Protein 1X1N (pdb70)

Secondary structure (DSSP, 8-state):
---TTSPPPTTGGG-PPP--GGG--EEEEE--GGGS--TTSS--SSHHHHHHHHHHHHHT--EEE----SPBP-SSS-TT-TTSBS-SSS--GGGS-HHHHHHHTSS-GGGSPP----SB--TTTHHHHHHHHHHHHHHHHHH--SHHHHHHHHHHH-HHHHHHHHHHHHHHHHHHHH--SSGGGS-HHHHTT-HHHHHHHHHHSHHHHHHHHHHHHHHHHHHHHHHHHHHHTT-EEEEEEESS--SSSHHHHT-GGGB-B-TTS-BSEEEEB--SSSSS--B----B-B-HHHHHHTTSHHHHHHHHHHHHH-SEEEEETGGGGTEEEEEETT-SSSSS-EEEE---HHHHHHHHHHH---EEEE---SS--HHHHHHHHHTT--EEEEGGGSSSS-TT-TTSGGG--SSEEEES--TTSPPHHHHHHTS-HHHHHHHHHHTTS--GGGHHHHHHHHHHTSS-SEEEEEHHHHTT--GGG-S--TT-SSS-S-B---TT--GGG-HHHHHHHHHHHHHTT--

InterPro domains:
  IPR003385 Glycoside hydrolase, family 77 [PF02446] (84-551)
  IPR003385 Glycoside hydrolase, family 77 [PTHR32438] (37-576)
  IPR003385 Glycoside hydrolase, family 77 [TIGR00217] (74-566)
  IPR017853 Glycoside hydrolase superfamily [SSF51445] (57-575)

Foldseek 3Di:
DDDPPDDDDPCVVVPDDDDDPVLAFFEEAEDAQQQAWDFQQGGALPPSLLLVLVLCLLLVGAEYEHEAQAAADPPDLLQPPSAQHQELQFGHLLRQDLVVLCVVVLDPPVLQDGGDDTFWRDSVCNCVRCVVSLLSSLVSLCPDDDDSVVLLVCQCPPPLNVVRLQLQLLLVLQCVVQVDPALLPGDVCSLVVPVVVSVVSCVVSVSSSSSSSSSRSSVLVSLVVSQVSSVVSNHFYEYEGEPFHALRHSLCSVPVLQFCADPSSHAQWAFFDADPVPPNFGGGPGTTHTPLVVCVVVLNVSVLSSVVSVVSRGQAYEYPPLLVQAKGWIGGNPDPTRHPTDIDGHNAPSNVVSNCVRPNDHQYAYADDDDHDPSSVVRCVVSLHAYEAACLQQQPDDPCRCNQLVNDAARYEYEVHHLQDWAQAQSLVPPDPVSVVRLCVSLVNDDPVCRLVSSQLSQLQGSHSYYYYYVCSLVVHHRLQRADHVVDSDPHNIGHDGNPDGSVPSSVSSVSSSVSNVVRSND

Structure (mmCIF, N/CA/C/O backbone):
data_1X1N
#
_entry.id   1X1N
#
_cell.length_a   69.869
_cell.length_b   120.535
_cell.length_c   174.382
_cell.angle_alpha   90.00
_cell.angle_beta   90.00
_cell.angle_gamma   90.00
#
_symmetry.space_group_name_H-M   'C 2 2 21'
#
loop_
_entity.id
_entity.type
_entity.pdbx_description
1 polymer 4-alpha-glucanotransferase
2 non-polymer 'CALCIUM ION'
3 non-polymer GLYCEROL
4 water water
#
loop_
_atom_site.group_PDB
_atom_site.id
_atom_site.type_symbol
_atom_site.label_atom_id
_atom_site.label_alt_id
_atom_site.label_comp_id
_atom_site.label_asym_id
_atom_site.label_entity_id
_atom_site.label_seq_id
_atom_site.pdbx_PDB_ins_code
_atom_site.Cartn_x
_atom_site.Cartn_y
_atom_site.Cartn_z
_atom_site.occupancy
_atom_site.B_iso_or_equiv
_atom_site.auth_seq_id
_atom_site.auth_comp_id
_atom_site.auth_asym_id
_atom_site.auth_atom_id
_atom_site.pdbx_PDB_model_num
ATOM 1 N N . VAL A 1 2 ? 19.762 4.657 47.298 1.00 37.86 2 VAL A N 1
ATOM 2 C CA . VAL A 1 2 ? 20.603 5.208 48.412 1.00 37.47 2 VAL A CA 1
ATOM 3 C C . VAL A 1 2 ? 21.110 4.088 49.344 1.00 36.57 2 VAL A C 1
ATOM 4 O O . VAL A 1 2 ? 20.494 3.014 49.416 1.00 36.79 2 VAL A O 1
ATOM 8 N N . PRO A 1 3 ? 22.243 4.319 50.048 1.00 35.52 3 PRO A N 1
ATOM 9 C CA . PRO A 1 3 ? 22.775 3.310 50.971 1.00 34.40 3 PRO A CA 1
ATOM 10 C C . PRO A 1 3 ? 21.816 3.015 52.129 1.00 33.34 3 PRO A C 1
ATOM 11 O O . PRO A 1 3 ? 20.782 3.678 52.259 1.00 33.43 3 PRO A O 1
ATOM 15 N N . ALA A 1 4 ? 22.154 2.026 52.953 1.00 32.11 4 ALA A N 1
ATOM 16 C CA . ALA A 1 4 ? 21.322 1.649 54.095 1.00 30.61 4 ALA A CA 1
ATOM 17 C C . ALA A 1 4 ? 21.277 2.780 55.134 1.00 29.56 4 ALA A C 1
ATOM 18 O O . ALA A 1 4 ? 22.231 3.556 55.260 1.00 28.49 4 ALA A O 1
ATOM 20 N N . VAL A 1 5 ? 20.159 2.871 55.851 1.00 28.70 5 VAL A N 1
ATOM 21 C CA . VAL A 1 5 ? 19.974 3.917 56.871 1.00 28.34 5 VAL A CA 1
ATOM 22 C C . VAL A 1 5 ? 21.144 3.921 57.854 1.00 28.38 5 VAL A C 1
ATOM 23 O O . VAL A 1 5 ? 21.504 2.875 58.412 1.00 28.23 5 VAL A O 1
ATOM 27 N N . GLY A 1 6 ? 21.745 5.099 58.032 1.00 28.54 6 GLY A N 1
ATOM 28 C CA . GLY A 1 6 ? 22.821 5.287 58.991 1.00 29.24 6 GLY A CA 1
ATOM 29 C C . GLY A 1 6 ? 24.203 5.236 58.372 1.00 29.73 6 GLY A C 1
ATOM 30 O O . GLY A 1 6 ? 25.185 5.634 59.004 1.00 29.32 6 GLY A O 1
ATOM 31 N N . GLU A 1 7 ? 24.271 4.750 57.131 1.00 30.31 7 GLU A N 1
ATOM 32 C CA . GLU A 1 7 ? 25.532 4.638 56.403 1.00 31.24 7 GLU A CA 1
ATOM 33 C C . GLU A 1 7 ? 25.913 5.918 55.666 1.00 31.83 7 GLU A C 1
ATOM 34 O O . GLU A 1 7 ? 25.095 6.833 55.498 1.00 30.88 7 GLU A O 1
ATOM 40 N N . ASP A 1 8 ? 27.169 5.972 55.229 1.00 32.46 8 ASP A N 1
ATOM 41 C CA . ASP A 1 8 ? 27.682 7.116 54.493 1.00 33.59 8 ASP A CA 1
ATOM 42 C C . ASP A 1 8 ? 27.029 7.259 53.124 1.00 34.26 8 ASP A C 1
ATOM 43 O O . ASP A 1 8 ? 26.873 6.274 52.385 1.00 34.25 8 ASP A O 1
ATOM 48 N N . PHE A 1 9 ? 26.635 8.490 52.813 1.00 34.67 9 PHE A N 1
ATOM 49 C CA . PHE A 1 9 ? 26.324 8.901 51.450 1.00 35.78 9 PHE A CA 1
ATOM 50 C C . PHE A 1 9 ? 27.659 9.170 50.737 1.00 36.70 9 PHE A C 1
ATOM 51 O O . PHE A 1 9 ? 28.691 9.320 51.400 1.00 36.85 9 PHE A O 1
ATOM 59 N N . PRO A 1 10 ? 27.653 9.221 49.389 1.00 37.63 10 PRO A N 1
ATOM 60 C CA . PRO A 1 10 ? 28.854 9.671 48.691 1.00 38.22 10 PRO A CA 1
ATOM 61 C C . PRO A 1 10 ? 29.291 11.068 49.126 1.00 39.06 10 PRO A C 1
ATOM 62 O O . PRO A 1 10 ? 28.480 11.861 49.623 1.00 39.10 10 PRO A O 1
ATOM 66 N N . ILE A 1 11 ? 30.575 11.352 48.933 1.00 39.56 11 ILE A N 1
ATOM 67 C CA . ILE A 1 11 ? 31.186 12.628 49.302 1.00 40.35 11 ILE A CA 1
ATOM 68 C C . ILE A 1 11 ? 30.504 13.824 48.623 1.00 40.51 11 ILE A C 1
ATOM 69 O O . ILE A 1 11 ? 30.503 14.938 49.161 1.00 40.50 11 ILE A O 1
ATOM 74 N N . ASP A 1 12 ? 29.919 13.576 47.450 1.00 40.60 12 ASP A N 1
ATOM 75 C CA . ASP A 1 12 ? 29.339 14.627 46.613 1.00 40.71 12 ASP A CA 1
ATOM 76 C C . ASP A 1 12 ? 27.833 14.836 46.842 1.00 40.20 12 ASP A C 1
ATOM 77 O O . ASP A 1 12 ? 27.157 15.459 46.020 1.00 39.93 12 ASP A O 1
ATOM 82 N N . TYR A 1 13 ? 27.330 14.322 47.966 1.00 39.48 13 TYR A N 1
ATOM 83 C CA . TYR A 1 13 ? 25.902 14.358 48.304 1.00 38.88 13 TYR A CA 1
ATOM 84 C C . TYR A 1 13 ? 25.244 15.730 48.134 1.00 39.06 13 TYR A C 1
ATOM 85 O O . TYR A 1 13 ? 24.171 15.827 47.545 1.00 39.31 13 TYR A O 1
ATOM 94 N N . ALA A 1 14 ? 25.897 16.780 48.628 1.00 39.77 14 ALA A N 1
ATOM 95 C CA . ALA A 1 14 ? 25.338 18.139 48.611 1.00 40.64 14 ALA A CA 1
ATOM 96 C C . ALA A 1 14 ? 25.161 18.745 47.205 1.00 41.33 14 ALA A C 1
ATOM 97 O O . ALA A 1 14 ? 24.557 19.814 47.062 1.00 41.14 14 ALA A O 1
ATOM 99 N N . ASP A 1 15 ? 25.685 18.059 46.185 1.00 42.35 15 ASP A N 1
ATOM 100 C CA . ASP A 1 15 ? 25.557 18.495 44.787 1.00 43.20 15 ASP A CA 1
ATOM 101 C C . ASP A 1 15 ? 24.269 17.987 44.137 1.00 43.60 15 ASP A C 1
ATOM 102 O O . ASP A 1 15 ? 23.884 18.440 43.055 1.00 43.75 15 ASP A O 1
ATOM 107 N N . TRP A 1 16 ? 23.608 17.049 44.807 1.00 44.11 16 TRP A N 1
ATOM 108 C CA . TRP A 1 16 ? 22.374 16.436 44.325 1.00 44.45 16 TRP A CA 1
ATOM 109 C C . TRP A 1 16 ? 21.183 17.384 44.566 1.00 44.86 16 TRP A C 1
ATOM 110 O O . TRP A 1 16 ? 20.290 17.101 45.366 1.00 44.31 16 TRP A O 1
ATOM 121 N N . LEU A 1 17 ? 21.188 18.510 43.854 1.00 45.30 17 LEU A N 1
ATOM 122 C CA . LEU A 1 17 ? 20.220 19.592 44.062 1.00 46.09 17 LEU A CA 1
ATOM 123 C C . LEU A 1 17 ? 18.856 19.292 43.428 1.00 46.59 17 LEU A C 1
ATOM 124 O O . LEU A 1 17 ? 18.773 18.487 42.498 1.00 46.50 17 LEU A O 1
ATOM 129 N N . PRO A 1 18 ? 17.781 19.936 43.934 1.00 47.17 18 PRO A N 1
ATOM 130 C CA . PRO A 1 18 ? 16.426 19.590 43.493 1.00 47.81 18 PRO A CA 1
ATOM 131 C C . PRO A 1 18 ? 16.221 19.802 41.993 1.00 48.36 18 PRO A C 1
ATOM 132 O O . PRO A 1 18 ? 16.673 20.806 41.434 1.00 48.44 18 PRO A O 1
ATOM 136 N N . LYS A 1 19 ? 15.548 18.845 41.362 1.00 49.16 19 LYS A N 1
ATOM 137 C CA . LYS A 1 19 ? 15.359 18.842 39.916 1.00 49.85 19 LYS A CA 1
ATOM 138 C C . LYS A 1 19 ? 14.190 19.721 39.485 1.00 50.04 19 LYS A C 1
ATOM 139 O O . LYS A 1 19 ? 13.137 19.734 40.130 1.00 50.34 19 LYS A O 1
ATOM 145 N N . ARG A 1 20 ? 14.394 20.456 38.394 1.00 50.04 20 ARG A N 1
ATOM 146 C CA . ARG A 1 20 ? 13.337 21.247 37.767 1.00 50.17 20 ARG A CA 1
ATOM 147 C C . ARG A 1 20 ? 12.876 20.538 36.496 1.00 49.51 20 ARG A C 1
ATOM 148 O O . ARG A 1 20 ? 13.628 20.450 35.521 1.00 49.46 20 ARG A O 1
ATOM 156 N N . ASP A 1 21 ? 11.652 20.013 36.521 1.00 48.88 21 ASP A N 1
ATOM 157 C CA . ASP A 1 21 ? 11.076 19.318 35.370 1.00 48.22 21 ASP A CA 1
ATOM 158 C C . ASP A 1 21 ? 10.736 20.335 34.273 1.00 47.47 21 ASP A C 1
ATOM 159 O O . ASP A 1 21 ? 9.988 21.284 34.524 1.00 47.44 21 ASP A O 1
ATOM 164 N N . PRO A 1 22 ? 11.308 20.153 33.061 1.00 46.69 22 PRO A N 1
ATOM 165 C CA . PRO A 1 22 ? 11.065 21.033 31.909 1.00 45.74 22 PRO A CA 1
ATOM 166 C C . PRO A 1 22 ? 9.585 21.230 31.562 1.00 44.68 22 PRO A C 1
ATOM 167 O O . PRO A 1 22 ? 9.217 22.280 31.024 1.00 44.68 22 PRO A O 1
ATOM 171 N N . ASN A 1 23 ? 8.754 20.236 31.872 1.00 43.35 23 ASN A N 1
ATOM 172 C CA . ASN A 1 23 ? 7.305 20.333 31.671 1.00 41.91 23 ASN A CA 1
ATOM 173 C C . ASN A 1 23 ? 6.654 21.380 32.578 1.00 40.24 23 ASN A C 1
ATOM 174 O O . ASN A 1 23 ? 5.536 21.829 32.316 1.00 40.11 23 ASN A O 1
ATOM 179 N N . ASP A 1 24 ? 7.350 21.745 33.652 1.00 37.95 24 ASP A N 1
ATOM 180 C CA . ASP A 1 24 ? 6.845 22.718 34.616 1.00 35.75 24 ASP A CA 1
ATOM 181 C C . ASP A 1 24 ? 7.277 24.156 34.317 1.00 33.51 24 ASP A C 1
ATOM 182 O O . ASP A 1 24 ? 6.938 25.057 35.082 1.00 33.15 24 ASP A O 1
ATOM 187 N N . ARG A 1 25 ? 8.032 24.363 33.232 1.00 30.52 25 ARG A N 1
ATOM 188 C CA . ARG A 1 25 ? 8.545 25.695 32.876 1.00 28.18 25 ARG A CA 1
ATOM 189 C C . ARG A 1 25 ? 7.405 26.704 32.798 1.00 25.10 25 ARG A C 1
ATOM 190 O O . ARG A 1 25 ? 6.359 26.417 32.211 1.00 23.73 25 ARG A O 1
ATOM 198 N N . ARG A 1 26 ? 7.605 27.868 33.414 1.00 21.71 26 ARG A N 1
ATOM 199 C CA . ARG A 1 26 ? 6.624 28.945 33.351 1.00 19.26 26 ARG A CA 1
ATOM 200 C C . ARG A 1 26 ? 6.722 29.664 32.012 1.00 18.26 26 ARG A C 1
ATOM 201 O O . ARG A 1 26 ? 7.803 30.098 31.604 1.00 17.43 26 ARG A O 1
ATOM 209 N N . ARG A 1 27 ? 5.586 29.795 31.338 1.00 17.08 27 ARG A N 1
ATOM 210 C CA . ARG A 1 27 ? 5.564 30.370 30.003 1.00 16.78 27 ARG A CA 1
ATOM 211 C C . ARG A 1 27 ? 4.453 31.390 29.884 1.00 16.18 27 ARG A C 1
ATOM 212 O O . ARG A 1 27 ? 3.465 31.351 30.641 1.00 15.67 27 ARG A O 1
ATOM 220 N N . ALA A 1 28 ? 4.608 32.301 28.921 1.00 15.56 28 ALA A N 1
ATOM 221 C CA . ALA A 1 28 ? 3.523 33.198 28.559 1.00 15.47 28 ALA A CA 1
ATOM 222 C C . ALA A 1 28 ? 3.240 33.123 27.059 1.00 15.23 28 ALA A C 1
ATOM 223 O O . ALA A 1 28 ? 4.138 32.849 26.249 1.00 15.16 28 ALA A O 1
ATOM 225 N N . GLY A 1 29 ? 1.987 33.376 26.711 1.00 15.20 29 GLY A N 1
ATOM 226 C CA . GLY A 1 29 ? 1.563 33.318 25.320 1.00 14.51 29 GLY A CA 1
ATOM 227 C C . GLY A 1 29 ? 0.529 34.371 24.979 1.00 14.39 29 GLY A C 1
ATOM 228 O O . GLY A 1 29 ? -0.050 35.014 25.865 1.00 13.70 29 GLY A O 1
ATOM 229 N N . ILE A 1 30 ? 0.294 34.515 23.675 1.00 13.47 30 ILE A N 1
ATOM 230 C CA . ILE A 1 30 ? -0.701 35.437 23.154 1.00 13.76 30 ILE A CA 1
ATOM 231 C C . ILE A 1 30 ? -1.765 34.651 22.404 1.00 13.24 30 ILE A C 1
ATOM 232 O O . ILE A 1 30 ? -1.440 33.744 21.641 1.00 13.48 30 ILE A O 1
ATOM 237 N N . LEU A 1 31 ? -3.030 34.988 22.645 1.00 13.16 31 LEU A N 1
ATOM 238 C CA . LEU A 1 31 ? -4.137 34.431 21.874 1.00 13.55 31 LEU A CA 1
ATOM 239 C C . LEU A 1 31 ? -4.393 35.334 20.674 1.00 12.97 31 LEU A C 1
ATOM 240 O O . LEU A 1 31 ? -4.697 36.514 20.830 1.00 13.19 31 LEU A O 1
ATOM 245 N N . LEU A 1 32 ? -4.239 34.774 19.479 1.00 12.17 32 LEU A N 1
ATOM 246 C CA . LEU A 1 32 ? -4.465 35.528 18.237 1.00 12.66 32 LEU A CA 1
ATOM 247 C C . LEU A 1 32 ? -4.776 34.520 17.133 1.00 12.25 32 LEU A C 1
ATOM 248 O O . LEU A 1 32 ? -3.904 33.758 16.716 1.00 12.39 32 LEU A O 1
ATOM 253 N N . HIS A 1 33 ? -6.022 34.506 16.675 1.00 12.47 33 HIS A N 1
ATOM 254 C CA . HIS A 1 33 ? -6.377 33.620 15.575 1.00 12.69 33 HIS A CA 1
ATOM 255 C C . HIS A 1 33 ? -5.800 34.195 14.265 1.00 12.87 33 HIS A C 1
ATOM 256 O O . HIS A 1 33 ? -5.790 35.410 14.081 1.00 13.35 33 HIS A O 1
ATOM 263 N N . PRO A 1 34 ? -5.252 33.337 13.386 1.00 13.10 34 PRO A N 1
ATOM 264 C CA . PRO A 1 34 ? -4.611 33.894 12.177 1.00 13.23 34 PRO A CA 1
ATOM 265 C C . PRO A 1 34 ? -5.509 34.727 11.263 1.00 12.94 34 PRO A C 1
ATOM 266 O O . PRO A 1 34 ? -4.999 35.568 10.546 1.00 13.09 34 PRO A O 1
ATOM 270 N N . THR A 1 35 ? -6.819 34.496 11.280 1.00 13.11 35 THR A N 1
ATOM 271 C CA . THR A 1 35 ? -7.740 35.346 10.500 1.00 13.47 35 THR A CA 1
ATOM 272 C C . THR A 1 35 ? -7.621 36.833 10.896 1.00 13.74 35 THR A C 1
ATOM 273 O O . THR A 1 35 ? -7.945 37.738 10.101 1.00 14.08 35 THR A O 1
ATOM 277 N N . SER A 1 36 ? -7.181 37.068 12.136 1.00 13.40 36 SER A N 1
ATOM 278 C CA . SER A 1 36 ? -7.050 38.416 12.707 1.00 13.82 36 SER A CA 1
ATOM 279 C C . SER A 1 36 ? -5.782 39.157 12.248 1.00 13.97 36 SER A C 1
ATOM 280 O O . SER A 1 36 ? -5.638 40.360 12.503 1.00 14.68 36 SER A O 1
ATOM 283 N N . PHE A 1 37 ? -4.858 38.464 11.580 1.00 14.09 37 PHE A N 1
ATOM 284 C CA . PHE A 1 37 ? -3.652 39.128 11.091 1.00 14.82 37 PHE A CA 1
ATOM 285 C C . PHE A 1 37 ? -4.098 40.195 10.093 1.00 15.62 37 PHE A C 1
ATOM 286 O O . PHE A 1 37 ? -5.070 39.992 9.357 1.00 16.15 37 PHE A O 1
ATOM 294 N N . PRO A 1 38 ? -3.358 41.309 10.033 1.00 16.81 38 PRO A N 1
ATOM 295 C CA . PRO A 1 38 ? -3.670 42.356 9.058 1.00 17.17 38 PRO A CA 1
ATOM 296 C C . PRO A 1 38 ? -3.223 41.930 7.659 1.00 17.66 38 PRO A C 1
ATOM 297 O O . PRO A 1 38 ? -2.602 40.877 7.498 1.00 17.73 38 PRO A O 1
ATOM 301 N N . GLY A 1 39 ? -3.529 42.752 6.657 1.00 18.39 39 GLY A N 1
ATOM 302 C CA . GLY A 1 39 ? -3.114 42.468 5.292 1.00 18.71 39 GLY A CA 1
ATOM 303 C C . GLY A 1 39 ? -4.193 42.834 4.289 1.00 19.14 39 GLY A C 1
ATOM 304 O O . GLY A 1 39 ? -5.323 43.126 4.667 1.00 19.22 39 GLY A O 1
ATOM 305 N N . PRO A 1 40 ? -3.842 42.806 2.997 1.00 19.90 40 PRO A N 1
ATOM 306 C CA . PRO A 1 40 ? -4.702 43.363 1.952 1.00 20.26 40 PRO A CA 1
ATOM 307 C C . PRO A 1 40 ? -5.778 42.451 1.350 1.00 20.10 40 PRO A C 1
ATOM 308 O O . PRO A 1 40 ? -6.525 42.903 0.457 1.00 20.66 40 PRO A O 1
ATOM 312 N N . TYR A 1 41 ? -5.906 41.213 1.838 1.00 19.44 41 TYR A N 1
ATOM 313 C CA . TYR A 1 41 ? -6.779 40.235 1.159 1.00 19.75 41 TYR A CA 1
ATOM 314 C C . TYR A 1 41 ? -8.000 39.770 1.933 1.00 19.10 41 TYR A C 1
ATOM 315 O O . TYR A 1 41 ? -8.497 38.671 1.697 1.00 19.88 41 TYR A O 1
ATOM 324 N N . GLY A 1 42 ? -8.483 40.617 2.838 1.00 17.83 42 GLY A N 1
ATOM 325 C CA . GLY A 1 42 ? -9.809 40.455 3.419 1.00 16.98 42 GLY A CA 1
ATOM 326 C C . GLY A 1 42 ? -9.854 39.550 4.629 1.00 16.15 42 GLY A C 1
ATOM 327 O O . GLY A 1 42 ? -10.871 39.473 5.330 1.00 16.66 42 GLY A O 1
ATOM 328 N 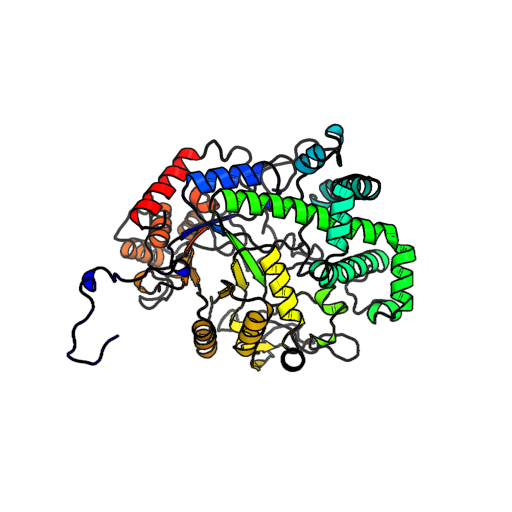N . ILE A 1 43 ? -8.741 38.864 4.872 1.00 16.06 43 ILE A N 1
ATOM 329 C CA . ILE A 1 43 ? -8.624 37.902 5.970 1.00 14.80 43 ILE A CA 1
ATOM 330 C C . ILE A 1 43 ? -7.130 37.658 6.216 1.00 14.97 43 ILE A C 1
ATOM 331 O O . ILE A 1 43 ? -6.319 37.730 5.286 1.00 14.94 43 ILE A O 1
ATOM 336 N N . GLY A 1 44 ? -6.778 37.416 7.479 1.00 14.30 44 GLY A N 1
ATOM 337 C CA . GLY A 1 44 ? -5.415 37.052 7.855 1.00 13.78 44 GLY A CA 1
ATOM 338 C C . GLY A 1 44 ? -5.081 35.686 7.275 1.00 13.64 44 GLY A C 1
ATOM 339 O O . GLY A 1 44 ? -5.974 34.882 6.990 1.00 13.42 44 GLY A O 1
ATOM 340 N N . ASP A 1 45 ? -3.795 35.438 7.068 1.00 13.14 45 ASP A N 1
ATOM 341 C CA . ASP A 1 45 ? -3.363 34.196 6.416 1.00 13.06 45 ASP A CA 1
ATOM 342 C C . ASP A 1 45 ? -2.016 33.715 6.955 1.00 12.85 45 ASP A C 1
ATOM 343 O O . ASP A 1 45 ? -1.412 34.372 7.822 1.00 13.43 45 ASP A O 1
ATOM 348 N N . LEU A 1 46 ? -1.553 32.577 6.442 1.00 12.05 46 LEU A N 1
ATOM 349 C CA . LEU A 1 46 ? -0.337 31.945 6.948 1.00 13.05 46 LEU A CA 1
ATOM 350 C C . LEU A 1 46 ? 0.910 32.466 6.211 1.00 13.59 46 LEU A C 1
ATOM 351 O O . LEU A 1 46 ? 1.903 31.744 6.036 1.00 14.88 46 LEU A O 1
ATOM 356 N N . GLY A 1 47 ? 0.855 33.729 5.797 1.00 14.08 47 GLY A N 1
ATOM 357 C CA . GLY A 1 47 ? 1.905 34.295 4.940 1.00 14.17 47 GLY A CA 1
ATOM 358 C C . GLY A 1 47 ? 2.810 35.249 5.687 1.00 13.94 47 GLY A C 1
ATOM 359 O O . GLY A 1 47 ? 3.098 35.032 6.872 1.00 13.85 47 GLY A O 1
ATOM 360 N N . PRO A 1 48 ? 3.290 36.304 4.996 1.00 14.24 48 PRO A N 1
ATOM 361 C CA . PRO A 1 48 ? 4.249 37.225 5.630 1.00 13.97 48 PRO A CA 1
ATOM 362 C C . PRO A 1 48 ? 3.878 37.713 7.036 1.00 13.65 48 PRO A C 1
ATOM 363 O O . PRO A 1 48 ? 4.776 37.813 7.863 1.00 13.37 48 PRO A O 1
ATOM 367 N N . GLN A 1 49 ? 2.599 37.988 7.310 1.00 13.81 49 GLN A N 1
ATOM 368 C CA . GLN A 1 49 ? 2.197 38.488 8.639 1.00 14.41 49 GLN A CA 1
ATOM 369 C C . GLN A 1 49 ? 2.375 37.453 9.752 1.00 14.06 49 GLN A C 1
ATOM 370 O O . GLN A 1 49 ? 2.640 37.822 10.912 1.00 13.46 49 GLN A O 1
ATOM 376 N N . ALA A 1 50 ? 2.234 36.168 9.409 1.00 14.10 50 ALA A N 1
ATOM 377 C CA . ALA A 1 50 ? 2.428 35.099 10.405 1.00 14.44 50 ALA A CA 1
ATOM 378 C C . ALA A 1 50 ? 3.859 35.138 10.938 1.00 14.77 50 ALA A C 1
ATOM 379 O O . ALA A 1 50 ? 4.096 35.012 12.133 1.00 14.65 50 ALA A O 1
ATOM 381 N N . PHE A 1 51 ? 4.808 35.347 10.037 1.00 14.54 51 PHE A N 1
ATOM 382 C CA . PHE A 1 51 ? 6.217 35.441 10.418 1.00 14.83 51 PHE A CA 1
ATOM 383 C C . PHE A 1 51 ? 6.536 36.733 11.154 1.00 15.00 51 PHE A C 1
ATOM 384 O O . PHE A 1 51 ? 7.285 36.706 12.134 1.00 15.56 51 PHE A O 1
ATOM 392 N N . LYS A 1 52 ? 5.944 37.846 10.721 1.00 15.00 52 LYS A N 1
ATOM 393 C CA . LYS A 1 52 ? 6.112 39.108 11.456 1.00 15.20 52 LYS A CA 1
ATOM 394 C C . LYS A 1 52 ? 5.549 38.999 12.879 1.00 15.58 52 LYS A C 1
ATOM 395 O O . LYS A 1 52 ? 6.158 39.489 13.836 1.00 15.29 52 LYS A O 1
ATOM 401 N N . PHE A 1 53 ? 4.392 38.356 13.009 1.00 14.69 53 PHE A N 1
ATOM 402 C CA . PHE A 1 53 ? 3.799 38.107 14.332 1.00 15.08 53 PHE A CA 1
ATOM 403 C C . PHE A 1 53 ? 4.724 37.299 15.239 1.00 15.08 53 PHE A C 1
ATOM 404 O O . PHE A 1 53 ? 4.942 37.666 16.416 1.00 14.87 53 PHE A O 1
ATOM 412 N N . LEU A 1 54 ? 5.272 36.209 14.702 1.00 14.54 54 LEU A N 1
ATOM 413 C CA . LEU A 1 54 ? 6.173 35.338 15.475 1.00 14.86 54 LEU A CA 1
ATOM 414 C C . LEU A 1 54 ? 7.456 36.062 15.883 1.00 14.34 54 LEU A C 1
ATOM 415 O O . LEU A 1 54 ? 7.945 35.873 16.998 1.00 14.60 54 LEU A O 1
ATOM 420 N N . ASP A 1 55 ? 7.971 36.936 15.011 1.00 14.57 55 ASP A N 1
ATOM 421 C CA . ASP A 1 55 ? 9.100 37.797 15.383 1.00 15.41 55 ASP A CA 1
ATOM 422 C C . ASP A 1 55 ? 8.728 38.713 16.560 1.00 15.84 55 ASP A C 1
ATOM 423 O O . ASP A 1 55 ? 9.517 38.892 17.494 1.00 16.71 55 ASP A O 1
ATOM 428 N N . TRP A 1 56 ? 7.531 39.294 16.511 1.00 15.76 56 TRP A N 1
ATOM 429 C CA . TRP A 1 56 ? 7.081 40.166 17.594 1.00 16.34 56 TRP A CA 1
ATOM 430 C C . TRP A 1 56 ? 6.909 39.376 18.907 1.00 16.41 56 TRP A C 1
ATOM 431 O O . TRP A 1 56 ? 7.289 39.851 19.979 1.00 16.00 56 TRP A O 1
ATOM 442 N N . LEU A 1 57 ? 6.335 38.177 18.814 1.00 16.14 57 LEU A N 1
ATOM 443 C CA . LEU A 1 57 ? 6.183 37.309 19.996 1.00 17.48 57 LEU A CA 1
ATOM 444 C C . LEU A 1 57 ? 7.536 36.999 20.629 1.00 17.46 57 LEU A C 1
ATOM 445 O O . LEU A 1 57 ? 7.690 37.042 21.851 1.00 17.61 57 LEU A O 1
ATOM 450 N N . HIS A 1 58 ? 8.518 36.693 19.785 1.00 17.93 58 HIS A N 1
ATOM 451 C CA . HIS A 1 58 ? 9.868 36.395 20.245 1.00 18.95 58 HIS A CA 1
ATOM 452 C C . HIS A 1 58 ? 10.487 37.625 20.930 1.00 19.31 58 HIS A C 1
ATOM 453 O O . HIS A 1 58 ? 11.103 37.516 22.005 1.00 19.36 58 HIS A O 1
ATOM 460 N N . LEU A 1 59 ? 10.300 38.791 20.312 1.00 18.72 59 LEU A N 1
ATOM 461 C CA . LEU A 1 59 ? 10.734 40.072 20.880 1.00 19.00 59 LEU A CA 1
ATOM 462 C C . LEU A 1 59 ? 10.092 40.356 22.243 1.00 18.97 59 LEU A C 1
ATOM 463 O O . LEU A 1 59 ? 10.751 40.889 23.144 1.00 18.84 59 LEU A O 1
ATOM 468 N N . ALA A 1 60 ? 8.819 39.976 22.385 1.00 18.48 60 ALA A N 1
ATOM 469 C CA . ALA A 1 60 ? 8.071 40.126 23.630 1.00 18.45 60 ALA A CA 1
ATOM 470 C C . ALA A 1 60 ? 8.428 39.085 24.698 1.00 18.43 60 ALA A C 1
ATOM 471 O O . ALA A 1 60 ? 8.012 39.213 25.851 1.00 19.19 60 ALA A O 1
ATOM 473 N N . GLY A 1 61 ? 9.177 38.054 24.319 1.00 17.75 61 GLY A N 1
ATOM 474 C CA . GLY A 1 61 ? 9.588 37.019 25.260 1.00 17.37 61 GLY A CA 1
ATOM 475 C C . GLY A 1 61 ? 8.564 35.917 25.462 1.00 17.37 61 GLY A C 1
ATOM 476 O O . GLY A 1 61 ? 8.750 35.052 26.321 1.00 17.55 61 GLY A O 1
ATOM 477 N N . CYS A 1 62 ? 7.496 35.933 24.657 1.00 16.73 62 CYS A N 1
ATOM 478 C CA . CYS A 1 62 ? 6.461 34.899 24.738 1.00 17.26 62 CYS A CA 1
ATOM 479 C C . CYS A 1 62 ? 6.943 33.603 24.113 1.00 16.65 62 CYS A C 1
ATOM 480 O O . CYS A 1 62 ? 7.642 33.628 23.098 1.00 17.39 62 CYS A O 1
ATOM 483 N N . SER A 1 63 ? 6.587 32.471 24.720 1.00 16.77 63 SER A N 1
ATOM 484 C CA . SER A 1 63 ? 6.986 31.159 24.215 1.00 15.85 63 SER A CA 1
ATOM 485 C C . SER A 1 63 ? 5.788 30.298 23.787 1.00 15.59 63 SER A C 1
ATOM 486 O O . SER A 1 63 ? 5.940 29.104 23.530 1.00 15.34 63 SER A O 1
ATOM 489 N N . LEU A 1 64 ? 4.613 30.916 23.689 1.00 14.98 64 LEU A N 1
ATOM 490 C CA . LEU A 1 64 ? 3.413 30.214 23.256 1.00 15.51 64 LEU A CA 1
ATOM 491 C C . LEU A 1 64 ? 2.531 31.126 22.402 1.00 14.57 64 LEU A C 1
ATOM 492 O O . LEU A 1 64 ? 2.460 32.338 22.626 1.00 14.45 64 LEU A O 1
ATOM 497 N N . TRP A 1 65 ? 1.890 30.521 21.415 1.00 13.80 65 TRP A N 1
ATOM 498 C CA . TRP A 1 65 ? 0.886 31.183 20.599 1.00 14.15 65 TRP A CA 1
ATOM 499 C C . TRP A 1 65 ? -0.357 30.313 20.622 1.00 14.03 65 TRP A C 1
ATOM 500 O O . TRP A 1 65 ? -0.285 29.124 20.271 1.00 14.63 65 TRP A O 1
ATOM 511 N N . GLN A 1 66 ? -1.489 30.883 21.037 1.00 14.01 66 GLN A N 1
ATOM 512 C CA . GLN A 1 66 ? -2.736 30.123 21.015 1.00 14.91 66 GLN A CA 1
ATOM 513 C C . GLN A 1 66 ? -3.641 30.546 19.855 1.00 13.74 66 GLN A C 1
ATOM 514 O O . GLN A 1 66 ? -3.841 31.731 19.622 1.00 14.21 66 GLN A O 1
ATOM 520 N N . VAL A 1 67 ? -4.155 29.564 19.133 1.00 13.24 67 VAL A N 1
ATOM 521 C CA . VAL A 1 67 ? -5.104 29.807 18.054 1.00 13.00 67 VAL A CA 1
ATOM 522 C C . VAL A 1 67 ? -6.431 29.107 18.391 1.00 12.58 67 VAL A C 1
ATOM 523 O O . VAL A 1 67 ? -6.481 28.267 19.305 1.00 12.45 67 VAL A O 1
ATOM 527 N N . LEU A 1 68 ? -7.492 29.457 17.660 1.00 12.13 68 LEU A N 1
ATOM 528 C CA . LEU A 1 68 ? -8.761 28.756 17.751 1.00 11.92 68 LEU A CA 1
ATOM 529 C C . LEU A 1 68 ? -8.639 27.551 16.789 1.00 11.77 68 LEU A C 1
ATOM 530 O O . LEU A 1 68 ? -7.626 27.423 16.082 1.00 11.41 68 LEU A O 1
ATOM 535 N N . PRO A 1 69 ? -9.653 26.664 16.737 1.00 12.40 69 PRO A N 1
ATOM 536 C CA . PRO A 1 69 ? -9.546 25.555 15.774 1.00 12.21 69 PRO A CA 1
ATOM 537 C C . PRO A 1 69 ? -9.274 26.058 14.350 1.00 12.75 69 PRO A C 1
ATOM 538 O O . PRO A 1 69 ? -9.813 27.099 13.938 1.00 12.76 69 PRO A O 1
ATOM 542 N N . LEU A 1 70 ? -8.443 25.323 13.611 1.00 12.23 70 LEU A N 1
ATOM 543 C CA . LEU A 1 70 ? -8.043 25.741 12.259 1.00 12.94 70 LEU A CA 1
ATOM 544 C C . LEU A 1 70 ? -8.907 25.143 11.135 1.00 13.23 70 LEU A C 1
ATOM 545 O O . LEU A 1 70 ? -8.593 25.299 9.959 1.00 13.13 70 LEU A O 1
ATOM 550 N N . VAL A 1 71 ? -9.992 24.471 11.516 1.00 13.57 71 VAL A N 1
ATOM 551 C CA . VAL A 1 71 ? -10.854 23.745 10.578 1.00 14.42 71 VAL A CA 1
ATOM 552 C C . VAL A 1 71 ? -11.642 24.693 9.673 1.00 15.29 71 VAL A C 1
ATOM 553 O O . VAL A 1 71 ? -11.808 25.865 9.999 1.00 15.54 71 VAL A O 1
ATOM 557 N N . PRO A 1 72 ? -12.151 24.181 8.541 1.00 16.88 72 PRO A N 1
ATOM 558 C CA . PRO A 1 72 ? -12.987 25.024 7.681 1.00 18.46 72 PRO A CA 1
ATOM 559 C C . PRO A 1 72 ? -14.292 25.322 8.426 1.00 20.60 72 PRO A C 1
ATOM 560 O O . PRO A 1 72 ? -14.966 24.382 8.868 1.00 20.85 72 PRO A O 1
ATOM 564 N N . PRO A 1 73 ? -14.615 26.610 8.637 1.00 22.31 73 PRO A N 1
ATOM 565 C CA . PRO A 1 73 ? -15.878 26.953 9.300 1.00 24.65 73 PRO A CA 1
ATOM 566 C C . PRO A 1 73 ? -17.082 26.616 8.432 1.00 26.44 73 PRO A C 1
ATOM 567 O O . PRO A 1 73 ? -17.029 26.772 7.220 1.00 27.28 73 PRO A O 1
ATOM 571 N N . GLY A 1 74 ? -18.160 26.167 9.052 1.00 29.68 74 GLY A N 1
ATOM 572 C CA . GLY A 1 74 ? -19.427 25.996 8.355 1.00 32.85 74 GLY A CA 1
ATOM 573 C C . GLY A 1 74 ? -19.889 27.341 7.835 1.00 35.21 74 GLY A C 1
ATOM 574 O O . GLY A 1 74 ? -19.695 28.376 8.493 1.00 35.05 74 GLY A O 1
ATOM 575 N N . LYS A 1 75 ? -20.439 27.331 6.624 1.00 37.36 75 LYS A N 1
ATOM 576 C CA . LYS A 1 75 ? -21.046 28.527 6.055 1.00 39.93 75 LYS A CA 1
ATOM 577 C C . LYS A 1 75 ? -22.563 28.375 5.885 1.00 41.11 75 LYS A C 1
ATOM 578 O O . LYS A 1 75 ? -23.219 29.242 5.298 1.00 41.10 75 LYS A O 1
ATOM 584 N N . ARG A 1 76 ? -23.112 27.294 6.445 1.00 42.74 76 ARG A N 1
ATOM 585 C CA . ARG A 1 76 ? -24.487 26.884 6.154 1.00 44.31 76 ARG A CA 1
ATOM 586 C C . ARG A 1 76 ? -25.528 27.230 7.218 1.00 44.79 76 ARG A C 1
ATOM 587 O O . ARG A 1 76 ? -26.304 26.376 7.673 1.00 45.49 76 ARG A O 1
ATOM 595 N N . GLY A 1 77 ? -25.551 28.507 7.574 1.00 45.18 77 GLY A N 1
ATOM 596 C CA . GLY A 1 77 ? -26.531 29.043 8.497 1.00 45.16 77 GLY A CA 1
ATOM 597 C C . GLY A 1 77 ? -26.128 30.454 8.845 1.00 45.16 77 GLY A C 1
ATOM 598 O O . GLY A 1 77 ? -25.802 31.259 7.964 1.00 45.43 77 GLY A O 1
ATOM 599 N N . ASN A 1 78 ? -26.160 30.739 10.142 1.00 44.86 78 ASN A N 1
ATOM 600 C CA . ASN A 1 78 ? -25.643 31.979 10.700 1.00 44.55 78 ASN A CA 1
ATOM 601 C C . ASN A 1 78 ? -24.491 31.701 11.661 1.00 43.87 78 ASN A C 1
ATOM 602 O O . ASN A 1 78 ? -24.293 32.424 12.642 1.00 43.99 78 ASN A O 1
ATOM 607 N N . GLU A 1 79 ? -23.734 30.643 11.374 1.00 42.67 79 GLU A N 1
ATOM 608 C CA . GLU A 1 79 ? -22.527 30.356 12.142 1.00 41.56 79 GLU A CA 1
ATOM 609 C C . GLU A 1 79 ? -21.326 31.018 11.482 1.00 39.70 79 GLU A C 1
ATOM 610 O O . GLU A 1 79 ? -20.199 30.622 11.732 1.00 39.92 79 GLU A O 1
ATOM 616 N N . ASP A 1 80 ? -21.594 32.038 10.664 1.00 37.60 80 ASP A N 1
ATOM 617 C CA . ASP A 1 80 ? -20.608 32.687 9.793 1.00 35.42 80 ASP A CA 1
ATOM 618 C C . ASP A 1 80 ? -19.211 32.757 10.372 1.00 33.14 80 ASP A C 1
ATOM 619 O O . ASP A 1 80 ? -18.956 33.491 11.330 1.00 32.50 80 ASP A O 1
ATOM 624 N N . GLY A 1 81 ? -18.322 31.963 9.785 1.00 30.65 81 GLY A N 1
ATOM 625 C CA . GLY A 1 81 ? -16.912 31.992 10.126 1.00 27.30 81 GLY A CA 1
ATOM 626 C C . GLY A 1 81 ? -16.516 31.333 11.428 1.00 25.33 81 GLY A C 1
ATOM 627 O O . GLY A 1 81 ? -15.350 31.398 11.799 1.00 24.15 81 GLY A O 1
ATOM 628 N N . SER A 1 82 ? -17.460 30.695 12.126 1.00 23.54 82 SER A N 1
ATOM 629 C CA . SER A 1 82 ? -17.130 30.092 13.417 1.00 22.24 82 SER A CA 1
ATOM 630 C C . SER A 1 82 ? -16.126 28.936 13.317 1.00 21.73 82 SER A C 1
ATOM 631 O O . SER A 1 82 ? -16.415 27.914 12.683 1.00 20.77 82 SER A O 1
ATOM 634 N N . PRO A 1 83 ? -14.952 29.080 13.965 1.00 21.13 83 PRO A N 1
ATOM 635 C CA . PRO A 1 83 ? -14.041 27.926 14.102 1.00 21.06 83 PRO A CA 1
ATOM 636 C C . PRO A 1 83 ? -14.633 26.745 14.874 1.00 21.59 83 PRO A C 1
ATOM 637 O O . PRO A 1 83 ? -14.088 25.637 14.819 1.00 21.25 83 PRO A O 1
ATOM 641 N N . TYR A 1 84 ? -15.722 26.977 15.608 1.00 21.76 84 TYR A N 1
ATOM 642 C CA . TYR A 1 84 ? -16.306 25.924 16.433 1.00 22.68 84 TYR A CA 1
ATOM 643 C C . TYR A 1 84 ? -17.496 25.215 15.775 1.00 23.61 84 TYR A C 1
ATOM 644 O O . TYR A 1 84 ? -18.034 24.284 16.340 1.00 24.95 84 TYR A O 1
ATOM 653 N N . SER A 1 85 ? -17.884 25.644 14.581 1.00 24.72 85 SER A N 1
ATOM 654 C CA . SER A 1 85 ? -18.903 24.919 13.813 1.00 25.62 85 SER A CA 1
ATOM 655 C C . SER A 1 85 ? -18.321 24.404 12.499 1.00 24.72 85 SER A C 1
ATOM 656 O O . SER A 1 85 ? -18.855 24.649 11.411 1.00 25.95 85 SER A O 1
ATOM 659 N N . GLY A 1 86 ? -17.215 23.677 12.610 1.00 23.21 86 GLY A N 1
ATOM 660 C CA . GLY A 1 86 ? -16.440 23.277 11.438 1.00 21.25 86 GLY A CA 1
ATOM 661 C C . GLY A 1 86 ? -17.131 22.279 10.524 1.00 20.95 86 GLY A C 1
ATOM 662 O O . GLY A 1 86 ? -18.018 21.529 10.960 1.00 19.96 86 GLY A O 1
ATOM 663 N N . GLN A 1 87 ? -16.716 22.279 9.263 1.00 19.53 87 GLN A N 1
ATOM 664 C CA . GLN A 1 87 ? -17.222 21.345 8.255 1.00 20.53 87 GLN A CA 1
ATOM 665 C C . GLN A 1 87 ? -16.532 19.970 8.326 1.00 18.49 87 GLN A C 1
ATOM 666 O O . GLN A 1 87 ? -16.996 19.014 7.716 1.00 17.65 87 GLN A O 1
ATOM 672 N N . ASP A 1 88 ? -15.412 19.895 9.042 1.00 16.97 88 ASP A N 1
ATOM 673 C CA . ASP A 1 88 ? -14.590 18.687 9.125 1.00 16.55 88 ASP A CA 1
ATOM 674 C C . ASP A 1 88 ? -13.716 18.881 10.343 1.00 16.25 88 ASP A C 1
ATOM 675 O O . ASP A 1 88 ? -13.383 20.016 10.643 1.00 16.31 88 ASP A O 1
ATOM 680 N N . ALA A 1 89 ? -13.349 17.798 11.035 1.00 14.51 89 ALA A N 1
ATOM 681 C CA . ALA A 1 89 ? -12.535 17.884 12.264 1.00 14.19 89 ALA A CA 1
ATOM 682 C C . ALA A 1 89 ? -11.040 17.983 11.962 1.00 13.87 89 ALA A C 1
ATOM 683 O O . ALA A 1 89 ? -10.256 18.450 12.800 1.00 13.53 89 ALA A O 1
ATOM 685 N N . ASN A 1 90 ? -10.653 17.532 10.763 1.00 13.30 90 ASN A N 1
ATOM 686 C CA . ASN A 1 90 ? -9.236 17.305 10.443 1.00 13.72 90 ASN A CA 1
ATOM 687 C C . ASN A 1 90 ? -8.650 18.266 9.406 1.00 13.65 90 ASN A C 1
ATOM 688 O O . ASN A 1 90 ? -7.463 18.616 9.487 1.00 14.09 90 ASN A O 1
ATOM 693 N N . CYS A 1 91 ? -9.469 18.687 8.442 1.00 13.85 91 CYS A N 1
ATOM 694 C CA . CYS A 1 91 ? -9.017 19.603 7.386 1.00 13.86 91 CYS A CA 1
ATOM 695 C C . CYS A 1 91 ? -8.618 20.970 7.939 1.00 13.81 91 CYS A C 1
ATOM 696 O O . CYS A 1 91 ? -9.056 21.362 9.030 1.00 13.99 91 CYS A O 1
ATOM 699 N N . GLY A 1 92 ? -7.802 21.685 7.165 1.00 13.46 92 GLY A N 1
ATOM 700 C CA . GLY A 1 92 ? -7.461 23.074 7.465 1.00 12.88 92 GLY A CA 1
ATOM 701 C C . GLY A 1 92 ? -8.348 24.016 6.670 1.00 12.10 92 GLY A C 1
ATOM 702 O O . GLY A 1 92 ? -8.791 23.689 5.558 1.00 11.88 92 GLY A O 1
ATOM 703 N N . ASN A 1 93 ? -8.631 25.177 7.253 1.00 11.62 93 ASN A N 1
ATOM 704 C CA . ASN A 1 93 ? -9.405 26.227 6.599 1.00 12.14 93 ASN A CA 1
ATOM 705 C C . ASN A 1 93 ? -8.590 26.794 5.426 1.00 11.85 93 ASN A C 1
ATOM 706 O O . 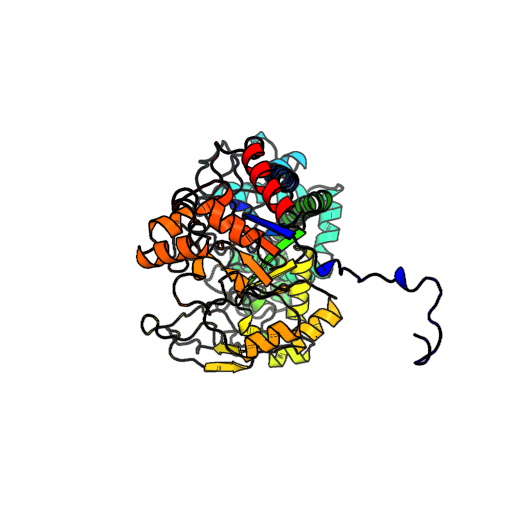ASN A 1 93 ? -7.577 27.461 5.638 1.00 12.29 93 ASN A O 1
ATOM 711 N N . THR A 1 94 ? -9.032 26.516 4.200 1.00 12.00 94 THR A N 1
ATOM 712 C CA . THR A 1 94 ? -8.310 27.000 3.009 1.00 12.57 94 THR A CA 1
ATOM 713 C C . THR A 1 94 ? -8.274 28.531 2.872 1.00 12.60 94 THR A C 1
ATOM 714 O O . THR A 1 94 ? -7.404 29.072 2.181 1.00 12.57 94 THR A O 1
ATOM 718 N N . LEU A 1 95 ? -9.197 29.228 3.540 1.00 12.98 95 LEU A N 1
ATOM 719 C CA . LEU A 1 95 ? -9.157 30.703 3.576 1.00 13.50 95 LEU A CA 1
ATOM 720 C C . LEU A 1 95 ? -7.915 31.253 4.292 1.00 13.36 95 LEU A C 1
ATOM 721 O O . LEU A 1 95 ? -7.548 32.416 4.097 1.00 14.87 95 LEU A O 1
ATOM 726 N N . LEU A 1 96 ? -7.261 30.416 5.097 1.00 12.87 96 LEU A N 1
ATOM 727 C CA . LEU A 1 96 ? -6.013 30.785 5.766 1.00 13.00 96 LEU A CA 1
ATOM 728 C C . LEU A 1 96 ? -4.788 30.686 4.856 1.00 12.96 96 LEU A C 1
ATOM 729 O O . LEU A 1 96 ? -3.697 31.110 5.235 1.00 12.76 96 LEU A O 1
ATOM 734 N N . ILE A 1 97 ? -4.968 30.118 3.667 1.00 12.81 97 ILE A N 1
ATOM 735 C CA . ILE A 1 97 ? -3.858 29.972 2.729 1.00 12.87 97 ILE A CA 1
ATOM 736 C C . ILE A 1 97 ? -3.443 31.337 2.179 1.00 12.99 97 ILE A C 1
ATOM 737 O O . ILE A 1 97 ? -4.283 32.101 1.709 1.00 13.11 97 ILE A O 1
ATOM 742 N N . SER A 1 98 ? -2.147 31.631 2.277 1.00 13.53 98 SER A N 1
ATOM 743 C CA . SER A 1 98 ? -1.581 32.904 1.830 1.00 13.60 98 SER A CA 1
ATOM 744 C C . SER A 1 98 ? -1.426 32.965 0.316 1.00 13.73 98 SER A C 1
ATOM 745 O O . SER A 1 98 ? -0.728 32.135 -0.274 1.00 13.59 98 SER A O 1
ATOM 748 N N . LEU A 1 99 ? -2.080 33.959 -0.289 1.00 13.38 99 LEU A N 1
ATOM 749 C CA . LEU A 1 99 ? -1.947 34.232 -1.721 1.00 14.10 99 LEU A CA 1
ATOM 750 C C . LEU A 1 99 ? -0.502 34.609 -2.075 1.00 13.86 99 LEU A C 1
ATOM 751 O O . LEU A 1 99 ? 0.026 34.154 -3.089 1.00 13.27 99 LEU A O 1
ATOM 756 N N . GLU A 1 100 ? 0.156 35.394 -1.224 1.00 14.06 100 GLU A N 1
ATOM 757 C CA . GLU A 1 100 ? 1.556 35.779 -1.500 1.00 14.33 100 GLU A CA 1
ATOM 758 C C . GLU A 1 100 ? 2.523 34.599 -1.505 1.00 14.43 100 GLU A C 1
ATOM 759 O O . GLU A 1 100 ? 3.404 34.505 -2.364 1.00 14.41 100 GLU A O 1
ATOM 765 N N . GLU A 1 101 ? 2.368 33.678 -0.554 1.00 14.23 101 GLU A N 1
ATOM 766 C CA . GLU A 1 101 ? 3.237 32.486 -0.528 1.00 15.01 101 GLU A CA 1
ATOM 767 C C . GLU A 1 101 ? 3.020 31.625 -1.782 1.00 14.57 101 GLU A C 1
ATOM 768 O O . GLU A 1 101 ? 3.961 31.021 -2.288 1.00 15.56 101 GLU A O 1
ATOM 774 N N . LEU A 1 102 ? 1.784 31.571 -2.271 1.00 14.75 102 LEU A N 1
ATOM 775 C CA . LEU A 1 102 ? 1.466 30.862 -3.528 1.00 14.55 102 LEU A CA 1
ATOM 776 C C . LEU A 1 102 ? 2.127 31.518 -4.740 1.00 15.64 102 LEU A C 1
ATOM 777 O O . LEU A 1 102 ? 2.559 30.828 -5.682 1.00 16.28 102 LEU A O 1
ATOM 782 N N . VAL A 1 103 ? 2.214 32.847 -4.721 1.00 15.78 103 VAL A N 1
ATOM 783 C CA . VAL A 1 103 ? 2.987 33.569 -5.765 1.00 16.30 103 VAL A CA 1
ATOM 784 C C . VAL A 1 103 ? 4.471 33.171 -5.690 1.00 17.17 103 VAL A C 1
ATOM 785 O O . VAL A 1 103 ? 5.076 32.844 -6.716 1.00 17.37 103 VAL A O 1
ATOM 789 N N . ASP A 1 104 ? 5.046 33.170 -4.487 1.00 17.13 104 ASP A N 1
ATOM 790 C CA . ASP A 1 104 ? 6.420 32.705 -4.281 1.00 18.31 104 ASP A CA 1
ATOM 791 C C . ASP A 1 104 ? 6.637 31.298 -4.849 1.00 19.09 104 ASP A C 1
ATOM 792 O O . ASP A 1 104 ? 7.706 30.998 -5.395 1.00 18.23 104 ASP A O 1
ATOM 797 N N . ASP A 1 105 ? 5.631 30.437 -4.697 1.00 19.73 105 ASP A N 1
ATOM 798 C CA . ASP A 1 105 ? 5.713 29.059 -5.209 1.00 21.07 105 ASP A CA 1
ATOM 799 C C . ASP A 1 105 ? 5.593 28.942 -6.720 1.00 21.51 105 ASP A C 1
ATOM 800 O O . ASP A 1 105 ? 5.877 27.880 -7.281 1.00 23.07 105 ASP A O 1
ATOM 805 N N . GLY A 1 106 ? 5.134 29.998 -7.374 1.00 21.41 106 GLY A N 1
ATOM 806 C CA . GLY A 1 106 ? 4.850 29.938 -8.805 1.00 21.66 106 GLY A CA 1
ATOM 807 C C . GLY A 1 106 ? 3.487 29.361 -9.145 1.00 21.90 106 GLY A C 1
ATOM 808 O O . GLY A 1 106 ? 3.204 29.086 -10.317 1.00 21.68 106 GLY A O 1
ATOM 809 N N . LEU A 1 107 ? 2.639 29.168 -8.131 1.00 20.89 107 LEU A N 1
ATOM 810 C CA . LEU A 1 107 ? 1.299 28.613 -8.352 1.00 20.58 107 LEU A CA 1
ATOM 811 C C . LEU A 1 107 ? 0.266 29.681 -8.652 1.00 20.85 107 LEU A C 1
ATOM 812 O O . LEU A 1 107 ? -0.797 29.385 -9.208 1.00 20.75 107 LEU A O 1
ATOM 817 N N . LEU A 1 108 ? 0.566 30.920 -8.257 1.00 21.15 108 LEU A N 1
ATOM 818 C CA . LEU A 1 108 ? -0.224 32.078 -8.658 1.00 21.68 108 LEU A CA 1
ATOM 819 C C . LEU A 1 108 ? 0.685 33.140 -9.271 1.00 22.94 108 LEU A C 1
ATOM 820 O O . LEU A 1 108 ? 1.853 33.260 -8.901 1.00 22.50 108 LEU A O 1
ATOM 825 N N . LYS A 1 109 ? 0.127 33.899 -10.204 1.00 24.38 109 LYS A N 1
ATOM 826 C CA . LYS A 1 109 ? 0.802 35.054 -10.787 1.00 26.11 109 LYS A CA 1
ATOM 827 C C . LYS A 1 109 ? 0.417 36.297 -9.991 1.00 26.54 109 LYS A C 1
ATOM 828 O O . LYS A 1 109 ? -0.726 36.434 -9.567 1.00 26.07 109 LYS A O 1
ATOM 834 N N . MET A 1 110 ? 1.363 37.212 -9.790 1.00 28.39 110 MET A N 1
ATOM 835 C CA . MET A 1 110 ? 1.053 38.444 -9.056 1.00 29.65 110 MET A CA 1
ATOM 836 C C . MET A 1 110 ? -0.171 39.180 -9.623 1.00 29.94 110 MET A C 1
ATOM 837 O O . MET A 1 110 ? -1.010 39.675 -8.864 1.00 29.37 110 MET A O 1
ATOM 842 N N . GLU A 1 111 ? -0.284 39.204 -10.955 1.00 30.67 111 GLU A N 1
ATOM 843 C CA . GLU A 1 111 ? -1.378 39.886 -11.661 1.00 31.58 111 GLU A CA 1
ATOM 844 C C . GLU A 1 111 ? -2.743 39.288 -11.351 1.00 31.34 111 GLU A C 1
ATOM 845 O O . GLU A 1 111 ? -3.781 39.931 -11.560 1.00 31.35 111 GLU A O 1
ATOM 851 N N . GLU A 1 112 ? -2.739 38.053 -10.854 1.00 30.97 112 GLU A N 1
ATOM 852 C CA . GLU A 1 112 ? -3.974 37.357 -10.523 1.00 30.97 112 GLU A CA 1
ATOM 853 C C . GLU A 1 112 ? -4.532 37.732 -9.151 1.00 31.20 112 GLU A C 1
ATOM 854 O O . GLU A 1 112 ? -5.722 37.556 -8.897 1.00 31.35 112 GLU A O 1
ATOM 860 N N . LEU A 1 113 ? -3.673 38.249 -8.281 1.00 31.58 113 LEU A N 1
ATOM 861 C CA . LEU A 1 113 ? -4.094 38.650 -6.935 1.00 32.11 113 LEU A CA 1
ATOM 862 C C . LEU A 1 113 ? -5.021 39.859 -6.987 1.00 32.59 113 LEU A C 1
ATOM 863 O O . LEU A 1 113 ? -4.859 40.718 -7.860 1.00 33.15 113 LEU A O 1
ATOM 868 N N . PRO A 1 114 ? -6.000 39.932 -6.066 1.00 32.61 114 PRO A N 1
ATOM 869 C CA . PRO A 1 114 ? -6.967 41.019 -6.185 1.00 32.74 114 PRO A CA 1
ATOM 870 C C . PRO A 1 114 ? -6.380 42.352 -5.741 1.00 32.99 114 PRO A C 1
ATOM 871 O O . PRO A 1 114 ? -5.353 42.388 -5.059 1.00 32.18 114 PRO A O 1
ATOM 875 N N . GLU A 1 115 ? -7.016 43.440 -6.160 1.00 33.82 115 GLU A N 1
ATOM 876 C CA . GLU A 1 115 ? -6.718 44.749 -5.595 1.00 34.81 115 GLU A CA 1
ATOM 877 C C . GLU A 1 115 ? -7.088 44.716 -4.099 1.00 34.85 115 GLU A C 1
ATOM 878 O O . GLU A 1 115 ? -8.026 44.015 -3.713 1.00 34.55 115 GLU A O 1
ATOM 884 N N . PRO A 1 116 ? -6.339 45.451 -3.254 1.00 35.33 116 PRO A N 1
ATOM 885 C CA . PRO A 1 116 ? -6.578 45.514 -1.807 1.00 35.63 116 PRO A CA 1
ATOM 886 C C . PRO A 1 116 ? -8.046 45.652 -1.402 1.00 35.53 116 PRO A C 1
ATOM 887 O O . PRO A 1 116 ? -8.780 46.486 -1.943 1.00 35.54 116 PRO A O 1
ATOM 891 N N . LEU A 1 117 ? -8.450 44.814 -0.453 1.00 35.25 117 LEU A N 1
ATOM 892 C CA . LEU A 1 117 ? -9.820 44.754 0.038 1.00 35.00 117 LEU A CA 1
ATOM 893 C C . LEU A 1 117 ? -9.919 45.513 1.358 1.00 34.58 117 LEU A C 1
ATOM 894 O O . LEU A 1 117 ? -8.902 45.650 2.045 1.00 34.36 117 LEU A O 1
ATOM 899 N N . PRO A 1 118 ? -11.137 46.008 1.715 1.00 34.43 118 PRO A N 1
ATOM 900 C CA . PRO A 1 118 ? -11.362 46.657 3.013 1.00 33.97 118 PRO A CA 1
ATOM 901 C C . PRO A 1 118 ? -10.746 45.841 4.154 1.00 33.68 118 PRO A C 1
ATOM 902 O O . PRO A 1 118 ? -10.938 44.623 4.212 1.00 33.22 118 PRO A O 1
ATOM 906 N N . THR A 1 119 ? -10.038 46.532 5.048 1.00 33.23 119 THR A N 1
ATOM 907 C CA . THR A 1 119 ? -9.096 45.913 5.988 1.00 32.83 119 THR A CA 1
ATOM 908 C C . THR A 1 119 ? -9.559 45.764 7.443 1.00 32.54 119 THR A C 1
ATOM 909 O O . THR A 1 119 ? -8.924 45.043 8.215 1.00 32.19 119 THR A O 1
ATOM 913 N N . ASP A 1 120 ? -10.643 46.439 7.819 1.00 31.91 120 ASP A N 1
ATOM 914 C CA . ASP A 1 120 ? -11.046 46.541 9.229 1.00 31.84 120 ASP A CA 1
ATOM 915 C C . ASP A 1 120 ? -11.502 45.219 9.840 1.00 30.56 120 ASP A C 1
ATOM 916 O O . ASP A 1 120 ? -11.216 44.927 11.003 1.00 31.00 120 ASP A O 1
ATOM 921 N N . ARG A 1 121 ? -12.223 44.433 9.050 1.00 28.70 121 ARG A N 1
ATOM 922 C CA . ARG A 1 121 ? -12.978 43.314 9.571 1.00 27.56 121 ARG A CA 1
ATOM 923 C C . ARG A 1 121 ? -13.105 42.226 8.508 1.00 25.74 121 ARG A C 1
ATOM 924 O O . ARG A 1 121 ? -13.198 42.524 7.315 1.00 24.84 121 ARG A O 1
ATOM 932 N N . VAL A 1 122 ? -13.097 40.969 8.929 1.00 23.88 122 VAL A N 1
ATOM 933 C CA . VAL A 1 122 ? -13.365 39.882 7.977 1.00 22.94 122 VAL A CA 1
ATOM 934 C C . VAL A 1 122 ? -14.847 39.934 7.594 1.00 22.73 122 VAL A C 1
ATOM 935 O O . VAL A 1 122 ? -15.716 39.966 8.467 1.00 23.06 122 VAL A O 1
ATOM 939 N N . ASN A 1 123 ? -15.121 39.982 6.290 1.00 22.07 123 ASN A N 1
ATOM 940 C CA . ASN A 1 123 ? -16.480 39.864 5.793 1.00 21.93 123 ASN A CA 1
ATOM 941 C C . ASN A 1 123 ? -16.676 38.444 5.308 1.00 21.49 123 ASN A C 1
ATOM 942 O O . ASN A 1 123 ? -16.251 38.095 4.204 1.00 21.04 123 ASN A O 1
ATOM 947 N N . TYR A 1 124 ? -17.288 37.617 6.145 1.00 21.53 124 TYR A N 1
ATOM 948 C CA . TYR A 1 124 ? -17.443 36.203 5.810 1.00 22.39 124 TYR A CA 1
ATOM 949 C C . TYR A 1 124 ? -18.439 35.968 4.669 1.00 23.22 124 TYR A C 1
ATOM 950 O O . TYR A 1 124 ? -18.423 34.916 4.035 1.00 22.92 124 TYR A O 1
ATOM 959 N N . SER A 1 125 ? -19.281 36.958 4.399 1.00 24.16 125 SER A N 1
ATOM 960 C CA . SER A 1 125 ? -20.245 36.842 3.299 1.00 25.30 125 SER A CA 1
ATOM 961 C C . SER A 1 125 ? -19.622 37.008 1.896 1.00 25.31 125 SER A C 1
ATOM 962 O O . SER A 1 125 ? -20.213 36.570 0.902 1.00 26.56 125 SER A O 1
ATOM 965 N N . THR A 1 126 ? -18.450 37.633 1.813 1.00 25.20 126 THR A N 1
ATOM 966 C CA . THR A 1 126 ? -17.780 37.905 0.524 1.00 25.20 126 THR A CA 1
ATOM 967 C C . THR A 1 126 ? -16.394 37.264 0.354 1.00 24.68 126 THR A C 1
ATOM 968 O O . THR A 1 126 ? -15.916 37.102 -0.777 1.00 25.04 126 THR A O 1
ATOM 972 N N . ILE A 1 127 ? -15.741 36.913 1.462 1.00 23.73 127 ILE A N 1
ATOM 973 C CA . ILE A 1 127 ? -14.344 36.447 1.406 1.00 22.65 127 ILE A CA 1
ATOM 974 C C . ILE A 1 127 ? -14.120 35.149 0.602 1.00 21.91 127 ILE A C 1
ATOM 975 O O . ILE A 1 127 ? -13.128 35.042 -0.120 1.00 21.07 127 ILE A O 1
ATOM 980 N N . SER A 1 128 ? -15.028 34.182 0.734 1.00 21.56 128 SER A N 1
ATOM 981 C CA . SER A 1 128 ? -14.915 32.905 0.001 1.00 22.00 128 SER A CA 1
ATOM 982 C C . SER A 1 128 ? -15.011 33.102 -1.509 1.00 21.91 128 SER A C 1
ATOM 983 O O . SER A 1 128 ? -14.256 32.502 -2.265 1.00 21.25 128 SER A O 1
ATOM 986 N N . GLU A 1 129 ? -15.909 33.988 -1.937 1.00 22.90 129 GLU A N 1
ATOM 987 C CA . GLU A 1 129 ? -16.100 34.287 -3.354 1.00 23.66 129 GLU A CA 1
ATOM 988 C C . GLU A 1 129 ? -14.855 34.881 -3.984 1.00 23.36 129 GLU A C 1
ATOM 989 O O . GLU A 1 129 ? -14.589 34.656 -5.159 1.00 23.54 129 GLU A O 1
ATOM 995 N N . ILE A 1 130 ? -14.081 35.621 -3.193 1.00 22.16 130 ILE A N 1
ATOM 996 C CA . ILE A 1 130 ? -12.859 36.237 -3.677 1.00 21.51 130 ILE A CA 1
ATOM 997 C C . ILE A 1 130 ? -11.671 35.273 -3.661 1.00 20.73 130 ILE A C 1
ATOM 998 O O . ILE A 1 130 ? -10.967 35.123 -4.668 1.00 21.05 130 ILE A O 1
ATOM 1003 N N . LYS A 1 131 ? -11.441 34.636 -2.511 1.00 19.47 131 LYS A N 1
ATOM 1004 C CA . LYS A 1 131 ? -10.285 33.756 -2.334 1.00 18.80 131 LYS A CA 1
ATOM 1005 C C . LYS A 1 131 ? -10.413 32.349 -2.905 1.00 18.47 131 LYS A C 1
ATOM 1006 O O . LYS A 1 131 ? -9.436 31.826 -3.425 1.00 17.73 131 LYS A O 1
ATOM 1012 N N . ASP A 1 132 ? -11.587 31.727 -2.789 1.00 19.12 132 ASP A N 1
ATOM 1013 C CA . ASP A 1 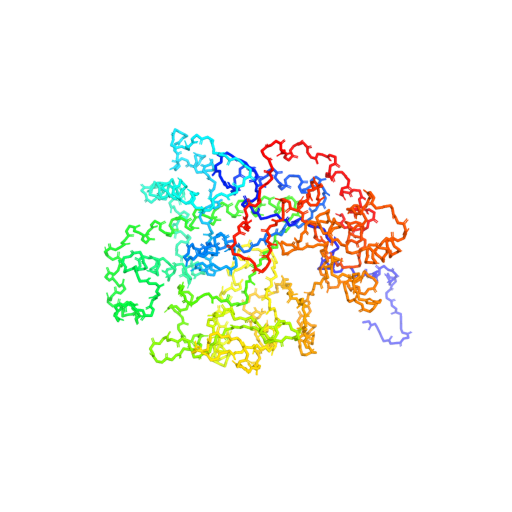132 ? -11.762 30.340 -3.274 1.00 19.84 132 ASP A CA 1
ATOM 1014 C C . ASP A 1 132 ? -11.265 30.105 -4.712 1.00 19.86 132 ASP A C 1
ATOM 1015 O O . ASP A 1 132 ? -10.545 29.135 -4.955 1.00 19.68 132 ASP A O 1
ATOM 1020 N N . PRO A 1 133 ? -11.664 30.969 -5.675 1.00 20.12 133 PRO A N 1
ATOM 1021 C CA . PRO A 1 133 ? -11.229 30.744 -7.056 1.00 19.81 133 PRO A CA 1
ATOM 1022 C C . PRO A 1 133 ? -9.717 30.794 -7.226 1.00 19.25 133 PRO A C 1
ATOM 1023 O O . PRO A 1 133 ? -9.176 30.063 -8.046 1.00 19.19 133 PRO A O 1
ATOM 1027 N N . LEU A 1 134 ? -9.051 31.652 -6.448 1.00 18.81 134 LEU A N 1
ATOM 1028 C CA . LEU A 1 134 ? -7.595 31.773 -6.487 1.00 19.08 134 LEU A CA 1
ATOM 1029 C C . LEU A 1 134 ? -6.893 30.544 -5.909 1.00 18.20 134 LEU A C 1
ATOM 1030 O O . LEU A 1 134 ? -5.904 30.079 -6.466 1.00 18.09 134 LEU A O 1
ATOM 1035 N N . ILE A 1 135 ? -7.406 30.036 -4.788 1.00 17.53 135 ILE A N 1
ATOM 1036 C CA . ILE A 1 135 ? -6.872 28.809 -4.168 1.00 17.65 135 ILE A CA 1
ATOM 1037 C C . ILE A 1 135 ? -7.070 27.631 -5.130 1.00 17.44 135 ILE A C 1
ATOM 1038 O O . ILE A 1 135 ? -6.172 26.813 -5.323 1.00 16.68 135 ILE A O 1
ATOM 1043 N N . THR A 1 136 ? -8.241 27.577 -5.759 1.00 18.17 136 THR A N 1
ATOM 1044 C CA . THR A 1 136 ? -8.514 26.543 -6.776 1.00 18.53 136 THR A CA 1
ATOM 1045 C C . THR A 1 136 ? -7.527 26.610 -7.951 1.00 18.87 136 THR A C 1
ATOM 1046 O O . THR A 1 136 ? -6.974 25.590 -8.380 1.00 18.15 136 THR A O 1
ATOM 1050 N N . LYS A 1 137 ? -7.277 27.823 -8.436 1.00 19.47 137 LYS A N 1
ATOM 1051 C CA . LYS A 1 137 ? -6.354 28.044 -9.553 1.00 20.22 137 LYS A CA 1
ATOM 1052 C C . LYS A 1 137 ? -4.970 27.508 -9.198 1.00 18.73 137 LYS A C 1
ATOM 1053 O O . LYS A 1 137 ? -4.348 26.777 -9.978 1.00 18.42 137 LYS A O 1
ATOM 1059 N N . ALA A 1 138 ? -4.506 27.855 -8.000 1.00 18.17 138 ALA A N 1
ATOM 1060 C CA . ALA A 1 138 ? -3.218 27.388 -7.495 1.00 17.29 138 ALA A CA 1
ATOM 1061 C C . ALA A 1 138 ? -3.146 25.868 -7.354 1.00 17.09 138 ALA A C 1
ATOM 1062 O O . ALA A 1 138 ? -2.136 25.249 -7.703 1.00 16.12 138 ALA A O 1
ATOM 1064 N N . ALA A 1 139 ? -4.204 25.278 -6.799 1.00 16.92 139 ALA A N 1
ATOM 1065 C CA . ALA A 1 139 ? -4.284 23.824 -6.671 1.00 17.51 139 ALA A CA 1
ATOM 1066 C C . ALA A 1 139 ? -4.181 23.136 -8.037 1.00 17.32 139 ALA A C 1
ATOM 1067 O O . ALA A 1 139 ? -3.487 22.127 -8.179 1.00 17.54 139 ALA A O 1
ATOM 1069 N N . LYS A 1 140 ? -4.896 23.671 -9.024 1.00 18.25 140 LYS A N 1
ATOM 1070 C CA . LYS A 1 140 ? -4.857 23.132 -10.400 1.00 19.23 140 LYS A CA 1
ATOM 1071 C C . LYS A 1 140 ? -3.471 23.236 -11.006 1.00 19.48 140 LYS A C 1
ATOM 1072 O O . LYS A 1 140 ? -3.004 22.301 -11.650 1.00 19.68 140 LYS A O 1
ATOM 1078 N N . ARG A 1 141 ? -2.813 24.379 -10.807 1.00 19.95 141 ARG A N 1
ATOM 1079 C CA . ARG A 1 141 ? -1.431 24.539 -11.255 1.00 19.96 141 ARG A CA 1
ATOM 1080 C C . ARG A 1 141 ? -0.511 23.514 -10.607 1.00 19.86 141 ARG A C 1
ATOM 1081 O O . ARG A 1 141 ? 0.352 22.946 -11.274 1.00 19.82 141 ARG A O 1
ATOM 1089 N N . LEU A 1 142 ? -0.686 23.269 -9.304 1.00 19.05 142 LEU A N 1
ATOM 1090 C CA . LEU A 1 142 ? 0.125 22.272 -8.617 1.00 18.91 142 LEU A CA 1
ATOM 1091 C C . LEU A 1 142 ? -0.097 20.877 -9.208 1.00 19.31 142 LEU A C 1
ATOM 1092 O O . LEU A 1 142 ? 0.856 20.122 -9.413 1.00 19.18 142 LEU A O 1
ATOM 1097 N N . LEU A 1 143 ? -1.360 20.538 -9.447 1.00 19.57 143 LEU A N 1
ATOM 1098 C CA . LEU A 1 143 ? -1.710 19.221 -9.981 1.00 20.75 143 LEU A CA 1
ATOM 1099 C C . LEU A 1 143 ? -1.076 18.963 -11.351 1.00 22.47 143 LEU A C 1
ATOM 1100 O O . LEU A 1 143 ? -0.651 17.841 -11.634 1.00 22.72 143 LEU A O 1
ATOM 1105 N N . SER A 1 144 ? -0.998 20.003 -12.177 1.00 24.04 144 SER A N 1
ATOM 1106 C CA . SER A 1 144 ? -0.403 19.881 -13.516 1.00 25.90 144 SER A CA 1
ATOM 1107 C C . SER A 1 144 ? 1.120 20.045 -13.539 1.00 26.76 144 SER A C 1
ATOM 1108 O O . SER A 1 144 ? 1.745 19.905 -14.603 1.00 26.94 144 SER A O 1
ATOM 1111 N N . SER A 1 145 ? 1.719 20.341 -12.386 1.00 27.17 145 SER A N 1
ATOM 1112 C CA . SER A 1 145 ? 3.167 20.564 -12.308 1.00 28.21 145 SER A CA 1
ATOM 1113 C C . SER A 1 145 ? 3.918 19.244 -12.129 1.00 29.06 145 SER A C 1
ATOM 1114 O O . SER A 1 145 ? 3.310 18.219 -11.825 1.00 28.78 145 SER A O 1
ATOM 1117 N N . GLU A 1 146 ? 5.237 19.265 -12.323 1.00 30.44 146 GLU A N 1
ATOM 1118 C CA . GLU A 1 146 ? 6.014 18.024 -12.323 1.00 31.70 146 GLU A CA 1
ATOM 1119 C C . GLU A 1 146 ? 7.305 18.070 -11.506 1.00 31.71 146 GLU A C 1
ATOM 1120 O O . GLU A 1 146 ? 8.204 17.243 -11.711 1.00 32.43 146 GLU A O 1
ATOM 1126 N N . GLY A 1 147 ? 7.393 19.008 -10.568 1.00 31.24 147 GLY A N 1
ATOM 1127 C CA . GLY A 1 147 ? 8.608 19.170 -9.768 1.00 30.47 147 GLY A CA 1
ATOM 1128 C C . GLY A 1 147 ? 8.574 18.693 -8.327 1.00 29.89 147 GLY A C 1
ATOM 1129 O O . GLY A 1 147 ? 7.893 17.719 -7.978 1.00 29.69 147 GLY A O 1
ATOM 1130 N N . GLU A 1 148 ? 9.335 19.392 -7.491 1.00 29.05 148 GLU A N 1
ATOM 1131 C CA . GLU A 1 148 ? 9.467 19.070 -6.081 1.00 28.59 148 GLU A CA 1
ATOM 1132 C C . GLU A 1 148 ? 8.113 19.119 -5.365 1.00 27.10 148 GLU A C 1
ATOM 1133 O O . GLU A 1 148 ? 7.815 18.241 -4.558 1.00 26.17 148 GLU A O 1
ATOM 1139 N N . LEU A 1 149 ? 7.294 20.127 -5.675 1.00 26.20 149 LEU A N 1
ATOM 1140 C CA . LEU A 1 149 ? 6.001 20.285 -4.984 1.00 25.63 149 LEU A CA 1
ATOM 1141 C C . LEU A 1 149 ? 5.025 19.178 -5.345 1.00 24.98 149 LEU A C 1
ATOM 1142 O O . LEU A 1 149 ? 4.295 18.691 -4.481 1.00 24.66 149 LEU A O 1
ATOM 1147 N N . LYS A 1 150 ? 5.029 18.767 -6.615 1.00 24.50 150 LYS A N 1
ATOM 1148 C CA . LYS A 1 150 ? 4.240 17.614 -7.039 1.00 24.53 150 LYS A CA 1
ATOM 1149 C C . LYS A 1 150 ? 4.610 16.378 -6.228 1.00 24.17 150 LYS A C 1
ATOM 1150 O O . LYS A 1 150 ? 3.731 15.657 -5.744 1.00 23.94 150 LYS A O 1
ATOM 1156 N N . ASP A 1 151 ? 5.912 16.143 -6.074 1.00 24.16 151 ASP A N 1
ATOM 1157 C CA . ASP A 1 151 ? 6.403 14.990 -5.323 1.00 24.30 151 ASP A CA 1
ATOM 1158 C C . ASP A 1 151 ? 5.933 15.050 -3.881 1.00 23.74 151 ASP A C 1
ATOM 1159 O O . ASP A 1 151 ? 5.497 14.042 -3.319 1.00 23.69 151 ASP A O 1
ATOM 1164 N N . GLN A 1 152 ? 6.028 16.240 -3.294 1.00 22.47 152 GLN A N 1
ATOM 1165 C CA . GLN A 1 152 ? 5.560 16.460 -1.936 1.00 22.24 152 GLN A CA 1
ATOM 1166 C C . GLN A 1 152 ? 4.050 16.238 -1.803 1.00 21.24 152 GLN A C 1
ATOM 1167 O O . GLN A 1 152 ? 3.609 15.645 -0.820 1.00 20.96 152 GLN A O 1
ATOM 1173 N N . LEU A 1 153 ? 3.273 16.712 -2.783 1.00 20.36 153 LEU A N 1
ATOM 1174 C CA . LEU A 1 153 ? 1.819 16.463 -2.808 1.00 19.93 153 LEU A CA 1
ATOM 1175 C C . LEU A 1 153 ? 1.541 14.956 -2.805 1.00 20.71 153 LEU A C 1
ATOM 1176 O O . LEU A 1 153 ? 0.710 14.456 -2.036 1.00 19.31 153 LEU A O 1
ATOM 1181 N N . GLU A 1 154 ? 2.257 14.225 -3.656 1.00 21.43 154 GLU A N 1
ATOM 1182 C CA . GLU A 1 154 ? 2.096 12.771 -3.692 1.00 23.18 154 GLU A CA 1
ATOM 1183 C C . GLU A 1 154 ? 2.432 12.079 -2.363 1.00 22.99 154 GLU A C 1
ATOM 1184 O O . GLU A 1 154 ? 1.680 11.213 -1.909 1.00 23.65 154 GLU A O 1
ATOM 1190 N N . ASN A 1 155 ? 3.529 12.472 -1.721 1.00 23.13 155 ASN A N 1
ATOM 1191 C CA . ASN A 1 155 ? 3.893 11.882 -0.429 1.00 22.92 155 ASN A CA 1
ATOM 1192 C C . ASN A 1 155 ? 2.847 12.172 0.646 1.00 22.18 155 ASN A C 1
ATOM 1193 O O . ASN A 1 155 ? 2.575 11.329 1.512 1.00 22.17 155 ASN A O 1
ATOM 1198 N N . PHE A 1 156 ? 2.289 13.378 0.586 1.00 21.27 156 PHE A N 1
ATOM 1199 C CA . PHE A 1 156 ? 1.246 13.831 1.516 1.00 20.60 156 PHE A CA 1
ATOM 1200 C C . PHE A 1 156 ? -0.026 12.988 1.372 1.00 21.47 156 PHE A C 1
ATOM 1201 O O . PHE A 1 156 ? -0.533 12.435 2.356 1.00 21.80 156 PHE A O 1
ATOM 1209 N N . ARG A 1 157 ? -0.508 12.873 0.137 1.00 21.90 157 ARG A N 1
ATOM 1210 C CA . ARG A 1 157 ? -1.753 12.176 -0.184 1.00 24.05 157 ARG A CA 1
ATOM 1211 C C . ARG A 1 157 ? -1.657 10.701 0.219 1.00 23.78 157 ARG A C 1
ATOM 1212 O O . ARG A 1 157 ? -2.633 10.100 0.677 1.00 23.83 157 ARG A O 1
ATOM 1220 N N . ARG A 1 158 ? -0.462 10.146 0.068 1.00 23.71 158 ARG A N 1
ATOM 1221 C CA . ARG A 1 158 ? -0.207 8.736 0.334 1.00 24.31 158 ARG A CA 1
ATOM 1222 C C . ARG A 1 158 ? 0.174 8.418 1.773 1.00 23.55 158 ARG A C 1
ATOM 1223 O O . ARG A 1 158 ? 0.289 7.236 2.135 1.00 23.47 158 ARG A O 1
ATOM 1231 N N . ASP A 1 159 ? 0.363 9.453 2.596 1.00 22.15 159 ASP A N 1
ATOM 1232 C CA . ASP A 1 159 ? 0.745 9.261 3.994 1.00 22.17 159 ASP A CA 1
ATOM 1233 C C . ASP A 1 159 ? -0.434 8.604 4.715 1.00 21.66 159 ASP A C 1
ATOM 1234 O O . ASP A 1 159 ? -1.565 9.104 4.615 1.00 21.56 159 ASP A O 1
ATOM 1239 N N . PRO A 1 160 ? -0.184 7.482 5.426 1.00 21.17 160 PRO A N 1
ATOM 1240 C CA . PRO A 1 160 ? -1.285 6.700 6.012 1.00 20.85 160 PRO A CA 1
ATOM 1241 C C . PRO A 1 160 ? -2.060 7.467 7.078 1.00 20.32 160 PRO A C 1
ATOM 1242 O O . PRO A 1 160 ? -3.251 7.239 7.237 1.00 20.88 160 PRO A O 1
ATOM 1246 N N . ASN A 1 161 ? -1.394 8.361 7.802 1.00 19.73 161 ASN A N 1
ATOM 1247 C CA . ASN A 1 161 ? -2.101 9.199 8.776 1.00 19.65 161 ASN A CA 1
ATOM 1248 C C . ASN A 1 161 ? -2.985 10.226 8.072 1.00 18.93 161 ASN A C 1
ATOM 1249 O O . ASN A 1 161 ? -4.175 10.377 8.401 1.00 18.92 161 ASN A O 1
ATOM 1254 N N . ILE A 1 162 ? -2.404 10.914 7.091 1.00 18.09 162 ILE A N 1
ATOM 1255 C CA . ILE A 1 162 ? -3.155 11.880 6.289 1.00 17.12 162 ILE A CA 1
ATOM 1256 C C . ILE A 1 162 ? -4.349 11.234 5.593 1.00 16.91 162 ILE A C 1
ATOM 1257 O O . ILE A 1 162 ? -5.485 11.694 5.749 1.00 15.83 162 ILE A O 1
ATOM 1262 N N . SER A 1 163 ? -4.095 10.156 4.847 1.00 16.43 163 SER A N 1
ATOM 1263 C CA . SER A 1 163 ? -5.139 9.513 4.059 1.00 17.09 163 SER A CA 1
ATOM 1264 C C . SER A 1 163 ? -6.297 8.966 4.905 1.00 16.63 163 SER A C 1
ATOM 1265 O O . SER A 1 163 ? -7.415 8.844 4.398 1.00 17.19 163 SER A O 1
ATOM 1268 N N . SER A 1 164 ? -6.016 8.645 6.174 1.00 16.23 164 SER A N 1
ATOM 1269 C CA . SER A 1 164 ? -7.025 8.112 7.122 1.00 16.17 164 SER A CA 1
ATOM 1270 C C . SER A 1 164 ? -8.220 9.048 7.313 1.00 15.66 164 SER A C 1
ATOM 1271 O O . SER A 1 164 ? -9.335 8.590 7.597 1.00 15.80 164 SER A O 1
ATOM 1274 N N . TRP A 1 165 ? -7.997 10.352 7.139 1.00 14.50 165 TRP A N 1
ATOM 1275 C CA . TRP A 1 165 ? -9.103 11.327 7.164 1.00 13.75 165 TRP A CA 1
ATOM 1276 C C . TRP A 1 165 ? -9.333 12.054 5.840 1.00 13.94 165 TRP A C 1
ATOM 1277 O O . TRP A 1 165 ? -10.467 12.427 5.512 1.00 13.11 165 TRP A O 1
ATOM 1288 N N . LEU A 1 166 ? -8.269 12.240 5.072 1.00 13.80 166 LEU A N 1
ATOM 1289 C CA . LEU A 1 166 ? -8.353 13.105 3.901 1.00 14.09 166 LEU A CA 1
ATOM 1290 C C . LEU A 1 166 ? -9.178 12.517 2.770 1.00 14.12 166 LEU A C 1
ATOM 1291 O O . LEU A 1 166 ? -9.943 13.226 2.117 1.00 13.64 166 LEU A O 1
ATOM 1296 N N . GLU A 1 167 ? -9.026 11.221 2.534 1.00 14.63 167 GLU A N 1
ATOM 1297 C CA . GLU A 1 167 ? -9.774 10.588 1.458 1.00 15.49 167 GLU A CA 1
ATOM 1298 C C . GLU A 1 167 ? -11.271 10.723 1.715 1.00 14.73 167 GLU A C 1
ATOM 1299 O O . GLU A 1 167 ? -12.012 11.139 0.833 1.00 14.81 167 GLU A O 1
ATOM 1305 N N . ASP A 1 168 ? -11.699 10.391 2.936 1.00 14.09 168 ASP A N 1
ATOM 1306 C CA . ASP A 1 168 ? -13.111 10.508 3.315 1.00 14.12 168 ASP A CA 1
ATOM 1307 C C . ASP A 1 168 ? -13.586 11.959 3.205 1.00 13.58 168 ASP A C 1
ATOM 1308 O O . ASP A 1 168 ? -14.666 12.223 2.688 1.00 12.73 168 ASP A O 1
ATOM 1313 N N . ALA A 1 169 ? -12.762 12.895 3.675 1.00 13.49 169 ALA A N 1
ATOM 1314 C CA . ALA A 1 169 ? -13.119 14.323 3.636 1.00 12.97 169 ALA A CA 1
ATOM 1315 C C . ALA A 1 169 ? -13.333 14.806 2.198 1.00 12.76 169 ALA A C 1
ATOM 1316 O O . ALA A 1 169 ? -14.315 15.513 1.917 1.00 12.91 169 ALA A O 1
ATOM 1318 N N . ALA A 1 170 ? -12.448 14.389 1.294 1.00 12.40 170 ALA A N 1
ATOM 1319 C CA . ALA A 1 170 ? -12.532 14.795 -0.121 1.00 12.53 170 ALA A CA 1
ATOM 1320 C C . ALA A 1 170 ? -13.757 14.203 -0.818 1.00 12.20 170 ALA A C 1
ATOM 1321 O O . ALA A 1 170 ? -14.463 14.914 -1.525 1.00 11.99 170 ALA A O 1
ATOM 1323 N N . TYR A 1 171 ? -14.013 12.907 -0.621 1.00 12.78 171 TYR A N 1
ATOM 1324 C CA . TYR A 1 171 ? -15.191 12.271 -1.218 1.00 13.32 171 TYR A CA 1
ATOM 1325 C C . TYR A 1 171 ? -16.467 12.863 -0.646 1.00 12.57 171 TYR A C 1
ATOM 1326 O O . TYR A 1 171 ? -17.411 13.121 -1.383 1.00 11.96 171 TYR A O 1
ATOM 1335 N N . PHE A 1 172 ? -16.492 13.064 0.666 1.00 12.36 172 PHE A N 1
ATOM 1336 C CA . PHE A 1 172 ? -17.641 13.732 1.286 1.00 12.01 172 PHE A CA 1
ATOM 1337 C C . PHE A 1 172 ? -17.914 15.083 0.623 1.00 12.13 172 PHE A C 1
ATOM 1338 O O . PHE A 1 172 ? -19.060 15.388 0.274 1.00 10.80 172 PHE A O 1
ATOM 1346 N N . ALA A 1 173 ? -16.876 15.910 0.484 1.00 11.90 173 ALA A N 1
ATOM 1347 C CA . ALA A 1 173 ? -17.085 17.236 -0.107 1.00 12.99 173 ALA A CA 1
ATOM 1348 C C . ALA A 1 173 ? -17.554 17.168 -1.564 1.00 12.87 173 ALA A C 1
ATOM 1349 O O . ALA A 1 173 ? -18.374 17.980 -1.995 1.00 13.57 173 ALA A O 1
ATOM 1351 N N . ALA A 1 174 ? -17.035 16.198 -2.315 1.00 13.63 174 ALA A N 1
ATOM 1352 C CA . ALA A 1 174 ? -17.411 16.021 -3.718 1.00 13.67 174 ALA A CA 1
ATOM 1353 C C . ALA A 1 174 ? -18.869 15.634 -3.841 1.00 13.78 174 ALA A C 1
ATOM 1354 O O . ALA A 1 174 ? -19.593 16.155 -4.702 1.00 13.91 174 ALA A O 1
ATOM 1356 N N . ILE A 1 175 ? -19.302 14.715 -2.980 1.00 13.31 175 ILE A N 1
ATOM 1357 C CA . ILE A 1 175 ? -20.686 14.258 -2.990 1.00 13.19 175 ILE A CA 1
ATOM 1358 C C . ILE A 1 175 ? -21.609 15.391 -2.540 1.00 13.09 175 ILE A C 1
ATOM 1359 O O . ILE A 1 175 ? -22.654 15.639 -3.142 1.00 13.17 175 ILE A O 1
ATOM 1364 N N . ASP A 1 176 ? -21.199 16.087 -1.486 1.00 13.18 176 ASP A N 1
ATOM 1365 C CA . ASP A 1 176 ? -21.961 17.236 -0.990 1.00 14.03 176 ASP A CA 1
ATOM 1366 C C . ASP A 1 176 ? -22.168 18.275 -2.096 1.00 14.42 176 ASP A C 1
ATOM 1367 O O . ASP A 1 176 ? -23.259 18.824 -2.241 1.00 14.42 176 ASP A O 1
ATOM 1372 N N . ASN A 1 177 ? -21.107 18.536 -2.849 1.00 15.33 177 ASN A N 1
ATOM 1373 C CA . ASN A 1 177 ? -21.135 19.498 -3.939 1.00 16.76 177 ASN A CA 1
ATOM 1374 C C . ASN A 1 177 ? -22.121 19.077 -5.034 1.00 17.21 177 ASN A C 1
ATOM 1375 O O . ASN A 1 177 ? -22.894 19.894 -5.530 1.00 17.86 177 ASN A O 1
ATOM 1380 N N . SER A 1 178 ? -22.093 17.797 -5.387 1.00 16.94 178 SER A N 1
ATOM 1381 C CA . SER A 1 178 ? -22.917 17.246 -6.459 1.00 17.22 178 SER A CA 1
ATOM 1382 C C . SER A 1 178 ? -24.392 17.068 -6.057 1.00 16.71 178 SER A C 1
ATOM 1383 O O . SER A 1 178 ? -25.312 17.460 -6.793 1.00 16.60 178 SER A O 1
ATOM 1386 N N . VAL A 1 179 ? -24.613 16.473 -4.889 1.00 14.19 179 VAL A N 1
ATOM 1387 C CA . VAL A 1 179 ? -25.954 16.163 -4.429 1.00 14.46 179 VAL A CA 1
ATOM 1388 C C . VAL A 1 179 ? -26.642 17.405 -3.864 1.00 13.90 179 VAL A C 1
ATOM 1389 O O . VAL A 1 179 ? -27.792 17.669 -4.190 1.00 14.30 179 VAL A O 1
ATOM 1393 N N . ASN A 1 180 ? -25.936 18.147 -3.014 1.00 13.95 180 ASN A N 1
ATOM 1394 C CA . ASN A 1 180 ? -26.423 19.433 -2.480 1.00 14.24 180 ASN A CA 1
ATOM 1395 C C . ASN A 1 180 ? -27.772 19.349 -1.760 1.00 14.15 180 ASN A C 1
ATOM 1396 O O . ASN A 1 180 ? -28.704 20.123 -2.033 1.00 14.61 180 ASN A O 1
ATOM 1401 N N . THR A 1 181 ? -27.882 18.399 -0.839 1.00 14.25 181 THR A N 1
ATOM 1402 C CA . THR A 1 181 ? -28.964 18.421 0.137 1.00 14.25 181 THR A CA 1
ATOM 1403 C C . THR A 1 181 ? -28.400 19.071 1.397 1.00 14.52 181 THR A C 1
ATOM 1404 O O . THR A 1 181 ? -27.177 19.190 1.544 1.00 15.83 181 THR A O 1
ATOM 1408 N N . ILE A 1 182 ? -29.284 19.421 2.333 1.00 14.40 182 ILE A N 1
ATOM 1409 C CA . ILE A 1 182 ? -28.869 20.014 3.591 1.00 15.07 182 ILE A CA 1
ATOM 1410 C C . ILE A 1 182 ? -27.982 19.043 4.365 1.00 15.00 182 ILE A C 1
ATOM 1411 O O . ILE A 1 182 ? -26.979 19.457 4.944 1.00 14.58 182 ILE A O 1
ATOM 1416 N N . SER A 1 183 ? -28.347 17.763 4.363 1.00 14.78 183 SER A N 1
ATOM 1417 C CA . SER A 1 183 ? -27.484 16.764 5.037 1.00 15.39 183 SER A CA 1
ATOM 1418 C C . SER A 1 183 ? -27.378 15.446 4.284 1.00 14.53 183 SER A C 1
ATOM 1419 O O . SER A 1 183 ? -28.232 15.122 3.442 1.00 14.92 183 SER A O 1
ATOM 1422 N N . TRP A 1 184 ? -26.321 14.692 4.597 1.00 14.30 184 TRP A N 1
ATOM 1423 C CA . TRP A 1 184 ? -26.094 13.396 3.976 1.00 14.05 184 TRP A CA 1
ATOM 1424 C C . TRP A 1 184 ? -27.200 12.397 4.309 1.00 14.79 184 TRP A C 1
ATOM 1425 O O . TRP A 1 184 ? -27.338 11.371 3.630 1.00 14.58 184 TRP A O 1
ATOM 1436 N N . TYR A 1 185 ? -27.993 12.693 5.344 1.00 14.69 185 TYR A N 1
ATOM 1437 C CA . TYR A 1 185 ? -29.123 11.806 5.689 1.00 15.97 185 TYR A CA 1
ATOM 1438 C C . TYR A 1 185 ? -30.039 11.609 4.471 1.00 16.39 185 TYR A C 1
ATOM 1439 O O . TYR A 1 185 ? -30.652 10.543 4.297 1.00 15.78 185 TYR A O 1
ATOM 1448 N N . ASP A 1 186 ? -30.104 12.631 3.617 1.00 16.22 186 ASP A N 1
ATOM 1449 C CA . ASP A 1 186 ? -30.967 12.589 2.435 1.00 17.03 186 ASP A CA 1
ATOM 1450 C C . ASP A 1 186 ? -30.255 12.278 1.126 1.00 16.66 186 ASP A C 1
ATOM 1451 O O . ASP A 1 186 ? -30.821 12.473 0.045 1.00 16.45 186 ASP A O 1
ATOM 1456 N N . TRP A 1 187 ? -29.017 11.800 1.212 1.00 15.82 187 TRP A N 1
ATOM 1457 C CA . TRP A 1 187 ? -28.290 11.413 -0.001 1.00 15.24 187 TRP A CA 1
ATOM 1458 C C . TRP A 1 187 ? -28.898 10.151 -0.606 1.00 15.55 187 TRP A C 1
ATOM 1459 O O . TRP A 1 187 ? -29.487 9.355 0.128 1.00 15.54 187 TRP A O 1
ATOM 1470 N N . PRO A 1 188 ? -28.734 9.962 -1.930 1.00 16.10 188 PRO A N 1
ATOM 1471 C CA . PRO A 1 188 ? -29.112 8.710 -2.578 1.00 16.25 188 PRO A CA 1
ATOM 1472 C C . PRO A 1 188 ? -28.470 7.556 -1.812 1.00 16.00 188 PRO A C 1
ATOM 1473 O O . PRO A 1 188 ? -27.311 7.654 -1.401 1.00 14.52 188 PRO A O 1
ATOM 1477 N N . GLU A 1 189 ? -29.238 6.494 -1.587 1.00 16.23 189 GLU A N 1
ATOM 1478 C CA . GLU A 1 189 ? -28.772 5.370 -0.761 1.00 17.12 189 GLU A CA 1
ATOM 1479 C C . GLU A 1 189 ? -27.352 4.837 -1.080 1.00 16.03 189 GLU A C 1
ATOM 1480 O O . GLU A 1 189 ? -26.597 4.563 -0.152 1.00 16.19 189 GLU A O 1
ATOM 1486 N N . PRO A 1 190 ? -26.979 4.678 -2.368 1.00 15.96 190 PRO A N 1
ATOM 1487 C CA . PRO A 1 190 ? -25.606 4.201 -2.647 1.00 15.67 190 PRO A CA 1
ATOM 1488 C C . PRO A 1 190 ? -24.487 5.116 -2.142 1.00 15.43 190 PRO A C 1
ATOM 1489 O O . PRO A 1 190 ? -23.390 4.640 -1.840 1.00 14.59 190 PRO A O 1
ATOM 1493 N N . LEU A 1 191 ? -24.779 6.409 -2.036 1.00 14.33 191 LEU A N 1
ATOM 1494 C CA . LEU A 1 191 ? -23.794 7.375 -1.521 1.00 14.00 191 LEU A CA 1
ATOM 1495 C C . LEU A 1 191 ? -23.914 7.537 -0.005 1.00 13.39 191 LEU A C 1
ATOM 1496 O O . LEU A 1 191 ? -22.904 7.594 0.716 1.00 13.15 191 LEU A O 1
ATOM 1501 N N . LYS A 1 192 ? -25.151 7.614 0.483 1.00 13.36 192 LYS A N 1
ATOM 1502 C CA . LYS A 1 192 ? -25.410 7.645 1.924 1.00 13.22 192 LYS A CA 1
ATOM 1503 C C . LYS A 1 192 ? -24.720 6.470 2.617 1.00 14.03 192 LYS A C 1
ATOM 1504 O O . LYS A 1 192 ? -24.056 6.652 3.652 1.00 13.56 192 LYS A O 1
ATOM 1510 N N . ASN A 1 193 ? -24.874 5.276 2.035 1.00 13.87 193 ASN A N 1
ATOM 1511 C CA . ASN A 1 193 ? -24.367 4.045 2.674 1.00 15.07 193 ASN A CA 1
ATOM 1512 C C . ASN A 1 193 ? -23.064 3.498 2.103 1.00 14.41 193 ASN A C 1
ATOM 1513 O O . ASN A 1 193 ? -22.681 2.354 2.384 1.00 14.38 193 ASN A O 1
ATOM 1518 N N . ARG A 1 194 ? -22.378 4.339 1.334 1.00 13.97 194 ARG A N 1
ATOM 1519 C CA . ARG A 1 194 ? -21.008 4.096 0.913 1.00 15.05 194 ARG A CA 1
ATOM 1520 C C . ARG A 1 194 ? -20.853 2.731 0.237 1.00 15.56 194 ARG A C 1
ATOM 1521 O O . ARG A 1 194 ? -19.969 1.945 0.605 1.00 15.18 194 ARG A O 1
ATOM 1534 N N . HIS A 1 195 ? -21.734 2.451 -0.725 1.00 15.13 195 HIS A N 1
ATOM 1535 C CA . HIS A 1 195 ? -21.562 1.285 -1.600 1.00 16.82 195 HIS A CA 1
ATOM 1536 C C . HIS A 1 195 ? -20.217 1.431 -2.297 1.00 18.24 195 HIS A C 1
ATOM 1537 O O . HIS A 1 195 ? -19.940 2.482 -2.894 1.00 18.53 195 HIS A O 1
ATOM 1544 N N . LEU A 1 196 ? -19.394 0.385 -2.237 1.00 19.12 196 LEU A N 1
ATOM 1545 C CA . LEU A 1 196 ? -18.068 0.395 -2.848 1.00 20.90 196 LEU A CA 1
ATOM 1546 C C . LEU A 1 196 ? -18.113 0.863 -4.312 1.00 20.48 196 LEU A C 1
ATOM 1547 O O . LEU A 1 196 ? -17.312 1.710 -4.703 1.00 19.86 196 LEU A O 1
ATOM 1552 N N . ALA A 1 197 ? -19.057 0.342 -5.104 1.00 20.42 197 ALA A N 1
ATOM 1553 C CA . ALA A 1 197 ? -19.139 0.708 -6.530 1.00 20.69 197 ALA A CA 1
ATOM 1554 C C . ALA A 1 197 ? -19.528 2.172 -6.741 1.00 20.86 197 ALA A C 1
ATOM 1555 O O . ALA A 1 197 ? -19.030 2.832 -7.664 1.00 20.41 197 ALA A O 1
ATOM 1557 N N . ALA A 1 198 ? -20.440 2.660 -5.901 1.00 20.68 198 ALA A N 1
ATOM 1558 C CA . ALA A 1 198 ? -20.882 4.042 -5.957 1.00 20.89 198 ALA A CA 1
ATOM 1559 C C . ALA A 1 198 ? -19.719 4.990 -5.666 1.00 20.57 198 ALA A C 1
ATOM 1560 O O . ALA A 1 198 ? -19.597 6.020 -6.320 1.00 21.53 198 ALA A O 1
ATOM 1562 N N . LEU A 1 199 ? -18.872 4.642 -4.701 1.00 20.79 199 LEU A N 1
ATOM 1563 C CA . LEU A 1 199 ? -17.709 5.486 -4.380 1.00 21.08 199 LEU A CA 1
ATOM 1564 C C . LEU A 1 199 ? -16.698 5.489 -5.521 1.00 21.45 199 LEU A C 1
ATOM 1565 O O . LEU A 1 199 ? -16.137 6.533 -5.871 1.00 20.78 199 LEU A O 1
ATOM 1570 N N . GLU A 1 200 ? -16.477 4.317 -6.112 1.00 21.79 200 GLU A N 1
ATOM 1571 C CA . GLU A 1 200 ? -15.615 4.222 -7.290 1.00 23.13 200 GLU A CA 1
ATOM 1572 C C . GLU A 1 200 ? -16.112 5.151 -8.404 1.00 22.86 200 GLU A C 1
ATOM 1573 O O . GLU A 1 200 ? -15.321 5.891 -9.006 1.00 23.05 200 GLU A O 1
ATOM 1579 N N . GLU A 1 201 ? -17.422 5.133 -8.646 1.00 22.81 201 GLU A N 1
ATOM 1580 C CA . GLU A 1 201 ? -18.077 5.993 -9.626 1.00 23.72 201 GLU A CA 1
ATOM 1581 C C . GLU A 1 201 ? -17.912 7.487 -9.309 1.00 22.46 201 GLU A C 1
ATOM 1582 O O . GLU A 1 201 ? -17.731 8.305 -10.223 1.00 20.98 201 GLU A O 1
ATOM 1588 N N . VAL A 1 202 ? -17.997 7.834 -8.023 1.00 21.42 202 VAL A N 1
ATOM 1589 C CA . VAL A 1 202 ? -17.774 9.228 -7.582 1.00 21.31 202 VAL A CA 1
ATOM 1590 C C . VAL A 1 202 ? -16.394 9.726 -8.005 1.00 21.88 202 VAL A C 1
ATOM 1591 O O . VAL A 1 202 ? -16.278 10.828 -8.555 1.00 21.97 202 VAL A O 1
ATOM 1595 N N . TYR A 1 203 ? -15.356 8.926 -7.759 1.00 22.26 203 TYR A N 1
ATOM 1596 C CA . TYR A 1 203 ? -14.016 9.367 -8.126 1.00 23.77 203 TYR A CA 1
ATOM 1597 C C . TYR A 1 203 ? -13.862 9.516 -9.638 1.00 24.36 203 TYR A C 1
ATOM 1598 O O . TYR A 1 203 ? -13.160 10.405 -10.107 1.00 24.46 203 TYR A O 1
ATOM 1607 N N . GLN A 1 204 ? -14.551 8.678 -10.405 1.00 24.83 204 GLN A N 1
ATOM 1608 C CA . GLN A 1 204 ? -14.528 8.838 -11.861 1.00 25.32 204 GLN A CA 1
ATOM 1609 C C . GLN A 1 204 ? -15.244 10.110 -12.330 1.00 24.87 204 GLN A C 1
ATOM 1610 O O . GLN A 1 204 ? -14.728 10.827 -13.195 1.00 24.92 204 GLN A O 1
ATOM 1616 N N . SER A 1 205 ? -16.399 10.422 -11.753 1.00 23.62 205 SER A N 1
ATOM 1617 C CA . SER A 1 205 ? -17.146 11.583 -12.225 1.00 23.55 205 SER A CA 1
ATOM 1618 C C . SER A 1 205 ? -16.720 12.886 -11.544 1.00 22.67 205 SER A C 1
ATOM 1619 O O . SER A 1 205 ? -16.937 13.968 -12.095 1.00 22.42 205 SER A O 1
ATOM 1622 N N . GLU A 1 206 ? -16.124 12.780 -10.360 1.00 21.15 206 GLU A N 1
ATOM 1623 C CA . GLU A 1 206 ? -15.753 13.978 -9.579 1.00 20.63 206 GLU A CA 1
ATOM 1624 C C . GLU A 1 206 ? -14.242 14.019 -9.327 1.00 20.25 206 GLU A C 1
ATOM 1625 O O . GLU A 1 206 ? -13.767 14.632 -8.356 1.00 18.99 206 GLU A O 1
ATOM 1631 N N . LYS A 1 207 ? -13.490 13.371 -10.220 1.00 19.83 207 LYS A N 1
ATOM 1632 C CA . LYS A 1 207 ? -12.030 13.288 -10.131 1.00 20.94 207 LYS A CA 1
ATOM 1633 C C . LYS A 1 207 ? -11.368 14.645 -9.876 1.00 19.70 207 LYS A C 1
ATOM 1634 O O . LYS A 1 207 ? -10.552 14.779 -8.959 1.00 19.14 207 LYS A O 1
ATOM 1640 N N . ASP A 1 208 ? -11.712 15.636 -10.695 1.00 19.67 208 ASP A N 1
ATOM 1641 C CA . ASP A 1 208 ? -11.067 16.956 -10.591 1.00 19.69 208 ASP A CA 1
ATOM 1642 C C . ASP A 1 208 ? -11.370 17.593 -9.237 1.00 18.59 208 ASP A C 1
ATOM 1643 O O . ASP A 1 208 ? -10.466 18.109 -8.578 1.00 18.26 208 ASP A O 1
ATOM 1648 N N . PHE A 1 209 ? -12.632 17.521 -8.812 1.00 17.79 209 PHE A N 1
ATOM 1649 C CA . PHE A 1 209 ? -13.023 18.097 -7.530 1.00 16.83 209 PHE A CA 1
ATOM 1650 C C . PHE A 1 209 ? -12.202 17.470 -6.407 1.00 16.49 209 PHE A C 1
ATOM 1651 O O . PHE A 1 209 ? -11.651 18.185 -5.569 1.00 15.73 209 PHE A O 1
ATOM 1659 N N . ILE A 1 210 ? -12.127 16.133 -6.404 1.00 15.28 210 ILE A N 1
ATOM 1660 C CA . ILE A 1 210 ? -11.424 15.404 -5.352 1.00 15.27 210 ILE A CA 1
ATOM 1661 C C . ILE A 1 210 ? -9.916 15.690 -5.368 1.00 14.94 210 ILE A C 1
ATOM 1662 O O . ILE A 1 210 ? -9.301 15.932 -4.308 1.00 14.11 210 ILE A O 1
ATOM 1667 N N . ASP A 1 211 ? -9.317 15.653 -6.558 1.00 14.67 211 ASP A N 1
ATOM 1668 C CA . ASP A 1 211 ? -7.886 15.970 -6.683 1.00 15.77 211 ASP A CA 1
ATOM 1669 C C . ASP A 1 211 ? -7.586 17.386 -6.175 1.00 15.05 211 ASP A C 1
ATOM 1670 O O . ASP A 1 211 ? -6.590 17.595 -5.466 1.00 14.90 211 ASP A O 1
ATOM 1675 N N . ILE A 1 212 ? -8.433 18.348 -6.547 1.00 14.88 212 ILE A N 1
ATOM 1676 C CA . ILE A 1 212 ? -8.251 19.753 -6.133 1.00 14.50 212 ILE A CA 1
ATOM 1677 C C . ILE A 1 212 ? -8.434 19.906 -4.618 1.00 14.28 212 ILE A C 1
ATOM 1678 O O . ILE A 1 212 ? -7.648 20.591 -3.962 1.00 13.77 212 ILE A O 1
ATOM 1683 N N . PHE A 1 213 ? -9.459 19.259 -4.067 1.00 13.77 213 PHE A N 1
ATOM 1684 C CA . PHE A 1 213 ? -9.658 19.269 -2.605 1.00 13.62 213 PHE A CA 1
ATOM 1685 C C . PHE A 1 213 ? -8.408 18.792 -1.844 1.00 13.40 213 PHE A C 1
ATOM 1686 O O . PHE A 1 213 ? -7.997 19.401 -0.858 1.00 13.15 213 PHE A O 1
ATOM 1694 N N . ILE A 1 214 ? -7.802 17.701 -2.318 1.00 13.10 214 ILE A N 1
ATOM 1695 C CA . ILE A 1 214 ? -6.618 17.118 -1.691 1.00 13.25 214 ILE A CA 1
ATOM 1696 C C . ILE A 1 214 ? -5.413 18.065 -1.848 1.00 13.21 214 ILE A C 1
ATOM 1697 O O . ILE A 1 214 ? -4.680 18.321 -0.883 1.00 12.92 214 ILE A O 1
ATOM 1702 N N . ALA A 1 215 ? -5.243 18.599 -3.058 1.00 13.21 215 ALA A N 1
ATOM 1703 C CA . ALA A 1 215 ? -4.191 19.582 -3.316 1.00 13.10 215 ALA A CA 1
ATOM 1704 C C . ALA A 1 215 ? -4.310 20.818 -2.418 1.00 13.08 215 ALA A C 1
ATOM 1705 O O . ALA A 1 215 ? -3.298 21.333 -1.946 1.00 12.99 215 ALA A O 1
ATOM 1707 N N . GLN A 1 216 ? -5.537 21.292 -2.199 1.00 13.12 216 GLN A N 1
ATOM 1708 C CA . GLN A 1 216 ? -5.782 22.439 -1.322 1.00 13.70 216 GLN A CA 1
ATOM 1709 C C . GLN A 1 216 ? -5.373 22.116 0.108 1.00 13.28 216 GLN A C 1
ATOM 1710 O O . GLN A 1 216 ? -4.790 22.961 0.813 1.00 13.27 216 GLN A O 1
ATOM 1716 N N . GLN A 1 217 ? -5.685 20.897 0.557 1.00 13.10 217 GLN A N 1
ATOM 1717 C CA . GLN A 1 217 ? -5.278 20.489 1.897 1.00 13.16 217 GLN A CA 1
ATOM 1718 C C . GLN A 1 217 ? -3.771 20.343 2.027 1.00 13.12 217 GLN A C 1
ATOM 1719 O O . GLN A 1 217 ? -3.203 20.633 3.090 1.00 13.50 217 GLN A O 1
ATOM 1725 N N . PHE A 1 218 ? -3.113 19.899 0.950 1.00 13.44 218 PHE A N 1
ATOM 1726 C CA . PHE A 1 218 ? -1.650 19.902 0.928 1.00 13.54 218 PHE A CA 1
ATOM 1727 C C . PHE A 1 218 ? -1.095 21.323 1.045 1.00 13.11 218 PHE A C 1
ATOM 1728 O O . PHE A 1 218 ? -0.105 21.551 1.757 1.00 13.07 218 PHE A O 1
ATOM 1736 N N . LEU A 1 219 ? -1.711 22.269 0.334 1.00 13.56 219 LEU A N 1
ATOM 1737 C CA . LEU A 1 219 ? -1.218 23.662 0.348 1.00 13.00 219 LEU A CA 1
ATOM 1738 C C . LEU A 1 219 ? -1.352 24.241 1.749 1.00 13.06 219 LEU A C 1
ATOM 1739 O O . LEU A 1 219 ? -0.440 24.926 2.222 1.00 13.06 219 LEU A O 1
ATOM 1744 N N . PHE A 1 220 ? -2.472 23.944 2.415 1.00 12.76 220 PHE A N 1
ATOM 1745 C CA . PHE A 1 220 ? -2.652 24.327 3.814 1.00 12.75 220 PHE A CA 1
ATOM 1746 C C . PHE A 1 220 ? -1.572 23.699 4.699 1.00 12.82 220 PHE A C 1
ATOM 1747 O O . PHE A 1 220 ? -0.935 24.390 5.493 1.00 12.62 220 PHE A O 1
ATOM 1755 N N . GLN A 1 221 ? -1.393 22.382 4.573 1.00 12.96 221 GLN A N 1
ATOM 1756 C CA . GLN A 1 221 ? -0.432 21.635 5.383 1.00 13.78 221 GLN A CA 1
ATOM 1757 C C . GLN A 1 221 ? 0.960 22.247 5.258 1.00 13.64 221 GLN A C 1
ATOM 1758 O O . GLN A 1 221 ? 1.645 22.482 6.246 1.00 13.68 221 GLN A O 1
ATOM 1764 N N . ARG A 1 222 ? 1.375 22.492 4.026 1.00 13.69 222 ARG A N 1
ATOM 1765 C CA . ARG A 1 222 ? 2.705 23.035 3.776 1.00 14.55 222 ARG A CA 1
ATOM 1766 C C . ARG A 1 222 ? 2.896 24.432 4.375 1.00 13.56 222 ARG A C 1
ATOM 1767 O O . ARG A 1 222 ? 3.928 24.710 4.999 1.00 14.21 222 ARG A O 1
ATOM 1775 N N . GLN A 1 223 ? 1.897 25.300 4.215 1.00 13.79 223 GLN A N 1
ATOM 1776 C CA . GLN A 1 223 ? 1.991 26.636 4.796 1.00 13.34 223 GLN A CA 1
ATOM 1777 C C . GLN A 1 223 ? 1.978 26.607 6.320 1.00 13.68 223 GLN A C 1
ATOM 1778 O O . GLN A 1 223 ? 2.768 27.321 6.976 1.00 13.10 223 GLN A O 1
ATOM 1784 N N . TRP A 1 224 ? 1.104 25.768 6.886 1.00 13.07 224 TRP A N 1
ATOM 1785 C CA . TRP A 1 224 ? 1.047 25.637 8.342 1.00 13.22 224 TRP A CA 1
ATOM 1786 C C . TRP A 1 224 ? 2.361 25.088 8.916 1.00 13.75 224 TRP A C 1
ATOM 1787 O O . TRP A 1 224 ? 2.848 25.585 9.939 1.00 13.11 224 TRP A O 1
ATOM 1798 N N . LYS A 1 225 ? 2.927 24.074 8.254 1.00 14.55 225 LYS A N 1
ATOM 1799 C CA . LYS A 1 225 ? 4.215 23.501 8.668 1.00 15.71 225 LYS A CA 1
ATOM 1800 C C . LYS A 1 225 ? 5.335 24.541 8.691 1.00 15.59 225 LYS A C 1
ATOM 1801 O O . LYS A 1 225 ? 6.122 24.589 9.650 1.00 15.76 225 LYS A O 1
ATOM 1812 N N . LYS A 1 226 ? 5.388 25.378 7.654 1.00 15.51 226 LYS A N 1
ATOM 1813 C CA . LYS A 1 226 ? 6.350 26.480 7.578 1.00 16.07 226 LYS A CA 1
ATOM 1814 C C . LYS A 1 226 ? 6.204 27.431 8.766 1.00 15.28 226 LYS A C 1
ATOM 1815 O O . LYS A 1 226 ? 7.208 27.840 9.374 1.00 14.13 226 LYS A O 1
ATOM 1821 N N . VAL A 1 227 ? 4.956 27.770 9.094 1.00 14.78 227 VAL A N 1
ATOM 1822 C CA . VAL A 1 227 ? 4.669 28.641 10.245 1.00 14.59 227 VAL A CA 1
ATOM 1823 C C . VAL A 1 227 ? 5.114 27.958 11.549 1.00 15.03 227 VAL A C 1
ATOM 1824 O O . VAL A 1 227 ? 5.808 28.563 12.387 1.00 14.00 227 VAL A O 1
ATOM 1828 N N . ARG A 1 228 ? 4.724 26.698 11.719 1.00 14.82 228 ARG A N 1
ATOM 1829 C CA . ARG A 1 228 ? 5.072 25.969 12.925 1.00 16.02 228 ARG A CA 1
ATOM 1830 C C . ARG A 1 228 ? 6.589 25.795 13.095 1.00 16.05 228 ARG A C 1
ATOM 1831 O O . ARG A 1 228 ? 7.119 25.987 14.197 1.00 15.39 228 ARG A O 1
ATOM 1839 N N . ASP A 1 229 ? 7.276 25.449 12.002 1.00 16.06 229 ASP A N 1
ATOM 1840 C CA . ASP A 1 229 ? 8.746 25.355 11.999 1.00 17.05 229 ASP A CA 1
ATOM 1841 C C . ASP A 1 229 ? 9.398 26.679 12.392 1.00 16.57 229 ASP A C 1
ATOM 1842 O O . ASP A 1 229 ? 10.354 26.694 13.184 1.00 16.50 229 ASP A O 1
ATOM 1847 N N . TYR A 1 230 ? 8.882 27.784 11.846 1.00 16.54 230 TYR A N 1
ATOM 1848 C CA . TYR A 1 230 ? 9.394 29.126 12.184 1.00 16.47 230 TYR A CA 1
ATOM 1849 C C . TYR A 1 230 ? 9.171 29.442 13.670 1.00 16.81 230 TYR A C 1
ATOM 1850 O O . TYR A 1 230 ? 10.097 29.912 14.366 1.00 15.92 230 TYR A O 1
ATOM 1859 N N . ALA A 1 231 ? 7.960 29.149 14.159 1.00 15.90 231 ALA A N 1
ATOM 1860 C CA . ALA A 1 231 ? 7.638 29.300 15.581 1.00 16.29 231 ALA A CA 1
ATOM 1861 C C . ALA A 1 231 ? 8.640 28.539 16.445 1.00 16.43 231 ALA A C 1
ATOM 1862 O O . ALA A 1 231 ? 9.220 29.102 17.370 1.00 16.63 231 ALA A O 1
ATOM 1864 N N . ARG A 1 232 ? 8.868 27.270 16.122 1.00 17.64 232 ARG A N 1
ATOM 1865 C CA . ARG A 1 232 ? 9.801 26.429 16.889 1.00 18.91 232 ARG A CA 1
ATOM 1866 C C . ARG A 1 232 ? 11.208 27.030 16.888 1.00 18.42 232 ARG A C 1
ATOM 1867 O O . ARG A 1 232 ? 11.880 27.028 17.927 1.00 17.90 232 ARG A O 1
ATOM 1875 N N . SER A 1 233 ? 11.625 27.573 15.739 1.00 18.47 233 SER A N 1
ATOM 1876 C CA . SER A 1 233 ? 12.930 28.231 15.601 1.00 19.09 233 SER A CA 1
ATOM 1877 C C . SER A 1 233 ? 13.069 29.416 16.561 1.00 19.69 233 SER A C 1
ATOM 1878 O O . SER A 1 233 ? 14.189 29.772 16.942 1.00 20.21 233 SER A O 1
ATOM 1881 N N . LYS A 1 234 ? 11.937 30.009 16.947 1.00 19.13 234 LYS A N 1
ATOM 1882 C CA . LYS A 1 234 ? 11.909 31.159 17.849 1.00 19.31 234 LYS A CA 1
ATOM 1883 C C . LYS A 1 234 ? 11.576 30.762 19.298 1.00 18.74 234 LYS A C 1
ATOM 1884 O O . LYS A 1 234 ? 11.330 31.631 20.136 1.00 18.96 234 LYS A O 1
ATOM 1890 N N . GLY A 1 235 ? 11.573 29.463 19.579 1.00 18.67 235 GLY A N 1
ATOM 1891 C CA . GLY A 1 235 ? 11.237 28.955 20.915 1.00 17.70 235 GLY A CA 1
ATOM 1892 C C . GLY A 1 235 ? 9.761 29.108 21.265 1.00 17.43 235 GLY A C 1
ATOM 1893 O O . GLY A 1 235 ? 9.412 29.192 22.445 1.00 16.38 235 GLY A O 1
ATOM 1894 N N . ILE A 1 236 ? 8.896 29.126 20.244 1.00 16.05 236 ILE A N 1
ATOM 1895 C CA . ILE A 1 236 ? 7.450 29.321 20.448 1.00 15.92 236 ILE A CA 1
ATOM 1896 C C . ILE A 1 236 ? 6.690 28.029 20.136 1.00 15.44 236 ILE A C 1
ATOM 1897 O O . ILE A 1 236 ? 6.822 27.486 19.035 1.00 16.07 236 ILE A O 1
ATOM 1902 N N . SER A 1 237 ? 5.925 27.537 21.108 1.00 15.40 237 SER A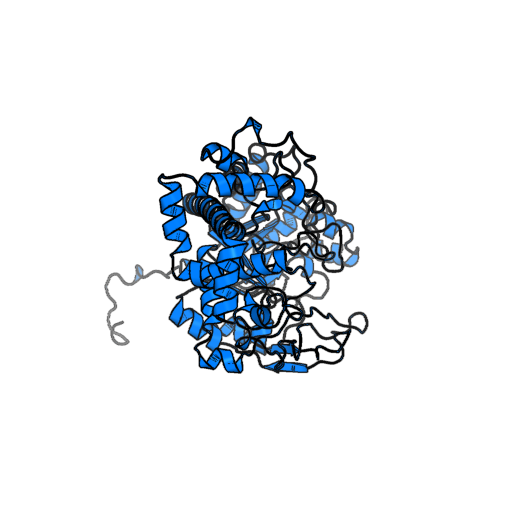 N 1
ATOM 1903 C CA . SER A 1 237 ? 4.993 26.427 20.884 1.00 14.85 237 SER A CA 1
ATOM 1904 C C . SER A 1 237 ? 3.655 26.981 20.430 1.00 14.92 237 SER A C 1
ATOM 1905 O O . SER A 1 237 ? 3.304 28.130 20.747 1.00 15.04 237 SER A O 1
ATOM 1910 N N . ILE A 1 238 ? 2.890 26.163 19.716 1.00 14.09 238 ILE A N 1
ATOM 1911 C CA . ILE A 1 238 ? 1.565 26.582 19.283 1.00 13.57 238 ILE A CA 1
ATOM 1912 C C . ILE A 1 238 ? 0.530 25.714 19.978 1.00 14.40 238 ILE A C 1
ATOM 1913 O O . ILE A 1 238 ? 0.603 24.478 19.936 1.00 14.90 238 ILE A O 1
ATOM 1918 N N . MET A 1 239 ? -0.407 26.387 20.625 1.00 14.77 239 MET A N 1
ATOM 1919 C CA . MET A 1 239 ? -1.487 25.744 21.337 1.00 16.58 239 MET A CA 1
ATOM 1920 C C . MET A 1 239 ? -2.757 25.854 20.506 1.00 15.83 239 MET A C 1
ATOM 1921 O O . MET A 1 239 ? -3.212 26.959 20.175 1.00 14.44 239 MET A O 1
ATOM 1926 N N . GLY A 1 240 ? -3.313 24.703 20.158 1.00 15.70 240 GLY A N 1
ATOM 1927 C CA . GLY A 1 240 ? -4.557 24.667 19.405 1.00 16.00 240 GLY A CA 1
ATOM 1928 C C . GLY A 1 240 ? -5.766 24.417 20.288 1.00 16.36 240 GLY A C 1
ATOM 1929 O O . GLY A 1 240 ? -5.699 24.496 21.519 1.00 15.29 240 GLY A O 1
ATOM 1930 N N . ASP A 1 241 ? -6.877 24.068 19.647 1.00 16.60 241 ASP A N 1
ATOM 1931 C CA . ASP A 1 241 ? -8.152 23.976 20.331 1.00 18.05 241 ASP A CA 1
ATOM 1932 C C . ASP A 1 241 ? -9.018 23.000 19.536 1.00 17.84 241 ASP A C 1
ATOM 1933 O O . ASP A 1 241 ? -9.038 23.038 18.305 1.00 17.07 241 ASP A O 1
ATOM 1938 N N . MET A 1 242 ? -9.736 22.129 20.230 1.00 18.42 242 MET A N 1
ATOM 1939 C CA . MET A 1 242 ? -10.701 21.273 19.537 1.00 20.32 242 MET A CA 1
ATOM 1940 C C . MET A 1 242 ? -12.001 21.155 20.333 1.00 20.13 242 MET A C 1
ATOM 1941 O O . MET A 1 242 ? -11.961 20.918 21.542 1.00 21.30 242 MET A O 1
ATOM 1946 N N . PRO A 1 243 ? -13.151 21.327 19.661 1.00 20.03 243 PRO A N 1
ATOM 1947 C CA . PRO A 1 243 ? -14.404 21.001 20.343 1.00 18.95 243 PRO A CA 1
ATOM 1948 C C . PRO A 1 243 ? -14.456 19.506 20.634 1.00 18.12 243 PRO A C 1
ATOM 1949 O O . PRO A 1 243 ? -13.915 18.708 19.866 1.00 17.87 243 PRO A O 1
ATOM 1953 N N . ILE A 1 244 ? -15.096 19.112 21.728 1.00 17.37 244 ILE A N 1
ATOM 1954 C CA . ILE A 1 244 ? -15.168 17.681 22.036 1.00 16.45 244 ILE A CA 1
ATOM 1955 C C . ILE A 1 244 ? -15.985 16.961 20.943 1.00 16.01 244 ILE A C 1
ATOM 1956 O O . ILE A 1 244 ? -15.638 15.855 20.536 1.00 16.02 244 ILE A O 1
ATOM 1961 N N . TYR A 1 245 ? -17.035 17.615 20.447 1.00 16.09 245 TYR A N 1
ATOM 1962 C CA . TYR A 1 245 ? -17.936 17.006 19.464 1.00 16.92 245 TYR A CA 1
ATOM 1963 C C . TYR A 1 245 ? -17.676 17.469 18.040 1.00 17.51 245 TYR A C 1
ATOM 1964 O O . TYR A 1 245 ? -17.058 18.511 17.820 1.00 18.07 245 TYR A O 1
ATOM 1973 N N . VAL A 1 246 ? -18.158 16.685 17.082 1.00 17.10 246 VAL A N 1
ATOM 1974 C CA . VAL A 1 246 ? -18.054 17.025 15.672 1.00 17.77 246 VAL A CA 1
ATOM 1975 C C . VAL A 1 246 ? -19.457 17.201 15.093 1.00 17.95 246 VAL A C 1
ATOM 1976 O O . VAL A 1 246 ? -20.429 16.726 15.682 1.00 18.43 246 VAL A O 1
ATOM 1980 N N . GLY A 1 247 ? -19.571 17.862 13.941 1.00 16.84 247 GLY A N 1
ATOM 1981 C CA . GLY A 1 247 ? -20.887 18.101 13.344 1.00 16.06 247 GLY A CA 1
ATOM 1982 C C . GLY A 1 247 ? -21.434 16.891 12.594 1.00 15.28 247 GLY A C 1
ATOM 1983 O O . GLY A 1 247 ? -20.667 16.096 12.050 1.00 15.14 247 GLY A O 1
ATOM 1984 N N . TYR A 1 248 ? -22.755 16.754 12.569 1.00 15.23 248 TYR A N 1
ATOM 1985 C CA . TYR A 1 248 ? -23.408 15.631 11.870 1.00 15.02 248 TYR A CA 1
ATOM 1986 C C . TYR A 1 248 ? -23.053 15.574 10.386 1.00 14.71 248 TYR A C 1
ATOM 1987 O O . TYR A 1 248 ? -22.673 14.520 9.863 1.00 14.05 248 TYR A O 1
ATOM 1996 N N . HIS A 1 249 ? -23.235 16.702 9.697 1.00 14.90 249 HIS A N 1
ATOM 1997 C CA . HIS A 1 249 ? -22.973 16.754 8.254 1.00 14.16 249 HIS A CA 1
ATOM 1998 C C . HIS A 1 249 ? -21.474 16.950 8.028 1.00 14.49 249 HIS A C 1
ATOM 1999 O O . HIS A 1 249 ? -20.982 18.067 7.768 1.00 14.44 249 HIS A O 1
ATOM 2006 N N . SER A 1 250 ? -20.744 15.842 8.123 1.00 13.17 250 SER A N 1
ATOM 2007 C CA . SER A 1 250 ? -19.290 15.839 7.953 1.00 13.18 250 SER A CA 1
ATOM 2008 C C . SER A 1 250 ? -18.840 14.434 7.563 1.00 12.84 250 SER A C 1
ATOM 2009 O O . SER A 1 250 ? -19.560 13.445 7.804 1.00 13.27 250 SER A O 1
ATOM 2012 N N . ALA A 1 251 ? -17.647 14.352 6.987 1.00 12.85 251 ALA A N 1
ATOM 2013 C CA . ALA A 1 251 ? -17.011 13.076 6.711 1.00 13.17 251 ALA A CA 1
ATOM 2014 C C . ALA A 1 251 ? -16.762 12.335 8.019 1.00 13.08 251 ALA A C 1
ATOM 2015 O O . ALA A 1 251 ? -16.802 11.116 8.046 1.00 13.29 251 ALA A O 1
ATOM 2017 N N . ASP A 1 252 ? -16.544 13.079 9.108 1.00 13.15 252 ASP A N 1
ATOM 2018 C CA . ASP A 1 252 ? -16.256 12.464 10.406 1.00 13.63 252 ASP A CA 1
ATOM 2019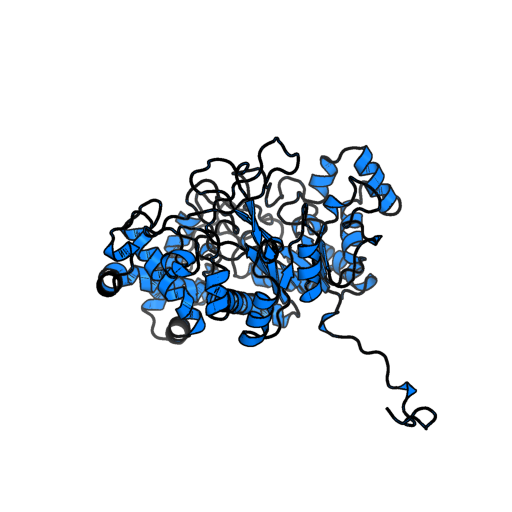 C C . ASP A 1 252 ? -17.356 11.494 10.815 1.00 13.81 252 ASP A C 1
ATOM 2020 O O . ASP A 1 252 ? -17.068 10.392 11.313 1.00 14.72 252 ASP A O 1
ATOM 2025 N N . VAL A 1 253 ? -18.604 11.894 10.596 1.00 13.23 253 VAL A N 1
ATOM 2026 C CA . VAL A 1 253 ? -19.746 11.037 10.907 1.00 13.15 253 VAL A CA 1
ATOM 2027 C C . VAL A 1 253 ? -20.092 10.069 9.756 1.00 12.68 253 VAL A C 1
ATOM 2028 O O . VAL A 1 253 ? -20.219 8.849 9.971 1.00 13.02 253 VAL A O 1
ATOM 2032 N N . TRP A 1 254 ? -20.245 10.610 8.550 1.00 12.29 254 TRP A N 1
ATOM 2033 C CA . TRP A 1 254 ? -20.690 9.830 7.385 1.00 12.66 254 TRP A CA 1
ATOM 2034 C C . TRP A 1 254 ? -19.772 8.641 7.093 1.00 13.06 254 TRP A C 1
ATOM 2035 O O . TRP A 1 254 ? -20.251 7.551 6.740 1.00 13.26 254 TRP A O 1
ATOM 2046 N N . ALA A 1 255 ? -18.465 8.841 7.257 1.00 12.97 255 ALA A N 1
ATOM 2047 C CA . ALA A 1 255 ? -17.503 7.776 6.996 1.00 13.08 255 ALA A CA 1
ATOM 2048 C C . ALA A 1 255 ? -17.169 6.915 8.218 1.00 13.52 255 ALA A C 1
ATOM 2049 O O . ALA A 1 255 ? -16.366 5.982 8.104 1.00 13.25 255 ALA A O 1
ATOM 2051 N N . ASN A 1 256 ? -17.768 7.224 9.372 1.00 12.98 256 ASN A N 1
ATOM 2052 C CA . ASN A 1 256 ? -17.472 6.498 10.614 1.00 13.77 256 ASN A CA 1
ATOM 2053 C C . ASN A 1 256 ? -18.743 6.338 11.451 1.00 13.75 256 ASN A C 1
ATOM 2054 O O . ASN A 1 256 ? -18.738 6.614 12.647 1.00 13.80 256 ASN A O 1
ATOM 2059 N N . LYS A 1 257 ? -19.834 5.912 10.810 1.00 14.06 257 LYS A N 1
ATOM 2060 C CA . LYS A 1 257 ? -21.170 5.954 11.421 1.00 15.54 257 LYS A CA 1
ATOM 2061 C C . LYS A 1 257 ? -21.255 5.204 12.750 1.00 16.63 257 LYS A C 1
ATOM 2062 O O . LYS A 1 257 ? -21.920 5.652 13.687 1.00 16.86 257 LYS A O 1
ATOM 2068 N N . LYS A 1 258 ? -20.574 4.065 12.818 1.00 17.83 258 LYS A N 1
ATOM 2069 C CA . LYS A 1 258 ? -20.625 3.219 14.014 1.00 18.82 258 LYS A CA 1
ATOM 2070 C C . LYS A 1 258 ? -19.891 3.816 15.229 1.00 18.36 258 LYS A C 1
ATOM 2071 O O . LYS A 1 258 ? -20.001 3.291 16.345 1.00 18.42 258 LYS A O 1
ATOM 2077 N N . GLN A 1 259 ? -19.165 4.918 15.024 1.00 16.64 259 GLN A N 1
ATOM 2078 C CA . GLN A 1 259 ? -18.558 5.657 16.141 1.00 16.48 259 GLN A CA 1
ATOM 2079 C C . GLN A 1 259 ? -19.558 6.541 16.886 1.00 16.07 259 GLN A C 1
ATOM 2080 O O . GLN A 1 259 ? -19.250 7.055 17.970 1.00 15.70 259 GLN A O 1
ATOM 2086 N N . PHE A 1 260 ? -20.747 6.701 16.301 1.00 16.03 260 PHE A N 1
ATOM 2087 C CA . PHE A 1 260 ? -21.776 7.609 16.790 1.00 15.99 260 PHE A CA 1
ATOM 2088 C C . PHE A 1 260 ? -23.069 6.865 17.105 1.00 16.75 260 PHE A C 1
ATOM 2089 O O . PHE A 1 260 ? -23.315 5.782 16.571 1.00 17.31 260 PHE A O 1
ATOM 2097 N N . LEU A 1 261 ? -23.885 7.463 17.964 1.00 16.78 261 LEU A N 1
ATOM 2098 C CA . LEU A 1 261 ? -25.166 6.876 18.333 1.00 17.47 261 LEU A CA 1
ATOM 2099 C C . LEU A 1 261 ? -26.245 7.300 17.340 1.00 17.18 261 LEU A C 1
ATOM 2100 O O . LEU A 1 261 ? -26.941 8.290 17.544 1.00 17.44 261 LEU A O 1
ATOM 2105 N N . LEU A 1 262 ? -26.344 6.538 16.254 1.00 17.97 262 LEU A N 1
ATOM 2106 C CA . LEU A 1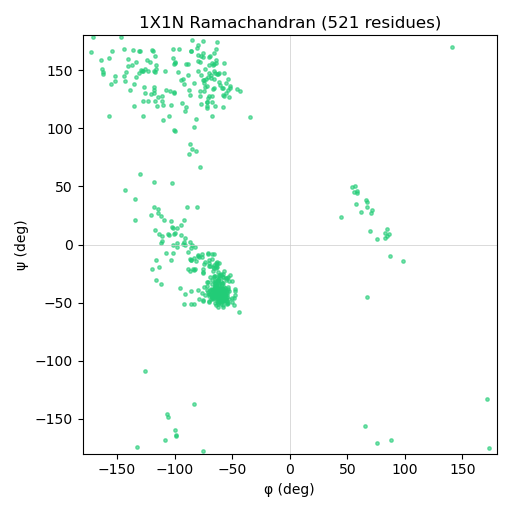 262 ? -27.295 6.792 15.188 1.00 19.05 262 LEU A CA 1
ATOM 2107 C C . LEU A 1 262 ? -28.278 5.634 15.114 1.00 19.98 262 LEU A C 1
ATOM 2108 O O . LEU A 1 262 ? -27.945 4.506 15.505 1.00 20.16 262 LEU A O 1
ATOM 2113 N N . ASN A 1 263 ? -29.472 5.904 14.598 1.00 21.04 263 ASN A N 1
ATOM 2114 C CA . ASN A 1 263 ? -30.413 4.826 14.273 1.00 22.35 263 ASN A CA 1
ATOM 2115 C C . ASN A 1 263 ? -30.003 4.078 12.994 1.00 23.07 263 ASN A C 1
ATOM 2116 O O . ASN A 1 263 ? -28.948 4.372 12.406 1.00 22.47 263 ASN A O 1
ATOM 2121 N N . ARG A 1 264 ? -30.810 3.101 12.570 1.00 23.96 264 ARG A N 1
ATOM 2122 C CA . ARG A 1 264 ? -30.460 2.296 11.397 1.00 25.03 264 ARG A CA 1
ATOM 2123 C C . ARG A 1 264 ? -30.472 3.100 10.099 1.00 24.42 264 ARG A C 1
ATOM 2124 O O . ARG A 1 264 ? -29.838 2.708 9.129 1.00 25.21 264 ARG A O 1
ATOM 2132 N N . LYS A 1 265 ? -31.205 4.211 10.075 1.00 23.42 265 LYS A N 1
ATOM 2133 C CA . LYS A 1 265 ? -31.192 5.087 8.908 1.00 23.29 265 LYS A CA 1
ATOM 2134 C C . LYS A 1 265 ? -30.130 6.185 8.997 1.00 22.53 265 LYS A C 1
ATOM 2135 O O . LYS A 1 265 ? -30.088 7.068 8.143 1.00 21.89 265 LYS A O 1
ATOM 2141 N N . GLY A 1 266 ? -29.300 6.145 10.037 1.00 21.63 266 GLY A N 1
ATOM 2142 C CA . GLY A 1 266 ? -28.201 7.109 10.197 1.00 21.39 266 GLY A CA 1
ATOM 2143 C C . GLY A 1 266 ? -28.577 8.430 10.853 1.00 21.66 266 GLY A C 1
ATOM 2144 O O . GLY A 1 266 ? -27.798 9.384 10.818 1.00 21.41 266 GLY A O 1
ATOM 2145 N N . PHE A 1 267 ? -29.758 8.489 11.467 1.00 21.40 267 PHE A N 1
ATOM 2146 C CA . PHE A 1 267 ? -30.182 9.703 12.167 1.00 21.99 267 PHE A CA 1
ATOM 2147 C C . PHE A 1 267 ? -29.762 9.633 13.636 1.00 21.74 267 PHE A C 1
ATOM 2148 O O . PHE A 1 267 ? -29.865 8.568 14.249 1.00 21.79 267 PHE A O 1
ATOM 2156 N N . PRO A 1 268 ? -29.260 10.748 14.208 1.00 21.84 268 PRO A N 1
ATOM 2157 C CA . PRO A 1 268 ? -28.862 10.683 15.623 1.00 21.82 268 PRO A CA 1
ATOM 2158 C C . PRO A 1 268 ? -30.019 10.290 16.544 1.00 22.19 268 PRO A C 1
ATOM 2159 O O . PRO A 1 268 ? -31.127 10.807 16.404 1.00 21.52 268 PRO A O 1
ATOM 2163 N N . LEU A 1 269 ? -29.748 9.378 17.471 1.00 22.44 269 LEU A N 1
ATOM 2164 C CA . LEU A 1 269 ? -30.735 8.986 18.486 1.00 23.23 269 LEU A CA 1
ATOM 2165 C C . LEU A 1 269 ? -30.858 10.062 19.575 1.00 23.00 269 LEU A C 1
ATOM 2166 O O . LEU A 1 269 ? -31.963 10.412 20.021 1.00 23.17 269 LEU A O 1
ATOM 2171 N N . ILE A 1 270 ? -29.714 10.594 19.980 1.00 22.32 270 ILE A N 1
ATOM 2172 C CA . ILE A 1 270 ? -29.633 11.621 21.008 1.00 22.09 270 ILE A CA 1
ATOM 2173 C C . ILE A 1 270 ? -28.567 12.609 20.562 1.00 21.68 270 ILE A C 1
ATOM 2174 O O . ILE A 1 270 ? -27.666 12.251 19.788 1.00 21.39 270 ILE A O 1
ATOM 2179 N N . VAL A 1 271 ? -28.683 13.851 21.016 1.00 20.96 271 VAL A N 1
ATOM 2180 C CA . VAL A 1 271 ? -27.747 14.903 20.594 1.00 20.87 271 VAL A CA 1
ATOM 2181 C C . VAL A 1 271 ? -27.204 15.660 21.798 1.00 21.18 271 VAL A C 1
ATOM 2182 O O . VAL A 1 271 ? -27.750 15.556 22.903 1.00 21.34 271 VAL A O 1
ATOM 2186 N N . SER A 1 272 ? -26.155 16.445 21.566 1.00 21.17 272 SER A N 1
ATOM 2187 C CA . SER A 1 272 ? -25.466 17.165 22.627 1.00 22.10 272 SER A CA 1
ATOM 2188 C C . SER A 1 272 ? -26.185 18.443 23.058 1.00 22.71 272 SER A C 1
ATOM 2189 O O . SER A 1 272 ? -26.974 19.027 22.311 1.00 22.11 272 SER A O 1
ATOM 2192 N N . GLY A 1 273 ? -25.874 18.866 24.276 1.00 24.32 273 GLY A N 1
ATOM 2193 C CA . GLY A 1 273 ? -26.382 20.105 24.847 1.00 26.24 273 GLY A CA 1
ATOM 2194 C C . GLY A 1 273 ? -25.956 20.173 26.297 1.00 27.70 273 GLY A C 1
ATOM 2195 O O . GLY A 1 273 ? -25.182 19.338 26.769 1.00 27.32 273 GLY A O 1
ATOM 2196 N N . VAL A 1 274 ? -26.431 21.196 26.996 1.00 29.94 274 VAL A N 1
ATOM 2197 C CA . VAL A 1 274 ? -26.285 21.260 28.448 1.00 32.00 274 VAL A CA 1
ATOM 2198 C C . VAL A 1 274 ? -27.645 21.586 29.057 1.00 33.76 274 VAL A C 1
ATOM 2199 O O . VAL A 1 274 ? -28.443 22.294 28.436 1.00 33.43 274 VAL A O 1
ATOM 2203 N N . PRO A 1 275 ? -27.915 21.057 30.262 1.00 36.06 275 PRO A N 1
ATOM 2204 C CA . PRO A 1 275 ? -29.200 21.272 30.912 1.00 38.28 275 PRO A CA 1
ATOM 2205 C C . PRO A 1 275 ? -29.307 22.678 31.493 1.00 40.84 275 PRO A C 1
ATOM 2206 O O . PRO A 1 275 ? -28.284 23.360 31.633 1.00 41.07 275 PRO A O 1
ATOM 2210 N N . PRO A 1 276 ? -30.536 23.110 31.845 1.00 43.19 276 PRO A N 1
ATOM 2211 C CA . PRO A 1 276 ? -30.705 24.346 32.610 1.00 45.06 276 PRO A CA 1
ATOM 2212 C C . PRO A 1 276 ? -29.896 24.295 33.906 1.00 46.94 276 PRO A C 1
ATOM 2213 O O . PRO A 1 276 ? -29.824 23.244 34.552 1.00 47.05 276 PRO A O 1
ATOM 2217 N N . ASP A 1 277 ? -29.266 25.411 34.259 1.00 49.23 277 ASP A N 1
ATOM 2218 C CA . ASP A 1 277 ? -28.654 25.558 35.583 1.00 51.41 277 ASP A CA 1
ATOM 2219 C C . ASP A 1 277 ? -29.105 26.873 36.217 1.00 52.74 277 ASP A C 1
ATOM 2220 O O . ASP A 1 277 ? -28.289 27.748 36.520 1.00 53.10 277 ASP A O 1
ATOM 2225 N N . ALA A 1 278 ? -30.423 26.985 36.402 1.00 54.47 278 ALA A N 1
ATOM 2226 C CA . ALA A 1 278 ? -31.102 28.209 36.867 1.00 56.00 278 ALA A CA 1
ATOM 2227 C C . ALA A 1 278 ? -30.945 29.413 35.918 1.00 57.03 278 ALA A C 1
ATOM 2228 O O . ALA A 1 278 ? -31.001 30.572 36.353 1.00 57.19 278 ALA A O 1
ATOM 2230 N N . PHE A 1 279 ? -30.768 29.132 34.624 1.00 58.20 279 PHE A N 1
ATOM 2231 C CA . PHE A 1 279 ? -30.652 30.185 33.606 1.00 59.21 279 PHE A CA 1
ATOM 2232 C C . PHE A 1 279 ? -31.812 30.172 32.604 1.00 59.60 279 PHE A C 1
ATOM 2233 O O . PHE A 1 279 ? -32.031 29.174 31.902 1.00 59.81 279 PHE A O 1
ATOM 2241 N N . SER A 1 280 ? -32.550 31.288 32.565 1.00 59.91 280 SER A N 1
ATOM 2242 C CA . SER A 1 280 ? -33.701 31.503 31.661 1.00 60.05 280 SER A CA 1
ATOM 2243 C C . SER A 1 280 ? -34.690 30.326 31.537 1.00 59.97 280 SER A C 1
ATOM 2244 O O . SER A 1 280 ? -35.416 30.224 30.539 1.00 60.21 280 SER A O 1
ATOM 2247 N N . GLU A 1 281 ? -34.719 29.464 32.558 1.00 59.60 281 GLU A N 1
ATOM 2248 C CA . GLU A 1 281 ? -35.494 28.208 32.557 1.00 59.15 281 GLU A CA 1
ATOM 2249 C C . GLU A 1 281 ? -34.992 27.158 31.555 1.00 58.43 281 GLU A C 1
ATOM 2250 O O . GLU A 1 281 ? -34.873 25.985 31.905 1.00 58.46 281 GLU A O 1
ATOM 2256 N N . THR A 1 282 ? -34.703 27.581 30.324 1.00 57.36 282 THR A N 1
ATOM 2257 C CA . THR A 1 282 ? -34.209 26.674 29.279 1.00 56.23 282 THR A CA 1
ATOM 2258 C C . THR A 1 282 ? -32.682 26.651 29.185 1.00 55.06 282 THR A C 1
ATOM 2259 O O . THR A 1 282 ? -32.023 27.692 29.319 1.00 55.17 282 THR A O 1
ATOM 2263 N N . GLY A 1 283 ? -32.136 25.457 28.943 1.00 53.33 283 GLY A N 1
ATOM 2264 C CA . GLY A 1 283 ? -30.694 25.258 28.795 1.00 51.24 283 GLY A CA 1
ATOM 2265 C C . GLY A 1 283 ? -30.187 25.562 27.394 1.00 49.65 283 GLY A C 1
ATOM 2266 O O . GLY A 1 283 ? -30.592 26.552 26.777 1.00 49.77 283 GLY A O 1
ATOM 2267 N N . GLN A 1 284 ? -29.308 24.699 26.886 1.00 47.78 284 GLN A N 1
ATOM 2268 C CA . GLN A 1 284 ? -28.640 24.932 25.609 1.00 45.76 284 GLN A CA 1
ATOM 2269 C C . GLN A 1 284 ? -28.635 23.666 24.747 1.00 43.62 284 GLN A C 1
ATOM 2270 O O . GLN A 1 284 ? -28.084 22.638 25.145 1.00 42.98 284 GLN A O 1
ATOM 2276 N N . LEU A 1 285 ? -29.260 23.748 23.575 1.00 40.88 285 LEU A N 1
ATOM 2277 C CA . LEU A 1 285 ? -29.303 22.624 22.643 1.00 38.44 285 LEU A CA 1
ATOM 2278 C C . LEU A 1 285 ? -28.257 22.787 21.544 1.00 36.84 285 LEU A C 1
ATOM 2279 O O . LEU A 1 285 ? -28.488 23.478 20.548 1.00 36.89 285 LEU A O 1
ATOM 2284 N N . TRP A 1 286 ? -27.111 22.137 21.726 1.00 34.50 286 TRP A N 1
ATOM 2285 C CA . TRP A 1 286 ? -26.024 22.204 20.755 1.00 32.20 286 TRP A CA 1
ATOM 2286 C C . TRP A 1 286 ? -26.328 21.391 19.508 1.00 30.41 286 TRP A C 1
ATOM 2287 O O . TRP A 1 286 ? -26.072 21.845 18.401 1.00 30.25 286 TRP A O 1
ATOM 2298 N N . GLY A 1 287 ? -26.865 20.188 19.695 1.00 28.40 287 GLY A N 1
ATOM 2299 C CA . GLY A 1 287 ? -27.374 19.389 18.589 1.00 26.35 287 GLY A CA 1
ATOM 2300 C C . GLY A 1 287 ? -26.395 18.500 17.829 1.00 24.73 287 GLY A C 1
ATOM 2301 O O . GLY A 1 287 ? -26.757 17.945 16.795 1.00 25.19 287 GLY A O 1
ATOM 2302 N N . SER A 1 288 ? -25.171 18.355 18.327 1.00 23.77 288 SER A N 1
ATOM 2303 C CA . SER A 1 288 ? -24.190 17.442 17.706 1.00 22.72 288 SER A CA 1
ATOM 2304 C C . SER A 1 288 ? -24.529 15.981 17.979 1.00 21.79 288 SER A C 1
ATOM 2305 O O . SER A 1 288 ? -25.095 15.659 19.037 1.00 20.86 288 SER A O 1
ATOM 2308 N N . PRO A 1 289 ? -24.149 15.080 17.052 1.00 20.81 289 PRO A N 1
ATOM 2309 C CA . PRO A 1 289 ? -24.280 13.667 17.374 1.00 19.67 289 PRO A CA 1
ATOM 2310 C C . PRO A 1 289 ? -23.352 13.326 18.536 1.00 18.94 289 PRO A C 1
ATOM 2311 O O . PRO A 1 289 ? -22.366 14.036 18.785 1.00 18.04 289 PRO A O 1
ATOM 2315 N N . LEU A 1 290 ? -23.692 12.255 19.244 1.00 17.43 290 LEU A N 1
ATOM 2316 C CA . LEU A 1 290 ? -22.920 11.803 20.394 1.00 16.81 290 LEU A CA 1
ATOM 2317 C C . LEU A 1 290 ? -22.162 10.528 20.073 1.00 16.24 290 LEU A C 1
ATOM 2318 O O . LEU A 1 290 ? -22.609 9.707 19.271 1.00 15.87 290 LEU A O 1
ATOM 2323 N N . TYR A 1 291 ? -21.017 10.368 20.724 1.00 15.80 291 TYR A N 1
ATOM 2324 C CA . TYR A 1 291 ? -20.149 9.231 20.503 1.00 15.67 291 TYR A CA 1
ATOM 2325 C C . TYR A 1 291 ? -20.726 7.976 21.146 1.00 16.42 291 TYR A C 1
ATOM 2326 O O . TYR A 1 291 ? -21.282 8.038 22.247 1.00 16.90 291 TYR A O 1
ATOM 2335 N N . ASP A 1 292 ? -20.580 6.850 20.456 1.00 16.46 292 ASP A N 1
ATOM 2336 C CA . ASP A 1 292 ? -20.877 5.542 21.050 1.00 17.30 292 ASP A CA 1
ATOM 2337 C C . ASP A 1 292 ? -19.621 5.098 21.790 1.00 17.03 292 ASP A C 1
ATOM 2338 O O . ASP A 1 292 ? -18.806 4.337 21.265 1.00 17.24 292 ASP A O 1
ATOM 2343 N N . TRP A 1 293 ? -19.472 5.606 23.010 1.00 17.51 293 TRP A N 1
ATOM 2344 C CA . TRP A 1 293 ? -18.273 5.392 23.801 1.00 18.54 293 TRP A CA 1
ATOM 2345 C C . TRP A 1 293 ? -18.066 3.924 24.177 1.00 19.87 293 TRP A C 1
ATOM 2346 O O . TRP A 1 293 ? -16.930 3.477 24.308 1.00 20.60 293 TRP A O 1
ATOM 2357 N N . LYS A 1 294 ? -19.167 3.199 24.382 1.00 21.45 294 LYS A N 1
ATOM 2358 C CA . LYS A 1 294 ? -19.113 1.741 24.595 1.00 23.24 294 LYS A CA 1
ATOM 2359 C C . LYS A 1 294 ? -18.487 1.021 23.386 1.00 23.08 294 LYS A C 1
ATOM 2360 O O . LYS A 1 294 ? -17.569 0.210 23.543 1.00 23.56 294 LYS A O 1
ATOM 2366 N N . ALA A 1 295 ? -18.967 1.335 22.185 1.00 22.98 295 ALA A N 1
ATOM 2367 C CA . ALA A 1 295 ? -18.396 0.775 20.957 1.00 22.87 295 ALA A CA 1
ATOM 2368 C C . ALA A 1 295 ? -16.926 1.178 20.769 1.00 22.93 295 ALA A C 1
ATOM 2369 O O . ALA A 1 295 ? -16.092 0.351 20.386 1.00 23.03 295 ALA A O 1
ATOM 2371 N N . MET A 1 296 ? -16.614 2.443 21.058 1.00 22.57 296 MET A N 1
ATOM 2372 C CA . MET A 1 296 ? -15.250 2.965 20.896 1.00 22.15 296 MET A CA 1
ATOM 2373 C C . MET A 1 296 ? -14.229 2.215 21.743 1.00 23.47 296 MET A C 1
ATOM 2374 O O . MET A 1 296 ? -13.140 1.896 21.260 1.00 23.77 296 MET A O 1
ATOM 2379 N N . GLU A 1 297 ? -14.601 1.921 22.989 1.00 24.66 297 GLU A N 1
ATOM 2380 C CA . GLU A 1 297 ? -13.718 1.216 23.928 1.00 26.71 297 GLU A CA 1
ATOM 2381 C C . GLU A 1 297 ? -13.317 -0.149 23.365 1.00 27.15 297 GLU A C 1
ATOM 2382 O O . GLU A 1 297 ? -12.193 -0.610 23.577 1.00 26.78 297 GLU A O 1
ATOM 2388 N N . LYS A 1 298 ? -14.240 -0.771 22.632 1.00 28.31 298 LYS A N 1
ATOM 2389 C CA . LYS A 1 298 ? -14.030 -2.096 22.048 1.00 29.38 298 LYS A CA 1
ATOM 2390 C C . LYS A 1 298 ? -12.896 -2.155 21.037 1.00 29.53 298 LYS A C 1
ATOM 2391 O O . LYS A 1 298 ? -12.290 -3.215 20.851 1.00 29.45 298 LYS A O 1
ATOM 2397 N N . ASP A 1 299 ? -12.628 -1.046 20.348 1.00 29.39 299 ASP A N 1
ATOM 2398 C CA . ASP A 1 299 ? -11.502 -1.022 19.407 1.00 29.04 299 ASP A CA 1
ATOM 2399 C C . ASP A 1 299 ? -10.321 -0.163 19.867 1.00 28.35 299 ASP A C 1
ATOM 2400 O O . ASP A 1 299 ? -9.487 0.249 19.057 1.00 29.40 299 ASP A O 1
ATOM 2405 N N . GLY A 1 300 ? -10.247 0.091 21.167 1.00 27.12 300 GLY A N 1
ATOM 2406 C CA . GLY A 1 300 ? -9.155 0.883 21.736 1.00 25.52 300 GLY A CA 1
ATOM 2407 C C . GLY A 1 300 ? -9.245 2.360 21.389 1.00 24.35 300 GLY A C 1
ATOM 2408 O O . GLY A 1 300 ? -8.216 3.037 21.288 1.00 24.65 300 GLY A O 1
ATOM 2409 N N . PHE A 1 301 ? -10.471 2.850 21.200 1.00 22.83 301 PHE A N 1
ATOM 2410 C CA . PHE A 1 301 ? -10.732 4.270 20.858 1.00 21.96 301 PHE A CA 1
ATOM 2411 C C . PHE A 1 301 ? -9.973 4.715 19.606 1.00 20.85 301 PHE A C 1
ATOM 2412 O O . PHE A 1 301 ? -9.385 5.800 19.580 1.00 20.42 301 PHE A O 1
ATOM 2420 N N . SER A 1 302 ? -10.004 3.885 18.568 1.00 20.19 302 SER A N 1
ATOM 2421 C CA . SER A 1 302 ? -9.214 4.130 17.366 1.00 19.61 302 SER A CA 1
ATOM 2422 C C . SER A 1 302 ? -9.541 5.481 16.699 1.00 18.66 302 SER A C 1
ATOM 2423 O O . SER A 1 302 ? -8.635 6.186 16.249 1.00 18.22 302 SER A O 1
ATOM 2426 N N . TRP A 1 303 ? -10.819 5.840 16.664 1.00 17.10 303 TRP A N 1
ATOM 2427 C CA . TRP A 1 303 ? -11.247 7.082 15.989 1.00 16.47 303 TRP A CA 1
ATOM 2428 C C . TRP A 1 303 ? -10.693 8.297 16.734 1.00 16.32 303 TRP A C 1
ATOM 2429 O O . TRP A 1 303 ? -10.150 9.213 16.106 1.00 16.03 303 TRP A O 1
ATOM 2440 N N . TRP A 1 304 ? -10.840 8.300 18.059 1.00 15.55 304 TRP A N 1
ATOM 2441 C CA . TRP A 1 304 ? -10.274 9.368 18.890 1.00 16.07 304 TRP A CA 1
ATOM 2442 C C . TRP A 1 304 ? -8.748 9.420 18.829 1.00 16.10 304 TRP A C 1
ATOM 2443 O O . TRP A 1 304 ? -8.167 10.504 18.797 1.00 16.13 304 TRP A O 1
ATOM 2454 N N . VAL A 1 305 ? -8.102 8.255 18.774 1.00 16.40 305 VAL A N 1
ATOM 2455 C CA . VAL A 1 305 ? -6.647 8.214 18.599 1.00 16.73 305 VAL A CA 1
ATOM 2456 C C . VAL A 1 305 ? -6.229 8.932 17.307 1.00 16.86 305 VAL A C 1
ATOM 2457 O O . VAL A 1 305 ? -5.322 9.781 17.325 1.00 17.11 305 VAL A O 1
ATOM 2461 N N . ARG A 1 306 ? -6.912 8.635 16.207 1.00 16.68 306 ARG A N 1
ATOM 2462 C CA . ARG A 1 306 ? -6.594 9.301 14.941 1.00 17.00 306 ARG A CA 1
ATOM 2463 C C . ARG A 1 306 ? -6.853 10.807 15.033 1.00 16.34 306 ARG A C 1
ATOM 2464 O O . ARG A 1 306 ? -6.083 11.604 14.494 1.00 15.87 306 ARG A O 1
ATOM 2472 N N . ARG A 1 307 ? -7.941 11.201 15.690 1.00 15.97 307 ARG A N 1
ATOM 2473 C CA . ARG A 1 307 ? -8.216 12.641 15.854 1.00 16.27 307 ARG A CA 1
ATOM 2474 C C . ARG A 1 307 ? -7.072 13.350 16.593 1.00 16.17 307 ARG A C 1
ATOM 2475 O O . ARG A 1 307 ? -6.614 14.428 16.181 1.00 15.69 307 ARG A O 1
ATOM 2483 N N . ILE A 1 308 ? -6.578 12.717 17.657 1.00 15.72 308 ILE A N 1
ATOM 2484 C CA . ILE A 1 308 ? -5.454 13.250 18.414 1.00 16.34 308 ILE A CA 1
ATOM 2485 C C . ILE A 1 308 ? -4.161 13.295 17.590 1.00 15.81 308 ILE A C 1
ATOM 2486 O O . ILE A 1 308 ? -3.412 14.266 17.692 1.00 16.03 308 ILE A O 1
ATOM 2491 N N . GLN A 1 309 ? -3.896 12.253 16.798 1.00 15.82 309 GLN A N 1
ATOM 2492 C CA . GLN A 1 309 ? -2.716 12.203 15.931 1.00 16.19 309 GLN A CA 1
ATOM 2493 C C . GLN A 1 309 ? -2.683 13.431 15.025 1.00 16.09 309 GLN A C 1
ATOM 2494 O O . GLN A 1 309 ? -1.645 14.086 14.884 1.00 15.99 309 GLN A O 1
ATOM 2500 N N . ARG A 1 310 ? -3.822 13.733 14.408 1.00 15.18 310 ARG A N 1
ATOM 2501 C CA . ARG A 1 310 ? -3.901 14.896 13.530 1.00 15.48 310 ARG A CA 1
ATOM 2502 C C . ARG A 1 310 ? -3.704 16.196 14.319 1.00 15.68 310 ARG A C 1
ATOM 2503 O O . ARG A 1 310 ? -3.003 17.098 13.846 1.00 15.59 310 ARG A O 1
ATOM 2511 N N . ALA A 1 311 ? -4.317 16.303 15.504 1.00 15.29 311 ALA A N 1
ATOM 2512 C CA . ALA A 1 311 ? -4.116 17.476 16.358 1.00 16.46 311 ALA A CA 1
ATOM 2513 C C . ALA A 1 311 ? -2.637 17.688 16.699 1.00 17.08 311 ALA A C 1
ATOM 2514 O O . ALA A 1 311 ? -2.172 18.822 16.713 1.00 17.57 311 ALA A O 1
ATOM 2516 N N . THR A 1 312 ? -1.900 16.605 16.959 1.00 17.61 312 THR A N 1
ATOM 2517 C CA . THR A 1 312 ? -0.469 16.724 17.280 1.00 18.57 312 THR A CA 1
ATOM 2518 C C . THR A 1 312 ? 0.379 17.027 16.031 1.00 18.84 312 THR A C 1
ATOM 2519 O O . THR A 1 312 ? 1.469 17.582 16.141 1.00 19.18 312 THR A O 1
ATOM 2523 N N . ASP A 1 313 ? -0.124 16.656 14.861 1.00 18.77 313 ASP A N 1
ATOM 2524 C CA . ASP A 1 313 ? 0.487 17.020 13.577 1.00 19.50 313 ASP A CA 1
ATOM 2525 C C . ASP A 1 313 ? 0.436 18.550 13.377 1.00 19.02 313 ASP A C 1
ATOM 2526 O O . ASP A 1 313 ? 1.341 19.131 12.774 1.00 19.49 313 ASP A O 1
ATOM 2531 N N . LEU A 1 314 ? -0.598 19.196 13.921 1.00 17.81 314 LEU A N 1
ATOM 2532 C CA . LEU A 1 314 ? -0.772 20.652 13.819 1.00 17.19 314 LEU A CA 1
ATOM 2533 C C . LEU A 1 314 ? -0.239 21.461 15.004 1.00 16.67 314 LEU A C 1
ATOM 2534 O O . LEU A 1 314 ? 0.274 22.566 14.815 1.00 16.29 314 LEU A O 1
ATOM 2539 N N . PHE A 1 315 ? -0.386 20.927 16.221 1.00 15.49 315 PHE A N 1
ATOM 2540 C CA . PHE A 1 315 ? -0.143 21.709 17.436 1.00 15.42 315 PHE A CA 1
ATOM 2541 C C . PHE A 1 315 ? 0.812 21.008 18.383 1.00 15.36 315 PHE A C 1
ATOM 2542 O O . PHE A 1 315 ? 0.838 19.773 18.452 1.00 15.45 315 PHE A O 1
ATOM 2550 N N . ASP A 1 316 ? 1.567 21.808 19.129 1.00 15.89 316 ASP A N 1
ATOM 2551 C CA . ASP A 1 316 ? 2.403 21.297 20.217 1.00 16.31 316 ASP A CA 1
ATOM 2552 C C . ASP A 1 316 ? 1.575 20.844 21.411 1.00 16.57 316 ASP A C 1
ATOM 2553 O O . ASP A 1 316 ? 1.930 19.881 22.100 1.00 16.76 316 ASP A O 1
ATOM 2558 N N . GLU A 1 317 ? 0.486 21.557 21.659 1.00 15.92 317 GLU A N 1
ATOM 2559 C CA . GLU A 1 317 ? -0.421 21.259 22.774 1.00 16.62 317 GLU A CA 1
ATOM 2560 C C . GLU A 1 317 ? -1.777 21.800 22.385 1.00 16.12 317 GLU A C 1
ATOM 2561 O O . GLU A 1 317 ? -1.881 22.550 21.419 1.00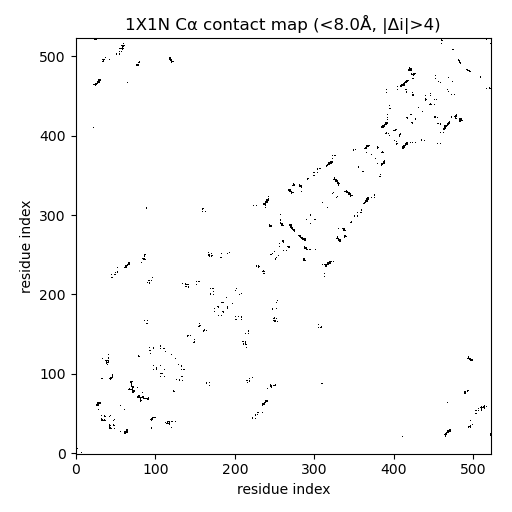 15.65 317 GLU A O 1
ATOM 2567 N N . PHE A 1 318 ? -2.835 21.424 23.098 1.00 15.99 318 PHE A N 1
ATOM 2568 C CA . PHE A 1 318 ? -4.150 21.919 22.686 1.00 15.56 318 PHE A CA 1
ATOM 2569 C C . PHE A 1 318 ? -5.166 21.767 23.794 1.00 15.90 318 PHE A C 1
ATOM 2570 O O . PHE A 1 318 ? -5.063 20.870 24.642 1.00 15.82 318 PHE A O 1
ATOM 2578 N N . ARG A 1 319 ? -6.136 22.667 23.785 1.00 15.20 319 ARG A N 1
ATOM 2579 C CA . ARG A 1 319 ? -7.249 22.584 24.705 1.00 15.87 319 ARG A CA 1
ATOM 2580 C C . ARG A 1 319 ? -8.338 21.727 24.075 1.00 15.66 319 ARG A C 1
ATOM 2581 O O . ARG A 1 319 ? -8.500 21.721 22.847 1.00 15.18 319 ARG A O 1
ATOM 2595 N N . ILE A 1 320 ? -9.065 20.976 24.908 1.00 15.31 320 ILE A N 1
ATOM 2596 C CA . ILE A 1 320 ? -10.293 20.328 24.443 1.00 15.90 320 ILE A CA 1
ATOM 2597 C C . ILE A 1 320 ? -11.473 21.016 25.106 1.00 15.98 320 ILE A C 1
ATOM 2598 O O . ILE A 1 320 ? -11.572 21.047 26.337 1.00 15.72 320 ILE A O 1
ATOM 2603 N N . ASP A 1 321 ? -12.359 21.587 24.289 1.00 16.05 321 ASP A N 1
ATOM 2604 C CA . ASP A 1 321 ? -13.529 22.295 24.810 1.00 16.45 321 ASP A CA 1
ATOM 2605 C C . ASP A 1 321 ? -14.554 21.316 25.361 1.00 16.39 321 ASP A C 1
ATOM 2606 O O . ASP A 1 321 ? -14.759 20.245 24.791 1.00 17.02 321 ASP A O 1
ATOM 2615 N N . HIS A 1 322 ? -15.204 21.701 26.452 1.00 15.86 322 HIS A N 1
ATOM 2616 C CA . HIS A 1 322 ? -16.199 20.842 27.120 1.00 16.53 322 HIS A CA 1
ATOM 2617 C C . HIS A 1 322 ? -15.566 19.512 27.539 1.00 16.64 322 HIS A C 1
ATOM 2618 O O . HIS A 1 322 ? -16.118 18.425 27.326 1.00 16.65 322 HIS A O 1
ATOM 2625 N N . PHE A 1 323 ? -14.388 19.618 28.141 1.00 16.92 323 PHE A N 1
ATOM 2626 C CA . PHE A 1 323 ? -13.654 18.458 28.636 1.00 17.29 323 PHE A CA 1
ATOM 2627 C C . PHE A 1 323 ? -14.496 17.603 29.607 1.00 18.02 323 PHE A C 1
ATOM 2628 O O . PHE A 1 323 ? -14.297 16.394 29.711 1.00 17.90 323 PHE A O 1
ATOM 2636 N N . ARG A 1 324 ? -15.423 18.257 30.303 1.00 18.38 324 ARG A N 1
ATOM 2637 C CA . ARG A 1 324 ? -16.351 17.602 31.237 1.00 18.80 324 ARG A CA 1
ATOM 2638 C C . ARG A 1 324 ? -17.125 16.449 30.580 1.00 18.61 324 ARG A C 1
ATOM 2639 O O . ARG A 1 324 ? -17.503 15.487 31.260 1.00 18.64 324 ARG A O 1
ATOM 2647 N N . GLY A 1 325 ? -17.350 16.555 29.269 1.00 18.09 325 GLY A N 1
ATOM 2648 C CA . GLY A 1 325 ? -17.996 15.503 28.473 1.00 17.71 325 GLY A CA 1
ATOM 2649 C C . GLY A 1 325 ? -17.307 14.146 28.522 1.00 17.54 325 GLY A C 1
ATOM 2650 O O . GLY A 1 325 ? -17.943 13.131 28.249 1.00 18.11 325 GLY A O 1
ATOM 2651 N N . PHE A 1 326 ? -16.016 14.112 28.856 1.00 16.84 326 PHE A N 1
ATOM 2652 C CA . PHE A 1 326 ? -15.305 12.832 29.004 1.00 17.22 326 PHE A CA 1
ATOM 2653 C C . PHE A 1 326 ? -15.666 12.103 30.308 1.00 17.95 326 PHE A C 1
ATOM 2654 O O . PHE A 1 326 ? -15.482 10.878 30.405 1.00 18.85 326 PHE A O 1
ATOM 2662 N N . ALA A 1 327 ? -16.127 12.862 31.299 1.00 19.00 327 ALA A N 1
ATOM 2663 C CA . ALA A 1 327 ? -16.591 12.306 32.577 1.00 19.79 327 ALA A CA 1
ATOM 2664 C C . ALA A 1 327 ? -18.103 12.029 32.546 1.00 20.56 327 ALA A C 1
ATOM 2665 O O . ALA A 1 327 ? -18.543 10.932 32.900 1.00 20.82 327 ALA A O 1
ATOM 2667 N N . GLY A 1 328 ? -18.886 13.033 32.149 1.00 20.45 328 GLY A N 1
ATOM 2668 C CA . GLY A 1 328 ? -20.338 12.910 32.022 1.00 20.63 328 GLY A CA 1
ATOM 2669 C C . GLY A 1 328 ? -20.864 13.860 30.962 1.00 20.79 328 GLY A C 1
ATOM 2670 O O . GLY A 1 328 ? -20.378 14.976 30.846 1.00 20.94 328 GLY A O 1
ATOM 2671 N N . PHE A 1 329 ? -21.841 13.414 30.176 1.00 20.33 329 PHE A N 1
ATOM 2672 C CA . PHE A 1 329 ? -22.363 14.240 29.088 1.00 20.69 329 PHE A CA 1
ATOM 2673 C C . PHE A 1 329 ? -23.883 14.252 29.049 1.00 21.29 329 PHE A C 1
ATOM 2674 O O . PHE A 1 329 ? -24.524 13.243 29.358 1.00 21.30 329 PHE A O 1
ATOM 2682 N N . TRP A 1 330 ? -24.436 15.409 28.684 1.00 22.34 330 TRP A N 1
ATOM 2683 C CA . TRP A 1 330 ? -25.869 15.633 28.607 1.00 23.48 330 TRP A CA 1
ATOM 2684 C C . TRP A 1 330 ? -26.375 15.199 27.238 1.00 23.99 330 TRP A C 1
ATOM 2685 O O . TRP A 1 330 ? -25.820 15.587 26.196 1.00 23.57 330 TRP A O 1
ATOM 2696 N N . ALA A 1 331 ? -27.413 14.375 27.249 1.00 23.94 331 ALA A N 1
ATOM 2697 C CA . ALA A 1 331 ? -27.962 13.806 26.027 1.00 24.55 331 ALA A CA 1
ATOM 2698 C C . ALA A 1 331 ? -29.442 14.147 25.900 1.00 25.30 331 ALA A C 1
ATOM 2699 O O . ALA A 1 331 ? -30.234 13.849 26.801 1.00 25.33 331 ALA A O 1
ATOM 2701 N N . VAL A 1 332 ? -29.802 14.781 24.787 1.00 25.59 332 VAL A N 1
ATOM 2702 C CA . VAL A 1 332 ? -31.176 15.199 24.511 1.00 26.85 332 VAL A CA 1
ATOM 2703 C C . VAL A 1 332 ? -31.731 14.340 23.365 1.00 27.83 332 VAL A C 1
ATOM 2704 O O . VAL A 1 332 ? -31.086 14.228 22.324 1.00 26.51 332 VAL A O 1
ATOM 2708 N N . PRO A 1 333 ? -32.913 13.710 23.558 1.00 29.11 333 PRO A N 1
ATOM 2709 C CA . PRO A 1 333 ? -33.545 12.972 22.458 1.00 30.42 333 PRO A CA 1
ATOM 2710 C C . PRO A 1 333 ? -33.652 13.857 21.215 1.00 31.81 333 PRO A C 1
ATOM 2711 O O . PRO A 1 333 ? -34.028 15.032 21.321 1.00 31.85 333 PRO A O 1
ATOM 2715 N N . SER A 1 334 ? -33.293 13.307 20.055 1.00 33.37 334 SER A N 1
ATOM 2716 C CA . SER A 1 334 ? -33.073 14.125 18.860 1.00 35.11 334 SER A CA 1
ATOM 2717 C C . SER A 1 334 ? -34.335 14.814 18.338 1.00 36.78 334 SER A C 1
ATOM 2718 O O . SER A 1 334 ? -34.247 15.802 17.604 1.00 36.98 334 SER A O 1
ATOM 2721 N N . GLU A 1 335 ? -35.494 14.292 18.737 1.00 38.94 335 GLU A N 1
ATOM 2722 C CA . GLU A 1 335 ? -36.795 14.881 18.409 1.00 41.03 335 GLU A CA 1
ATOM 2723 C C . GLU A 1 335 ? -37.056 16.218 19.115 1.00 42.10 335 GLU A C 1
ATOM 2724 O O . GLU A 1 335 ? -37.789 17.065 18.592 1.00 42.48 335 GLU A O 1
ATOM 2730 N N . GLU A 1 336 ? -36.449 16.410 20.288 1.00 43.40 336 GLU A N 1
ATOM 2731 C CA . GLU A 1 336 ? -36.719 17.590 21.122 1.00 44.59 336 GLU A CA 1
ATOM 2732 C C . GLU A 1 336 ? -36.154 18.877 20.522 1.00 45.10 336 GLU A C 1
ATOM 2733 O O . GLU A 1 336 ? -35.113 18.864 19.858 1.00 45.24 336 GLU A O 1
ATOM 2739 N N . LYS A 1 337 ? -36.854 19.984 20.763 1.00 45.45 337 LYS A N 1
ATOM 2740 C CA . LYS A 1 337 ? -36.474 21.286 20.209 1.00 46.11 337 LYS A CA 1
ATOM 2741 C C . LYS A 1 337 ? -35.766 22.163 21.244 1.00 45.95 337 LYS A C 1
ATOM 2742 O O . LYS A 1 337 ? -35.241 23.235 20.916 1.00 45.90 337 LYS A O 1
ATOM 2748 N N . ILE A 1 338 ? -35.747 21.684 22.486 1.00 45.83 338 ILE A N 1
ATOM 2749 C CA . ILE A 1 338 ? -35.043 22.341 23.590 1.00 45.82 338 ILE A CA 1
ATOM 2750 C C . ILE A 1 338 ? -34.281 21.300 24.418 1.00 45.51 338 ILE A C 1
ATOM 2751 O O . ILE A 1 338 ? -34.507 20.095 24.263 1.00 45.65 338 ILE A O 1
ATOM 2756 N N . ALA A 1 339 ? -33.393 21.771 25.294 1.00 45.31 339 ALA A N 1
ATOM 2757 C CA . ALA A 1 339 ? -32.487 20.901 26.057 1.00 44.95 339 ALA A CA 1
ATOM 2758 C C . ALA A 1 339 ? -33.067 20.339 27.368 1.00 44.86 339 ALA A C 1
ATOM 2759 O O . ALA A 1 339 ? -32.492 19.408 27.946 1.00 44.67 339 ALA A O 1
ATOM 2761 N N . ILE A 1 340 ? -34.195 20.900 27.817 1.00 44.65 340 ILE A N 1
ATOM 2762 C CA . ILE A 1 340 ? -34.849 20.522 29.085 1.00 44.63 340 ILE A CA 1
ATOM 2763 C C . ILE A 1 340 ? -34.914 19.009 29.308 1.00 44.04 340 ILE A C 1
ATOM 2764 O O . ILE A 1 340 ? -34.414 18.501 30.317 1.00 44.21 340 ILE A O 1
ATOM 2769 N N . LEU A 1 341 ? -35.544 18.307 28.368 1.00 43.36 341 LEU A N 1
ATOM 2770 C CA . LEU A 1 341 ? -35.698 16.859 28.443 1.00 42.75 341 LEU A CA 1
ATOM 2771 C C . LEU A 1 341 ? -34.410 16.216 27.960 1.00 41.83 341 LEU A C 1
ATOM 2772 O O . LEU A 1 341 ? -34.085 16.258 26.770 1.00 42.30 341 LEU A O 1
ATOM 2777 N N . GLY A 1 342 ? -33.673 15.647 28.901 1.00 40.40 342 GLY A N 1
ATOM 2778 C CA . GLY A 1 342 ? -32.412 14.986 28.620 1.00 38.47 342 GLY A CA 1
ATOM 2779 C C . GLY A 1 342 ? -31.951 14.261 29.862 1.00 37.27 342 GLY A C 1
ATOM 2780 O O . GLY A 1 342 ? -32.619 14.312 30.900 1.00 37.11 342 GLY A O 1
ATOM 2781 N N . ARG A 1 343 ? -30.820 13.571 29.752 1.00 35.70 343 ARG A N 1
ATOM 2782 C CA . ARG A 1 343 ? -30.218 12.868 30.878 1.00 34.46 343 ARG A CA 1
ATOM 2783 C C . ARG A 1 343 ? -28.707 12.991 30.799 1.00 32.95 343 ARG A C 1
ATOM 2784 O O . ARG A 1 343 ? -28.140 13.055 29.705 1.00 32.46 343 ARG A O 1
ATOM 2792 N N . TRP A 1 344 ? -28.064 13.017 31.962 1.00 31.30 344 TRP A N 1
ATOM 2793 C CA . TRP A 1 344 ? -26.616 12.862 32.058 1.00 30.09 344 TRP A CA 1
ATOM 2794 C C . TRP A 1 344 ? -26.238 11.408 31.824 1.00 29.37 344 TRP A C 1
ATOM 2795 O O . TRP A 1 344 ? -26.847 10.494 32.400 1.00 29.67 344 TRP A O 1
ATOM 2806 N N . LYS A 1 345 ? -25.250 11.197 30.958 1.00 27.90 345 LYS A N 1
ATOM 2807 C CA . LYS A 1 345 ? -24.735 9.865 30.654 1.00 26.74 345 LYS A CA 1
ATOM 2808 C C . LYS A 1 345 ? -23.281 9.764 31.083 1.00 25.90 345 LYS A C 1
ATOM 2809 O O . LYS A 1 345 ? -22.554 10.766 31.067 1.00 25.47 345 LYS A O 1
ATOM 2815 N N . VAL A 1 346 ? -22.861 8.554 31.441 1.00 24.34 346 VAL A N 1
ATOM 2816 C CA . VAL A 1 346 ? -21.498 8.272 31.887 1.00 24.15 346 VAL A CA 1
ATOM 2817 C C . VAL A 1 346 ? -20.500 8.338 30.731 1.00 23.30 346 VAL A C 1
ATOM 2818 O O . VAL A 1 346 ? -20.637 7.614 29.752 1.00 22.96 346 VAL A O 1
ATOM 2822 N N . GLY A 1 347 ? -19.497 9.201 30.873 1.00 22.93 347 GLY A N 1
ATOM 2823 C CA . GLY A 1 347 ? -18.466 9.372 29.852 1.00 22.20 347 GLY A CA 1
ATOM 2824 C C . GLY A 1 347 ? -17.416 8.276 29.925 1.00 22.10 347 GLY A C 1
ATOM 2825 O O . GLY A 1 347 ? -17.392 7.487 30.887 1.00 22.14 347 GLY A O 1
ATOM 2826 N N . PRO A 1 348 ? -16.517 8.228 28.928 1.00 21.32 348 PRO A N 1
ATOM 2827 C CA . PRO A 1 348 ? -15.514 7.168 28.827 1.00 21.34 348 PRO A CA 1
ATOM 2828 C C . PRO A 1 348 ? -14.470 7.167 29.947 1.00 21.48 348 PRO A C 1
ATOM 2829 O O . PRO A 1 348 ? -13.908 6.114 30.258 1.00 21.77 348 PRO A O 1
ATOM 2833 N N . GLY A 1 349 ? -14.198 8.336 30.519 1.00 21.49 349 GLY A N 1
ATOM 2834 C CA . GLY A 1 349 ? -13.189 8.496 31.568 1.00 21.97 349 GLY A CA 1
ATOM 2835 C C . GLY A 1 349 ? -11.751 8.223 31.154 1.00 22.55 349 GLY A C 1
ATOM 2836 O O . GLY A 1 349 ? -11.391 8.290 29.967 1.00 22.21 349 GLY A O 1
ATOM 2837 N N . LYS A 1 350 ? -10.931 7.888 32.150 1.00 22.69 350 LYS A N 1
ATOM 2838 C CA . LYS A 1 350 ? -9.489 7.754 31.979 1.00 22.62 350 LYS A CA 1
ATOM 2839 C C . LYS A 1 350 ? -9.021 6.744 30.916 1.00 22.26 350 LYS A C 1
ATOM 2840 O O . LYS A 1 350 ? -8.017 7.001 30.256 1.00 22.51 350 LYS A O 1
ATOM 2846 N N . PRO A 1 351 ? -9.722 5.594 30.753 1.00 22.15 351 PRO A N 1
ATOM 2847 C CA . PRO A 1 351 ? -9.334 4.653 29.696 1.00 21.95 351 PRO A CA 1
ATOM 2848 C C . PRO A 1 351 ? -9.149 5.254 28.295 1.00 21.34 351 PRO A C 1
ATOM 2849 O O . PRO A 1 351 ? -8.334 4.755 27.524 1.00 21.46 351 PRO A O 1
ATOM 2853 N N . LEU A 1 352 ? -9.897 6.304 27.966 1.00 20.85 352 LEU A N 1
ATOM 2854 C CA . LEU A 1 352 ? -9.694 6.983 26.688 1.00 20.29 352 LEU A CA 1
ATOM 2855 C C . LEU A 1 352 ? -8.277 7.561 26.626 1.00 20.35 352 LEU A C 1
ATOM 2856 O O . LEU A 1 352 ? -7.556 7.364 25.644 1.00 21.01 352 LEU A O 1
ATOM 2861 N N . PHE A 1 353 ? -7.881 8.242 27.692 1.00 20.50 353 PHE A N 1
ATOM 2862 C CA . PHE A 1 353 ? -6.577 8.880 27.766 1.00 21.33 353 PHE A CA 1
ATOM 2863 C C . PHE A 1 353 ? -5.435 7.876 27.898 1.00 21.74 353 PHE A C 1
ATOM 2864 O O . PHE A 1 353 ? -4.342 8.109 27.373 1.00 21.42 353 PHE A O 1
ATOM 2872 N N . ASP A 1 354 ? -5.707 6.745 28.560 1.00 22.85 354 ASP A N 1
ATOM 2873 C CA . ASP A 1 354 ? -4.765 5.620 28.591 1.00 24.22 354 ASP A CA 1
ATOM 2874 C C . ASP A 1 354 ? -4.478 5.090 27.190 1.00 24.40 354 ASP A C 1
ATOM 2875 O O . ASP A 1 354 ? -3.323 4.819 26.846 1.00 24.47 354 ASP A O 1
ATOM 2880 N N . ALA A 1 355 ? -5.530 4.941 26.380 1.00 24.95 355 ALA A N 1
ATOM 2881 C CA . ALA A 1 355 ? -5.388 4.438 25.018 1.00 25.51 355 ALA A CA 1
ATOM 2882 C C . ALA A 1 355 ? -4.636 5.436 24.141 1.00 26.13 355 ALA A C 1
ATOM 2883 O O . ALA A 1 355 ? -3.823 5.041 23.304 1.00 26.73 355 ALA A O 1
ATOM 2885 N N . ILE A 1 356 ? -4.925 6.723 24.329 1.00 25.94 356 ILE A N 1
ATOM 2886 C CA . ILE A 1 356 ? -4.221 7.788 23.617 1.00 26.15 356 ILE A CA 1
ATOM 2887 C C . ILE A 1 356 ? -2.728 7.753 23.970 1.00 26.79 356 ILE A C 1
ATOM 2888 O O . ILE A 1 356 ? -1.867 7.787 23.082 1.00 26.48 356 ILE A O 1
ATOM 2893 N N . LEU A 1 357 ? -2.427 7.672 25.263 1.00 27.35 357 LEU A N 1
ATOM 2894 C CA . LEU A 1 357 ? -1.036 7.585 25.718 1.00 28.54 357 LEU A CA 1
ATOM 2895 C C . LEU A 1 357 ? -0.303 6.398 25.083 1.00 29.51 357 LEU A C 1
ATOM 2896 O O . LEU A 1 357 ? 0.817 6.548 24.586 1.00 29.77 357 LEU A O 1
ATOM 2901 N N . GLN A 1 358 ? -0.948 5.234 25.093 1.00 30.72 358 GLN A N 1
ATOM 2902 C CA . GLN A 1 358 ? -0.363 4.003 24.556 1.00 32.21 358 GLN A CA 1
ATOM 2903 C C . GLN A 1 358 ? -0.056 4.139 23.065 1.00 32.58 358 GLN A C 1
ATOM 2904 O O . GLN A 1 358 ? 0.997 3.693 22.599 1.00 32.63 358 GLN A O 1
ATOM 2910 N N . ALA A 1 359 ? -0.969 4.781 22.334 1.00 32.62 359 ALA A N 1
ATOM 2911 C CA . ALA A 1 359 ? -0.886 4.887 20.877 1.00 33.44 359 ALA A CA 1
ATOM 2912 C C . ALA A 1 359 ? -0.033 6.055 20.387 1.00 33.78 359 ALA A C 1
ATOM 2913 O O . ALA A 1 359 ? 0.715 5.918 19.424 1.00 34.13 359 ALA A O 1
ATOM 2915 N N . VAL A 1 360 ? -0.148 7.195 21.059 1.00 33.90 360 VAL A N 1
ATOM 2916 C CA . VAL A 1 360 ? 0.393 8.462 20.561 1.00 34.40 360 VAL A CA 1
ATOM 2917 C C . VAL A 1 360 ? 1.543 8.989 21.432 1.00 34.19 360 VAL A C 1
ATOM 2918 O O . VAL A 1 360 ? 2.348 9.806 20.983 1.00 34.48 360 VAL A O 1
ATOM 2922 N N . GLY A 1 361 ? 1.634 8.502 22.666 1.00 34.10 361 GLY A N 1
ATOM 2923 C CA . GLY A 1 361 ? 2.608 9.026 23.626 1.00 33.70 361 GLY A CA 1
ATOM 2924 C C . GLY A 1 361 ? 2.043 10.209 24.390 1.00 33.76 361 GLY A C 1
ATOM 2925 O O . GLY A 1 361 ? 0.840 10.481 24.333 1.00 33.13 361 GLY A O 1
ATOM 2926 N N . LYS A 1 362 ? 2.917 10.916 25.104 1.00 33.55 362 LYS A N 1
ATOM 2927 C CA . LYS A 1 362 ? 2.522 12.023 25.974 1.00 33.74 362 LYS A CA 1
ATOM 2928 C C . LYS A 1 362 ? 2.126 13.285 25.183 1.00 33.41 362 LYS A C 1
ATOM 2929 O O . LYS A 1 362 ? 2.809 13.661 24.236 1.00 33.70 362 LYS A O 1
ATOM 2935 N N . ILE A 1 363 ? 1.017 13.911 25.584 1.00 32.95 363 ILE A N 1
ATOM 2936 C CA . ILE A 1 363 ? 0.511 15.163 24.989 1.00 32.51 363 ILE A CA 1
ATOM 2937 C C . ILE A 1 363 ? 0.081 16.135 26.101 1.00 31.61 363 ILE A C 1
ATOM 2938 O O . ILE A 1 363 ? -0.520 15.686 27.079 1.00 31.59 363 ILE A O 1
ATOM 2943 N N . ASN A 1 364 ? 0.392 17.438 25.979 1.00 30.48 364 ASN A N 1
ATOM 2944 C CA . ASN A 1 364 ? -0.177 18.460 26.881 1.00 29.05 364 ASN A CA 1
ATOM 2945 C C . ASN A 1 364 ? -1.542 18.827 26.332 1.00 27.58 364 ASN A C 1
ATOM 2946 O O . ASN A 1 364 ? -1.678 19.552 25.335 1.00 26.13 364 ASN A O 1
ATOM 2951 N N . ILE A 1 365 ? -2.543 18.244 26.971 1.00 25.37 365 ILE A N 1
ATOM 2952 C CA . ILE A 1 365 ? -3.935 18.539 26.711 1.00 24.36 365 ILE A CA 1
ATOM 2953 C C . ILE A 1 365 ? -4.359 19.483 27.822 1.00 23.04 365 ILE A C 1
ATOM 2954 O O . ILE A 1 365 ? -4.087 19.229 29.008 1.00 23.11 365 ILE A O 1
ATOM 2959 N N . ILE A 1 366 ? -4.996 20.586 27.445 1.00 21.30 366 ILE A N 1
ATOM 2960 C CA . ILE A 1 366 ? -5.542 21.516 28.408 1.00 19.90 366 ILE A CA 1
ATOM 2961 C C . ILE A 1 366 ? -7.040 21.235 28.507 1.00 19.52 366 ILE A C 1
ATOM 2962 O O . ILE A 1 366 ? -7.728 21.116 27.488 1.00 18.01 366 ILE A O 1
ATOM 2967 N N . ALA A 1 367 ? -7.545 21.106 29.731 1.00 18.75 367 ALA A N 1
ATOM 2968 C CA . ALA A 1 367 ? -8.961 20.805 29.924 1.00 19.46 367 ALA A CA 1
ATOM 2969 C C . ALA A 1 367 ? -9.770 22.099 30.049 1.00 19.94 367 ALA A C 1
ATOM 2970 O O . ALA A 1 367 ? -9.576 22.867 31.002 1.00 19.86 367 ALA A O 1
ATOM 2972 N N . GLU A 1 368 ? -10.659 22.371 29.088 1.00 19.97 368 GLU A N 1
ATOM 2973 C CA . GLU A 1 368 ? -11.567 23.490 29.272 1.00 20.18 368 GLU A CA 1
ATOM 2974 C C . GLU A 1 368 ? -12.561 23.056 30.344 1.00 20.77 368 GLU A C 1
ATOM 2975 O O . GLU A 1 368 ? -13.288 22.070 30.165 1.00 19.65 368 GLU A O 1
ATOM 2981 N N . ASP A 1 369 ? -12.553 23.774 31.469 1.00 21.31 369 ASP A N 1
ATOM 2982 C CA . ASP A 1 369 ? -13.368 23.396 32.620 1.00 22.50 369 ASP A CA 1
ATOM 2983 C C . ASP A 1 369 ? -14.142 24.557 33.261 1.00 23.53 369 ASP A C 1
ATOM 2984 O O . ASP A 1 369 ? -14.261 24.648 34.499 1.00 24.35 369 ASP A O 1
ATOM 2989 N N . LEU A 1 370 ? -14.667 25.442 32.422 1.00 24.89 370 LEU A N 1
ATOM 2990 C CA . LEU A 1 370 ? -15.475 26.572 32.899 1.00 26.61 370 LEU A CA 1
ATOM 2991 C C . LEU A 1 370 ? -16.914 26.149 33.203 1.00 28.02 370 LEU A C 1
ATOM 2992 O O . LEU A 1 370 ? -17.347 25.054 32.837 1.00 28.05 370 LEU A O 1
ATOM 2997 N N . GLY A 1 371 ? -17.659 27.039 33.852 1.00 29.73 371 GLY A N 1
ATOM 2998 C CA . GLY A 1 371 ? -19.061 26.784 34.175 1.00 31.07 371 GLY A CA 1
ATOM 2999 C C . GLY A 1 371 ? -19.208 25.819 35.333 1.00 32.02 371 GLY A C 1
ATOM 3000 O O . GLY A 1 371 ? -18.232 25.476 36.012 1.00 32.22 371 GLY A O 1
ATOM 3001 N N . VAL A 1 372 ? -20.439 25.380 35.568 1.00 33.11 372 VAL A N 1
ATOM 3002 C CA . VAL A 1 372 ? -20.696 24.411 36.622 1.00 33.67 372 VAL A CA 1
ATOM 3003 C C . VAL A 1 372 ? -20.160 23.055 36.186 1.00 33.58 372 VAL A C 1
ATOM 3004 O O . VAL A 1 372 ? -20.561 22.520 35.151 1.00 34.31 372 VAL A O 1
ATOM 3008 N N . ILE A 1 373 ? -19.213 22.526 36.950 1.00 33.30 373 ILE A N 1
ATOM 3009 C CA . ILE A 1 373 ? -18.708 21.178 36.718 1.00 33.04 373 ILE A CA 1
ATOM 3010 C C . ILE A 1 373 ? -18.857 20.360 37.998 1.00 32.66 373 ILE A C 1
ATOM 3011 O O . ILE A 1 373 ? -18.960 20.918 39.091 1.00 32.85 373 ILE A O 1
ATOM 3016 N N . THR A 1 374 ? -18.868 19.043 37.847 1.00 32.00 374 THR A N 1
ATOM 3017 C CA . THR A 1 374 ? -19.092 18.134 38.966 1.00 31.36 374 THR A CA 1
ATOM 3018 C C . THR A 1 374 ? -17.775 17.536 39.450 1.00 30.98 374 THR A C 1
ATOM 3019 O O . THR A 1 374 ? -16.749 17.648 38.777 1.00 30.65 374 THR A O 1
ATOM 3023 N N . GLU A 1 375 ? -17.809 16.882 40.608 1.00 30.24 375 GLU A N 1
ATOM 3024 C CA . GLU A 1 375 ? -16.607 16.328 41.230 1.00 29.63 375 GLU A CA 1
ATOM 3025 C C . GLU A 1 375 ? -15.881 15.290 40.366 1.00 28.41 375 GLU A C 1
ATOM 3026 O O . GLU A 1 375 ? -14.645 15.265 40.334 1.00 28.13 375 GLU A O 1
ATOM 3032 N N . ASP A 1 376 ? -16.631 14.449 39.660 1.00 26.82 376 ASP A N 1
ATOM 3033 C CA . ASP A 1 376 ? -16.012 13.458 38.781 1.00 25.89 376 ASP A CA 1
ATOM 3034 C C . ASP A 1 376 ? -15.177 14.116 37.667 1.00 24.86 376 ASP A C 1
ATOM 3035 O O . ASP A 1 376 ? -14.207 13.533 37.194 1.00 24.59 376 ASP A O 1
ATOM 3040 N N . VAL A 1 377 ? -15.560 15.323 37.260 1.00 24.58 377 VAL A N 1
ATOM 3041 C CA . VAL A 1 377 ? -14.820 16.042 36.204 1.00 24.19 377 VAL A CA 1
ATOM 3042 C C . VAL A 1 377 ? -13.454 16.478 36.738 1.00 24.41 377 VAL A C 1
ATOM 3043 O O . VAL A 1 377 ? -12.429 16.327 36.060 1.00 24.61 377 VAL A O 1
ATOM 3047 N N . VAL A 1 378 ? -13.449 17.011 37.961 1.00 24.38 378 VAL A N 1
ATOM 3048 C CA . VAL A 1 378 ? -12.207 17.416 38.625 1.00 24.64 378 VAL A CA 1
ATOM 3049 C C . VAL A 1 378 ? -11.308 16.192 38.837 1.00 24.35 378 VAL A C 1
ATOM 3050 O O . VAL A 1 378 ? -10.109 16.254 38.575 1.00 23.85 378 VAL A O 1
ATOM 3054 N N . GLN A 1 379 ? -11.889 15.076 39.282 1.00 24.72 379 GLN A N 1
ATOM 3055 C CA . GLN A 1 379 ? -11.093 13.862 39.503 1.00 24.99 379 GLN A CA 1
ATOM 3056 C C . GLN A 1 379 ? -10.519 13.273 38.223 1.00 23.93 379 GLN A C 1
ATOM 3057 O O . GLN A 1 379 ? -9.382 12.803 38.212 1.00 23.39 379 GLN A O 1
ATOM 3063 N N . LEU A 1 380 ? -11.293 13.319 37.140 1.00 23.66 380 LEU A N 1
ATOM 3064 C CA . LEU A 1 380 ? -10.795 12.861 35.854 1.00 22.53 380 LEU A CA 1
ATOM 3065 C C . LEU A 1 380 ? -9.608 13.703 35.395 1.00 22.87 380 LEU A C 1
ATOM 3066 O O . LEU A 1 380 ? -8.563 13.166 35.014 1.00 22.48 380 LEU A O 1
ATOM 3071 N N . ARG A 1 381 ? -9.792 15.019 35.420 1.00 23.48 381 ARG A N 1
ATOM 3072 C CA . ARG A 1 381 ? -8.749 15.966 35.031 1.00 23.89 381 ARG A CA 1
ATOM 3073 C C . ARG A 1 381 ? -7.451 15.737 35.814 1.00 24.10 381 ARG A C 1
ATOM 3074 O O . ARG A 1 381 ? -6.367 15.630 35.231 1.00 23.59 381 ARG A O 1
ATOM 3082 N N . LYS A 1 382 ? -7.578 15.667 37.139 1.00 24.99 382 LYS A N 1
ATOM 3083 C CA . LYS A 1 382 ? -6.441 15.412 38.021 1.00 25.30 382 LYS A CA 1
ATOM 3084 C C . LYS A 1 382 ? -5.762 14.075 37.745 1.00 25.13 382 LYS A C 1
ATOM 3085 O O . LYS A 1 382 ? -4.531 13.979 37.799 1.00 25.22 382 LYS A O 1
ATOM 3091 N N . SER A 1 383 ? -6.565 13.057 37.427 1.00 24.86 383 SER A N 1
ATOM 3092 C CA . SER A 1 383 ? -6.059 11.707 37.179 1.00 24.63 383 SER A CA 1
ATOM 3093 C C . SER A 1 383 ? -5.161 11.597 35.953 1.00 24.27 383 SER A C 1
ATOM 3094 O O . SER A 1 383 ? -4.300 10.722 35.891 1.00 23.89 383 SER A O 1
ATOM 3097 N N . ILE A 1 384 ? -5.356 12.482 34.974 1.00 23.38 384 ILE A N 1
ATOM 3098 C CA . ILE A 1 384 ? -4.482 12.513 33.802 1.00 22.85 384 ILE A CA 1
ATOM 3099 C C . ILE A 1 384 ? -3.514 13.696 33.846 1.00 22.91 384 ILE A C 1
ATOM 3100 O O . ILE A 1 384 ? -2.796 13.952 32.878 1.00 22.82 384 ILE A O 1
ATOM 3105 N N . GLU A 1 385 ? -3.496 14.398 34.978 1.00 23.40 385 GLU A N 1
ATOM 3106 C CA . GLU A 1 385 ? -2.588 15.535 35.209 1.00 24.53 385 GLU A CA 1
ATOM 3107 C C . GLU A 1 385 ? -2.744 16.643 34.165 1.00 22.95 385 GLU A C 1
ATOM 3108 O O . GLU A 1 385 ? -1.765 17.294 33.795 1.00 23.33 385 GLU A O 1
ATOM 3114 N N . ALA A 1 386 ? -3.974 16.848 33.699 1.00 21.73 386 ALA A N 1
ATOM 3115 C CA . ALA A 1 386 ? -4.261 17.905 32.737 1.00 20.93 386 ALA A CA 1
ATOM 3116 C C . ALA A 1 386 ? -4.557 19.204 33.472 1.00 19.93 386 ALA A C 1
ATOM 3117 O O . ALA A 1 386 ? -5.335 19.213 34.422 1.00 19.97 386 ALA A O 1
ATOM 3119 N N . PRO A 1 387 ? -3.946 20.314 33.023 1.00 18.75 387 PRO A N 1
ATOM 3120 C CA . PRO A 1 387 ? -4.287 21.603 33.604 1.00 18.20 387 PRO A CA 1
ATOM 3121 C C . PRO A 1 387 ? -5.692 22.049 33.190 1.00 17.81 387 PRO A C 1
ATOM 3122 O O . PRO A 1 387 ? -6.122 21.779 32.069 1.00 17.13 387 PRO A O 1
ATOM 3126 N N . GLY A 1 388 ? -6.391 22.709 34.106 1.00 17.25 388 GLY A N 1
ATOM 3127 C CA . GLY A 1 388 ? -7.648 23.381 33.793 1.00 17.71 388 GLY A CA 1
ATOM 3128 C C . GLY A 1 388 ? -7.369 24.854 33.584 1.00 17.23 388 GLY A C 1
ATOM 3129 O O . GLY A 1 388 ? -6.215 25.250 33.406 1.00 16.98 388 GLY A O 1
ATOM 3130 N N . MET A 1 389 ? -8.429 25.661 33.620 1.00 17.14 389 MET A N 1
ATOM 3131 C CA . MET A 1 389 ? -8.357 27.069 33.289 1.00 17.78 389 MET A CA 1
ATOM 3132 C C . MET A 1 389 ? -8.723 27.972 34.459 1.00 17.33 389 MET A C 1
ATOM 3133 O O . MET A 1 389 ? -9.533 27.600 35.314 1.00 18.47 389 MET A O 1
ATOM 3138 N N . ALA A 1 390 ? -8.111 29.151 34.477 1.00 16.87 390 ALA A N 1
ATOM 3139 C CA . ALA A 1 390 ? -8.565 30.278 35.286 1.00 16.64 390 ALA A CA 1
ATOM 3140 C C . ALA A 1 390 ? -8.734 31.472 34.353 1.00 16.74 390 ALA A C 1
ATOM 3141 O O . ALA A 1 390 ? -7.903 31.703 33.473 1.00 17.04 390 ALA A O 1
ATOM 3143 N N . VAL A 1 391 ? -9.836 32.194 34.516 1.00 15.95 391 VAL A N 1
ATOM 3144 C CA . VAL A 1 391 ? -10.143 33.346 33.674 1.00 15.76 391 VAL A CA 1
ATOM 3145 C C . VAL A 1 391 ? -10.426 34.536 34.591 1.00 15.72 391 VAL A C 1
ATOM 3146 O O . VAL A 1 391 ? -11.447 34.568 35.293 1.00 15.33 391 VAL A O 1
ATOM 3150 N N . LEU A 1 392 ? -9.525 35.511 34.586 1.00 15.42 392 LEU A N 1
ATOM 3151 C CA . LEU A 1 392 ? -9.585 36.610 35.565 1.00 15.98 392 LEU A CA 1
ATOM 3152 C C . LEU A 1 392 ? -10.868 37.434 35.459 1.00 16.08 392 LEU A C 1
ATOM 3153 O O . LEU A 1 392 ? -11.387 37.917 36.465 1.00 15.99 392 LEU A O 1
ATOM 3158 N N . GLN A 1 393 ? -11.402 37.584 34.248 1.00 16.72 393 GLN A N 1
ATOM 3159 C CA . GLN A 1 393 ? -12.660 38.330 34.100 1.00 16.88 393 GLN A CA 1
ATOM 3160 C C . GLN A 1 393 ? -13.857 37.682 34.812 1.00 17.14 393 GLN A C 1
ATOM 3161 O O . GLN A 1 393 ? -14.898 38.331 35.001 1.00 17.69 393 GLN A O 1
ATOM 3167 N N . PHE A 1 394 ? -13.713 36.415 35.206 1.00 16.91 394 PHE A N 1
ATOM 3168 C CA . PHE A 1 394 ? -14.744 35.692 35.965 1.00 17.19 394 PHE A CA 1
ATOM 3169 C C . PHE A 1 394 ? -14.488 35.661 37.489 1.00 17.76 394 PHE A C 1
ATOM 3170 O O . PHE A 1 394 ? -15.278 35.078 38.236 1.00 17.64 394 PHE A O 1
ATOM 3178 N N . ALA A 1 395 ? -13.410 36.299 37.943 1.00 18.02 395 ALA A N 1
ATOM 3179 C CA . ALA A 1 395 ? -12.941 36.127 39.324 1.00 18.43 395 ALA A CA 1
ATOM 3180 C C . ALA A 1 395 ? -13.609 36.987 40.405 1.00 19.15 395 ALA A C 1
ATOM 3181 O O . ALA A 1 395 ? -13.542 36.635 41.581 1.00 18.37 395 ALA A O 1
ATOM 3183 N N . PHE A 1 396 ? -14.238 38.102 40.024 1.00 20.13 396 PHE A N 1
ATOM 3184 C CA . PHE A 1 396 ? -14.488 39.182 41.002 1.00 21.90 396 PHE A CA 1
ATOM 3185 C C . PHE A 1 396 ? -15.947 39.425 41.397 1.00 22.79 396 PHE A C 1
ATOM 3186 O O . PHE A 1 396 ? -16.238 40.310 42.224 1.00 23.59 396 PHE A O 1
ATOM 3194 N N . GLY A 1 397 ? -16.845 38.622 40.836 1.00 23.00 397 GLY A N 1
ATOM 3195 C CA . GLY A 1 397 ? -18.272 38.791 41.049 1.00 23.97 397 GLY A CA 1
ATOM 3196 C C . GLY A 1 397 ? -18.925 37.867 42.055 1.00 24.04 397 GLY A C 1
ATOM 3197 O O . GLY A 1 397 ? -20.155 37.849 42.158 1.00 24.49 397 GLY A O 1
ATOM 3198 N N . SER A 1 398 ? -18.139 37.093 42.809 1.00 23.73 398 SER A N 1
ATOM 3199 C CA . SER A 1 398 ? -18.734 36.271 43.869 1.00 23.24 398 SER A CA 1
ATOM 3200 C C . SER A 1 398 ? -18.087 36.522 45.232 1.00 23.07 398 SER A C 1
ATOM 3201 O O . SER A 1 398 ? -18.281 37.581 45.826 1.00 23.57 398 SER A O 1
ATOM 3204 N N . ASP A 1 399 ? -17.322 35.559 45.721 1.00 22.83 399 ASP A N 1
ATOM 3205 C CA . ASP A 1 399 ? -16.645 35.726 47.006 1.00 22.75 399 ASP A CA 1
ATOM 3206 C C . ASP A 1 399 ? -15.184 35.311 46.883 1.00 22.34 399 ASP A C 1
ATOM 3207 O O . ASP A 1 399 ? -14.711 34.996 45.784 1.00 21.03 399 ASP A O 1
ATOM 3212 N N . ALA A 1 400 ? -14.470 35.292 48.007 1.00 21.68 400 ALA A N 1
ATOM 3213 C CA . ALA A 1 400 ? -13.030 34.996 47.968 1.00 21.87 400 ALA A CA 1
ATOM 3214 C C . ALA A 1 400 ? -12.686 33.538 47.634 1.00 21.92 400 ALA A C 1
ATOM 3215 O O . ALA A 1 400 ? -11.513 33.203 47.425 1.00 22.12 400 ALA A O 1
ATOM 3217 N N . GLU A 1 401 ? -13.698 32.675 47.565 1.00 21.77 401 GLU A N 1
ATOM 3218 C CA . GLU A 1 401 ? -13.481 31.276 47.199 1.00 21.83 401 GLU A CA 1
ATOM 3219 C C . GLU A 1 401 ? -13.618 31.041 45.675 1.00 21.39 401 GLU A C 1
ATOM 3220 O O . GLU A 1 401 ? -13.485 29.920 45.184 1.00 21.43 401 GLU A O 1
ATOM 3226 N N . ASN A 1 402 ? -13.851 32.122 44.939 1.00 20.46 402 ASN A N 1
ATOM 3227 C CA . ASN A 1 402 ? -13.933 32.062 43.489 1.00 19.80 402 ASN A CA 1
ATOM 3228 C C . ASN A 1 402 ? -12.619 31.492 42.916 1.00 19.11 402 ASN A C 1
ATOM 3229 O O . ASN A 1 402 ? -11.543 32.077 43.121 1.00 18.56 402 ASN A O 1
ATOM 3234 N N . PRO A 1 403 ? -12.697 30.341 42.216 1.00 18.62 403 PRO A N 1
ATOM 3235 C CA . PRO A 1 403 ? -11.476 29.653 41.751 1.00 18.28 403 PRO A CA 1
ATOM 3236 C C . PRO A 1 403 ? -10.652 30.450 40.739 1.00 17.48 403 PRO A C 1
ATOM 3237 O O . PRO A 1 403 ? -9.490 30.118 40.504 1.00 17.15 403 PRO A O 1
ATOM 3241 N N . HIS A 1 404 ? -11.246 31.486 40.148 1.00 17.20 404 HIS A N 1
ATOM 3242 C CA . HIS A 1 404 ? -10.530 32.299 39.165 1.00 17.03 404 HIS A CA 1
ATOM 3243 C C . HIS A 1 404 ? -9.650 33.366 39.804 1.00 16.92 404 HIS A C 1
ATOM 3244 O O . HIS A 1 404 ? -8.813 33.977 39.127 1.00 16.85 404 HIS A O 1
ATOM 3251 N N . LEU A 1 405 ? -9.817 33.590 41.112 1.00 16.89 405 LEU A N 1
ATOM 3252 C CA . LEU A 1 405 ? -8.953 34.549 41.804 1.00 16.76 405 LEU A CA 1
ATOM 3253 C C . LEU A 1 405 ? -7.536 33.967 41.941 1.00 16.30 405 LEU A C 1
ATOM 3254 O O . LEU A 1 405 ? -7.387 32.789 42.239 1.00 16.52 405 LEU A O 1
ATOM 3259 N N . PRO A 1 406 ? -6.503 34.782 41.685 1.00 17.00 406 PRO A N 1
ATOM 3260 C CA . PRO A 1 406 ? -5.096 34.347 41.743 1.00 16.94 406 PRO A CA 1
ATOM 3261 C C . PRO A 1 406 ? -4.702 33.547 42.993 1.00 16.47 406 PRO A C 1
ATOM 3262 O O . PRO A 1 406 ? -3.957 32.556 42.880 1.00 16.64 406 PRO A O 1
ATOM 3266 N N . HIS A 1 407 ? -5.201 33.934 44.168 1.00 16.57 407 HIS A N 1
ATOM 3267 C CA . HIS A 1 407 ? -4.818 33.192 45.385 1.00 16.44 407 HIS A CA 1
ATOM 3268 C C . HIS A 1 407 ? -5.386 31.766 45.398 1.00 16.36 407 HIS A C 1
ATOM 3269 O O . HIS A 1 407 ? -4.984 30.925 46.210 1.00 16.29 407 HIS A O 1
ATOM 3276 N N . ASN A 1 408 ? -6.315 31.503 44.474 1.00 16.42 408 ASN A N 1
ATOM 3277 C CA . ASN A 1 408 ? -6.890 30.179 44.297 1.00 16.38 408 ASN A CA 1
ATOM 3278 C C . ASN A 1 408 ? -6.316 29.385 43.109 1.00 16.60 408 ASN A C 1
ATOM 3279 O O . ASN A 1 408 ? -6.703 28.238 42.882 1.00 16.64 408 ASN A O 1
ATOM 3284 N N . HIS A 1 409 ? -5.382 29.979 42.367 1.00 16.62 409 HIS A N 1
ATOM 3285 C CA . HIS A 1 409 ? -4.738 29.277 41.255 1.00 17.67 409 HIS A CA 1
ATOM 3286 C C . HIS A 1 409 ? -3.817 28.156 41.746 1.00 18.81 409 HIS A C 1
ATOM 3287 O O . HIS A 1 409 ? -3.432 28.118 42.924 1.00 18.34 409 HIS A O 1
ATOM 3294 N N . GLU A 1 410 ? -3.479 27.240 40.842 1.00 19.84 410 GLU A N 1
ATOM 3295 C CA . GLU A 1 410 ? -2.473 26.238 41.128 1.00 20.16 410 GLU A CA 1
ATOM 3296 C C . GLU A 1 410 ? -1.469 26.221 39.983 1.00 20.04 410 GLU A C 1
ATOM 3297 O O . GLU A 1 410 ? -1.718 26.800 38.923 1.00 18.69 410 GLU A O 1
ATOM 3308 N N . GLN A 1 411 ? -0.338 25.571 40.210 1.00 20.19 411 GLN A N 1
ATOM 3309 C CA . GLN A 1 411 ? 0.746 25.551 39.242 1.00 20.58 411 GLN A CA 1
ATOM 3310 C C . GLN A 1 411 ? 0.352 24.882 37.935 1.00 19.31 411 GLN A C 1
ATOM 3311 O O . GLN A 1 411 ? 0.668 25.409 36.877 1.00 19.04 411 GLN A O 1
ATOM 3317 N N . ASN A 1 412 ? -0.335 23.739 38.006 1.00 18.47 412 ASN A N 1
ATOM 3318 C CA . ASN A 1 412 ? -0.750 23.021 36.798 1.00 17.87 412 ASN A CA 1
ATOM 3319 C C . ASN A 1 412 ? -2.109 23.533 36.301 1.00 17.17 412 ASN A C 1
ATOM 3320 O O . ASN A 1 412 ? -3.143 22.920 36.525 1.00 17.09 412 ASN A O 1
ATOM 3325 N N . GLN A 1 413 ? -2.072 24.682 35.645 1.00 16.68 413 GLN A N 1
ATOM 3326 C CA . GLN A 1 413 ? -3.261 25.429 35.257 1.00 16.77 413 GLN A CA 1
ATOM 3327 C C . GLN A 1 413 ? -2.836 26.437 34.201 1.00 16.05 413 GLN A C 1
ATOM 3328 O O . GLN A 1 413 ? -1.654 26.803 34.114 1.00 15.90 413 GLN A O 1
ATOM 3334 N N . VAL A 1 414 ? -3.812 26.891 33.412 1.00 16.07 414 VAL A N 1
ATOM 3335 C CA . VAL A 1 414 ? -3.607 27.932 32.414 1.00 15.59 414 VAL A CA 1
ATOM 3336 C C . VAL A 1 414 ? -4.461 29.131 32.800 1.00 15.56 414 VAL A C 1
ATOM 3337 O O . VAL A 1 414 ? -5.675 28.992 32.964 1.00 15.96 414 VAL A O 1
ATOM 3341 N N . VAL A 1 415 ? -3.840 30.296 32.956 1.00 14.98 415 VAL A N 1
ATOM 3342 C CA . VAL A 1 415 ? -4.585 31.494 33.340 1.00 15.52 415 VAL A CA 1
ATOM 3343 C C . VAL A 1 415 ? -4.702 32.446 32.153 1.00 15.50 415 VAL A C 1
ATOM 3344 O O . VAL A 1 415 ? -3.718 32.697 31.450 1.00 15.37 415 VAL A O 1
ATOM 3348 N N . TYR A 1 416 ? -5.920 32.944 31.941 1.00 15.48 416 TYR A N 1
ATOM 3349 C CA . TYR A 1 416 ? -6.211 33.970 30.944 1.00 16.17 416 TYR A CA 1
ATOM 3350 C C . TYR A 1 416 ? -6.728 35.225 31.649 1.00 16.02 416 TYR A C 1
ATOM 3351 O O . TYR A 1 416 ? -7.401 35.121 32.665 1.00 16.16 416 TYR A O 1
ATOM 3360 N N . THR A 1 417 ? -6.452 36.400 31.092 1.00 16.02 417 THR A N 1
ATOM 3361 C CA . THR A 1 417 ? -7.232 37.595 31.448 1.00 16.11 417 THR A CA 1
ATOM 3362 C C . THR A 1 417 ? -8.687 37.363 31.003 1.00 16.14 417 THR A C 1
ATOM 3363 O O . THR A 1 417 ? -9.644 37.643 31.734 1.00 16.35 417 THR A O 1
ATOM 3367 N N . GLY A 1 418 ? -8.829 36.792 29.807 1.00 15.96 418 GLY A N 1
ATOM 3368 C CA . GLY A 1 418 ? -10.114 36.487 29.189 1.00 15.77 418 GLY A CA 1
ATOM 3369 C C . GLY A 1 418 ? -9.818 35.675 27.934 1.00 16.26 418 GLY A C 1
ATOM 3370 O O . GLY A 1 418 ? -8.670 35.597 27.501 1.00 15.56 418 GLY A O 1
ATOM 3371 N N . THR A 1 419 ? -10.837 35.036 27.373 1.00 16.09 419 THR A N 1
ATOM 3372 C CA . THR A 1 419 ? -10.625 34.251 26.164 1.00 16.47 419 THR A CA 1
ATOM 3373 C C . THR A 1 419 ? -11.270 34.984 24.986 1.00 16.45 419 THR A C 1
ATOM 3374 O O . THR A 1 419 ? -11.672 36.144 25.105 1.00 16.58 419 THR A O 1
ATOM 3378 N N . HIS A 1 420 ? -11.379 34.299 23.851 1.00 16.75 420 HIS A N 1
ATOM 3379 C CA . HIS A 1 420 ? -12.089 34.850 22.686 1.00 17.05 420 HIS A CA 1
ATOM 3380 C C . HIS A 1 420 ? -13.597 35.012 22.962 1.00 17.34 420 HIS A C 1
ATOM 3381 O O . HIS A 1 420 ? -14.297 35.719 22.222 1.00 17.44 420 HIS A O 1
ATOM 3388 N N . ASP A 1 421 ? -14.095 34.333 23.997 1.00 17.45 421 ASP A N 1
ATOM 3389 C CA . ASP A 1 421 ? -15.511 34.397 24.400 1.00 18.54 421 ASP A CA 1
ATOM 3390 C C . ASP A 1 421 ? -15.834 35.565 25.329 1.00 18.67 421 ASP A C 1
ATOM 3391 O O . ASP A 1 421 ? -17.008 35.845 25.587 1.00 18.79 421 ASP A O 1
ATOM 3396 N N . ASN A 1 422 ? -14.793 36.197 25.870 1.00 19.05 422 ASN A N 1
ATOM 3397 C CA . ASN A 1 422 ? -14.945 37.336 26.762 1.00 19.10 422 ASN A CA 1
ATOM 3398 C C . ASN A 1 422 ? -14.717 38.610 25.990 1.00 19.17 422 ASN A C 1
ATOM 3399 O O . ASN A 1 422 ? -14.020 38.608 24.975 1.00 18.90 422 ASN A O 1
ATOM 3404 N N . ASP A 1 423 ? -15.261 39.715 26.498 1.00 19.09 423 ASP A N 1
ATOM 3405 C CA . ASP A 1 423 ? -14.896 41.027 25.993 1.00 19.37 423 ASP A CA 1
ATOM 3406 C C . ASP A 1 423 ? -13.417 41.271 26.293 1.00 19.62 423 ASP A C 1
ATOM 3407 O O . ASP A 1 423 ? -12.791 40.519 27.052 1.00 19.65 423 ASP A O 1
ATOM 3412 N N . THR A 1 424 ? -12.857 42.314 25.689 1.00 19.16 424 THR A N 1
ATOM 3413 C CA . THR A 1 424 ? -11.507 42.765 26.017 1.00 19.56 424 THR A CA 1
ATOM 3414 C C . THR A 1 424 ? -11.524 43.286 27.466 1.00 19.19 424 THR A C 1
ATOM 3415 O O . THR A 1 424 ? -12.609 43.502 28.031 1.00 18.46 424 THR A O 1
ATOM 3419 N N . ILE A 1 425 ? -10.343 43.463 28.067 1.00 19.72 425 ILE A N 1
ATOM 3420 C CA . ILE A 1 425 ? -10.258 43.951 29.444 1.00 19.90 425 ILE A CA 1
ATOM 3421 C C . ILE A 1 425 ? -10.986 45.291 29.537 1.00 20.88 425 ILE A C 1
ATOM 3422 O O . ILE A 1 425 ? -11.825 45.486 30.422 1.00 20.61 425 ILE A O 1
ATOM 3427 N N . ARG A 1 426 ? -10.682 46.186 28.597 1.00 21.45 426 ARG A N 1
ATOM 3428 C CA . ARG A 1 426 ? -11.280 47.527 28.565 1.00 22.52 426 ARG A CA 1
ATOM 3429 C C . ARG A 1 426 ? -12.780 47.510 28.333 1.00 22.55 426 ARG A C 1
ATOM 3430 O O . ARG A 1 426 ? -13.508 48.255 28.988 1.00 22.69 426 ARG A O 1
ATOM 3438 N N . GLY A 1 427 ? -13.241 46.642 27.432 1.00 22.22 427 GLY A N 1
ATOM 3439 C CA . GLY A 1 427 ? -14.669 46.470 27.172 1.00 22.48 427 GLY A CA 1
ATOM 3440 C C . GLY A 1 427 ? -15.426 45.917 28.368 1.00 22.18 427 GLY A C 1
ATOM 3441 O O . GLY A 1 427 ? -16.516 46.388 28.703 1.00 22.31 427 GLY A O 1
ATOM 3442 N N . TRP A 1 428 ? -14.852 44.896 28.996 1.00 21.73 428 TRP A N 1
ATOM 3443 C CA . TRP A 1 428 ? -15.390 44.294 30.221 1.00 22.18 428 TRP A CA 1
ATOM 3444 C C . TRP A 1 428 ? -15.484 45.328 31.349 1.00 22.44 428 TRP A C 1
ATOM 3445 O O . TRP A 1 428 ? -16.513 45.415 32.031 1.00 23.09 428 TRP A O 1
ATOM 3456 N N . TRP A 1 429 ? -14.417 46.103 31.530 1.00 23.19 429 TRP A N 1
ATOM 3457 C CA . TRP A 1 429 ? -14.396 47.160 32.556 1.00 24.74 429 TRP A CA 1
ATOM 3458 C C . TRP A 1 429 ? -15.507 48.186 32.340 1.00 26.02 429 TRP A C 1
ATOM 3459 O O . TRP A 1 429 ? -16.194 48.591 33.284 1.00 25.38 429 TRP A O 1
ATOM 3470 N N . ASP A 1 430 ? -15.690 48.586 31.088 1.00 27.62 430 ASP A N 1
ATOM 3471 C CA . ASP A 1 430 ? -16.668 49.620 30.747 1.00 29.42 430 ASP A CA 1
ATOM 3472 C C . ASP A 1 430 ? -18.115 49.293 31.123 1.00 29.87 430 ASP A C 1
ATOM 3473 O O . ASP A 1 430 ? -18.880 50.206 31.447 1.00 30.35 430 ASP A O 1
ATOM 3478 N N . THR A 1 431 ? -18.482 48.010 31.091 1.00 30.08 431 THR A N 1
ATOM 3479 C CA . THR A 1 431 ? -19.840 47.564 31.443 1.00 30.44 431 THR A CA 1
ATOM 3480 C C . THR A 1 431 ? -19.924 46.865 32.809 1.00 30.42 431 THR A C 1
ATOM 3481 O O . THR A 1 431 ? -20.964 46.301 33.168 1.00 30.37 431 THR A O 1
ATOM 3485 N N . LEU A 1 432 ? -18.832 46.907 33.568 1.00 30.61 432 LEU A N 1
ATOM 3486 C CA . LEU A 1 432 ? -18.776 46.244 34.867 1.00 30.73 432 LEU A CA 1
ATOM 3487 C C . LEU A 1 432 ? -19.522 47.074 35.925 1.00 31.38 432 LEU A C 1
ATOM 3488 O O . LEU A 1 432 ? -19.310 48.284 36.014 1.00 31.35 432 LEU A O 1
ATOM 3493 N N . PRO A 1 433 ? -20.392 46.428 36.727 1.00 32.20 433 PRO A N 1
ATOM 3494 C CA . PRO A 1 433 ? -21.116 47.169 37.775 1.00 32.84 433 PRO A CA 1
ATOM 3495 C C . PRO A 1 433 ? -20.153 47.777 38.795 1.00 33.72 433 PRO A C 1
ATOM 3496 O O . PRO A 1 433 ? -19.088 47.204 39.055 1.00 33.53 433 PRO A O 1
ATOM 3500 N N . GLN A 1 434 ? -20.518 48.932 39.355 1.00 34.26 434 GLN A N 1
ATOM 3501 C CA . GLN A 1 434 ? -19.639 49.674 40.269 1.00 34.87 434 GLN A CA 1
ATOM 3502 C C . GLN A 1 434 ? -19.129 48.853 41.457 1.00 34.66 434 GLN A C 1
ATOM 3503 O O . GLN A 1 434 ? -17.965 48.981 41.848 1.00 34.58 434 GLN A O 1
ATOM 3509 N N . GLU A 1 435 ? -20.001 48.019 42.023 1.00 34.39 435 GLU A N 1
ATOM 3510 C CA . GLU A 1 435 ? -19.659 47.172 43.165 1.00 34.67 435 GLU A CA 1
ATOM 3511 C C . GLU A 1 435 ? -18.529 46.206 42.807 1.00 33.55 435 GLU A C 1
ATOM 3512 O O . GLU A 1 435 ? -17.590 46.020 43.586 1.00 33.16 435 GLU A O 1
ATOM 3518 N N . GLU A 1 436 ? -18.632 45.597 41.627 1.00 32.25 436 GLU A N 1
ATOM 3519 C CA . GLU A 1 436 ? -17.608 44.668 41.138 1.00 31.24 436 GLU A CA 1
ATOM 3520 C C . GLU A 1 436 ? -16.306 45.394 40.799 1.00 30.38 436 GLU A C 1
ATOM 3521 O O . GLU A 1 436 ? -15.222 44.874 41.061 1.00 30.34 436 GLU A O 1
ATOM 3527 N N . LYS A 1 437 ? -16.419 46.588 40.216 1.00 29.56 437 LYS A N 1
ATOM 3528 C CA . LYS A 1 437 ? -15.261 47.445 39.946 1.00 29.22 437 LYS A CA 1
ATOM 3529 C C . LYS A 1 437 ? -14.477 47.725 41.225 1.00 28.76 437 LYS A C 1
ATOM 3530 O O . LYS A 1 437 ? -13.256 47.613 41.248 1.00 27.60 437 LYS A O 1
ATOM 3536 N N . SER A 1 438 ? -15.202 48.101 42.280 1.00 28.26 438 SER A N 1
ATOM 3537 C CA . SER A 1 438 ? -14.609 48.336 43.599 1.00 28.44 438 SER A CA 1
ATOM 3538 C C . SER A 1 438 ? -13.845 47.110 44.094 1.00 28.00 438 SER A C 1
ATOM 3539 O O . SER A 1 438 ? -12.739 47.229 44.613 1.00 27.80 438 SER A O 1
ATOM 3544 N N . ASN A 1 439 ? -14.442 45.938 43.898 1.00 27.97 439 ASN A N 1
ATOM 3545 C CA . ASN A 1 439 ? -13.866 44.674 44.329 1.00 27.85 439 ASN A CA 1
ATOM 3546 C C . ASN A 1 439 ? -12.579 44.333 43.575 1.00 26.98 439 ASN A C 1
ATOM 3547 O O . ASN A 1 439 ? -11.605 43.863 44.176 1.00 26.14 439 ASN A O 1
ATOM 3552 N N . VAL A 1 440 ? -12.585 44.571 42.261 1.00 26.16 440 VAL A N 1
ATOM 3553 C CA . VAL A 1 440 ? -11.410 44.316 41.430 1.00 25.32 440 VAL A CA 1
ATOM 3554 C C . VAL A 1 440 ? -10.247 45.194 41.892 1.00 25.62 440 VAL A C 1
ATOM 3555 O O . VAL A 1 440 ? -9.135 44.703 42.101 1.00 24.89 440 VAL A O 1
ATOM 3559 N N . LEU A 1 441 ? -10.518 46.489 42.055 1.00 25.85 441 LEU A N 1
ATOM 3560 C CA . LEU A 1 441 ? -9.481 47.459 42.399 1.00 26.44 441 LEU A CA 1
ATOM 3561 C C . LEU A 1 441 ? -8.849 47.166 43.754 1.00 26.58 441 LEU A C 1
ATOM 3562 O O . LEU A 1 441 ? -7.621 47.267 43.898 1.00 26.77 441 LEU A O 1
ATOM 3567 N N . LYS A 1 442 ? -9.697 46.806 44.718 1.00 26.61 442 LYS A N 1
ATOM 3568 C CA . LYS A 1 442 ? -9.272 46.384 46.056 1.00 26.81 442 LYS A CA 1
ATOM 3569 C C . LYS A 1 442 ? -8.399 45.135 45.959 1.00 26.26 442 LYS A C 1
ATOM 3570 O O . LYS A 1 442 ? -7.309 45.094 46.529 1.00 26.03 442 LYS A O 1
ATOM 3576 N N . TYR A 1 443 ? -8.867 44.129 45.217 1.00 25.28 443 TYR A N 1
ATOM 3577 C CA . TYR A 1 443 ? -8.104 42.891 45.089 1.00 24.79 443 TYR A CA 1
ATOM 3578 C C . TYR A 1 443 ? -6.710 43.130 44.497 1.00 25.69 443 TYR A C 1
ATOM 3579 O O . TYR A 1 443 ? -5.711 42.591 44.990 1.00 24.43 443 TYR A O 1
ATOM 3588 N N . LEU A 1 444 ? -6.651 43.943 43.443 1.00 27.30 444 LEU A N 1
ATOM 3589 C CA . LEU A 1 444 ? -5.394 44.221 42.745 1.00 29.91 444 LEU A CA 1
ATOM 3590 C C . LEU A 1 444 ? -4.524 45.281 43.441 1.00 32.03 444 LEU A C 1
ATOM 3591 O O . LEU A 1 444 ? -3.805 46.036 42.779 1.00 33.03 444 LEU A O 1
ATOM 3596 N N . SER A 1 445 ? -4.597 45.321 44.771 1.00 34.70 445 SER A N 1
ATOM 3597 C CA . SER A 1 445 ? -3.774 46.196 45.635 1.00 36.76 445 SER A CA 1
ATOM 3598 C C . SER A 1 445 ? -4.090 47.687 45.475 1.00 37.82 445 SER A C 1
ATOM 3599 O O . SER A 1 445 ? -3.191 48.530 45.536 1.00 38.17 445 SER A O 1
ATOM 3602 N N . ASN A 1 446 ? -5.368 48.006 45.279 1.00 39.12 446 ASN A N 1
ATOM 3603 C CA . ASN A 1 446 ? -5.837 49.403 45.185 1.00 40.21 446 ASN A CA 1
ATOM 3604 C C . ASN A 1 446 ? -5.187 50.235 44.066 1.00 40.55 446 ASN A C 1
ATOM 3605 O O . ASN A 1 446 ? -4.799 51.395 44.274 1.00 40.63 446 ASN A O 1
ATOM 3610 N N . ILE A 1 447 ? -5.077 49.631 42.883 1.00 40.76 447 ILE A N 1
ATOM 3611 C CA . ILE A 1 447 ? -4.560 50.319 41.692 1.00 41.08 447 ILE A CA 1
ATOM 3612 C C . ILE A 1 447 ? -5.620 51.246 41.110 1.00 40.98 447 ILE A C 1
ATOM 3613 O O . ILE A 1 447 ? -6.801 51.100 41.422 1.00 41.51 447 ILE A O 1
ATOM 3618 N N . GLU A 1 448 ? -5.200 52.193 40.267 1.00 40.91 448 GLU A N 1
ATOM 3619 C CA . GLU A 1 448 ? -6.128 53.143 39.645 1.00 40.76 448 GLU A CA 1
ATOM 3620 C C . GLU A 1 448 ? -6.906 52.519 38.489 1.00 40.10 448 GLU A C 1
ATOM 3621 O O . GLU A 1 448 ? -6.385 51.681 37.754 1.00 39.77 448 GLU A O 1
ATOM 3627 N N . GLU A 1 449 ? -8.153 52.954 38.337 1.00 39.43 449 GLU A N 1
ATOM 3628 C CA . GLU A 1 449 ? -9.041 52.506 37.268 1.00 39.28 449 GLU A CA 1
ATOM 3629 C C . GLU A 1 449 ? -8.416 52.657 35.871 1.00 38.36 449 GLU A C 1
ATOM 3630 O O . GLU A 1 449 ? -8.697 51.859 34.971 1.00 38.10 449 GLU A O 1
ATOM 3636 N N . GLU A 1 450 ? -7.560 53.667 35.711 1.00 37.54 450 GLU A N 1
ATOM 3637 C CA . GLU A 1 450 ? -6.898 53.961 34.435 1.00 37.21 450 GLU A CA 1
ATOM 3638 C C . GLU A 1 450 ? -5.869 52.904 34.043 1.00 36.14 450 GLU A C 1
ATOM 3639 O O . GLU A 1 450 ? -5.467 52.826 32.883 1.00 36.27 450 GLU A O 1
ATOM 3645 N N . GLU A 1 451 ? -5.432 52.111 35.016 1.00 34.78 451 GLU A N 1
ATOM 3646 C CA . GLU A 1 451 ? -4.431 51.073 34.776 1.00 33.85 451 GLU A CA 1
ATOM 3647 C C . GLU A 1 451 ? -5.004 49.662 34.918 1.00 32.61 451 GLU A C 1
ATOM 3648 O O . GLU A 1 451 ? -4.264 48.714 35.183 1.00 32.72 451 GLU A O 1
ATOM 3658 N N . ILE A 1 452 ? -6.319 49.526 34.728 1.00 31.55 452 ILE A N 1
ATOM 3659 C CA . ILE A 1 452 ? -6.980 48.221 34.845 1.00 30.02 452 ILE A CA 1
ATOM 3660 C C . ILE A 1 452 ? -6.379 47.147 33.920 1.00 29.21 452 ILE A C 1
ATOM 3661 O O . ILE A 1 452 ? -6.225 45.996 34.330 1.00 28.72 452 ILE A O 1
ATOM 3666 N N . SER A 1 453 ? -6.032 47.529 32.695 1.00 28.06 453 SER A N 1
ATOM 3667 C CA . SER A 1 453 ? -5.504 46.569 31.726 1.00 27.28 453 SER A CA 1
ATOM 3668 C C . SER A 1 453 ? -4.173 46.028 32.215 1.00 26.88 453 SER A C 1
ATOM 3669 O O . SER A 1 453 ? -3.976 44.818 32.289 1.00 26.01 453 SER A O 1
ATOM 3674 N N . ARG A 1 454 ? -3.277 46.936 32.586 1.00 26.52 454 ARG A N 1
ATOM 3675 C CA . ARG A 1 454 ? -2.005 46.550 33.177 1.00 26.90 454 ARG A CA 1
ATOM 3676 C C . ARG A 1 454 ? -2.243 45.674 34.411 1.00 25.42 454 ARG A C 1
ATOM 3677 O O . ARG A 1 454 ? -1.581 44.655 34.585 1.00 25.26 454 ARG A O 1
ATOM 3685 N N . GLY A 1 455 ? -3.202 46.062 35.250 1.00 24.57 455 GLY A N 1
ATOM 3686 C CA . GLY A 1 455 ? -3.493 45.315 36.478 1.00 23.53 455 GLY A CA 1
ATOM 3687 C C . GLY A 1 455 ? -3.899 43.871 36.236 1.00 22.80 455 GLY A C 1
ATOM 3688 O O . GLY A 1 455 ? -3.417 42.968 36.915 1.00 23.15 455 GLY A O 1
ATOM 3689 N N . LEU A 1 456 ? -4.792 43.654 35.274 1.00 21.95 456 LEU A N 1
ATOM 3690 C CA . LEU A 1 456 ? -5.224 42.298 34.906 1.00 21.59 456 LEU A CA 1
ATOM 3691 C C . LEU A 1 456 ? -4.154 41.489 34.205 1.00 20.47 456 LEU A C 1
ATOM 3692 O O . LEU A 1 456 ? -3.993 40.302 34.494 1.00 20.31 456 LEU A O 1
ATOM 3697 N N . ILE A 1 457 ? -3.441 42.120 33.275 1.00 19.54 457 ILE A N 1
ATOM 3698 C CA . ILE A 1 457 ? -2.324 41.454 32.595 1.00 18.47 457 ILE A CA 1
ATOM 3699 C C . ILE A 1 457 ? -1.264 41.021 33.622 1.00 18.85 457 ILE A C 1
ATOM 3700 O O . ILE A 1 457 ? -0.800 39.873 33.608 1.00 17.60 457 ILE A O 1
ATOM 3705 N N . GLU A 1 458 ? -0.904 41.928 34.533 1.00 18.64 458 GLU A N 1
ATOM 3706 C CA . GLU A 1 458 ? 0.070 41.570 35.568 1.00 19.67 458 GLU A CA 1
ATOM 3707 C C . GLU A 1 458 ? -0.456 40.493 36.518 1.00 18.80 458 GLU A C 1
ATOM 3708 O O . GLU A 1 458 ? 0.307 39.626 36.945 1.00 19.26 458 GLU A O 1
ATOM 3714 N N . GLY A 1 459 ? -1.752 40.536 36.822 1.00 18.38 459 GLY A N 1
ATOM 3715 C CA . GLY A 1 459 ? -2.419 39.508 37.633 1.00 17.94 459 GLY A CA 1
ATOM 3716 C C . GLY A 1 459 ? -2.287 38.130 37.001 1.00 17.68 459 GLY A C 1
ATOM 3717 O O . GLY A 1 459 ? -2.054 37.141 37.697 1.00 17.98 459 GLY A O 1
ATOM 3718 N N . ALA A 1 460 ? -2.415 38.056 35.677 1.00 17.02 460 ALA A N 1
ATOM 3719 C CA . ALA A 1 460 ? -2.194 36.781 34.970 1.00 16.08 460 ALA A CA 1
ATOM 3720 C C . ALA A 1 460 ? -0.721 36.380 34.981 1.00 15.86 460 ALA A C 1
ATOM 3721 O O . ALA A 1 460 ? -0.378 35.254 35.315 1.00 15.47 460 ALA A O 1
ATOM 3723 N N . VAL A 1 461 ? 0.157 37.303 34.612 1.00 15.76 461 VAL A N 1
ATOM 3724 C CA . VAL A 1 461 ? 1.577 36.966 34.471 1.00 15.18 461 VAL A CA 1
ATOM 3725 C C . VAL A 1 461 ? 2.216 36.576 35.812 1.00 15.00 461 VAL A C 1
ATOM 3726 O O . VAL A 1 461 ? 3.051 35.675 35.861 1.00 15.14 461 VAL A O 1
ATOM 3730 N N . SER A 1 462 ? 1.799 37.237 36.889 1.00 15.49 462 SER A N 1
ATOM 3731 C CA . SER A 1 462 ? 2.326 36.957 38.241 1.00 16.09 462 SER A CA 1
ATOM 3732 C C . SER A 1 462 ? 1.674 35.754 38.949 1.00 16.06 462 SER A C 1
ATOM 3733 O O . SER A 1 462 ? 2.076 35.381 40.068 1.00 16.69 462 SER A O 1
ATOM 3736 N N . SER A 1 463 ? 0.693 35.121 38.301 1.00 15.61 463 SER A N 1
ATOM 3737 C CA . SER A 1 463 ? 0.039 33.935 38.866 1.00 15.28 463 SER A CA 1
ATOM 3738 C C . SER A 1 463 ? 1.006 32.759 38.971 1.00 14.98 463 SER A C 1
ATOM 3739 O O . SER A 1 463 ? 1.970 32.682 38.219 1.00 15.23 463 SER A O 1
ATOM 3742 N N . VAL A 1 464 ? 0.727 31.829 39.883 1.00 14.96 464 VAL A N 1
ATOM 3743 C CA . VAL A 1 464 ? 1.486 30.581 39.969 1.00 15.30 464 VAL A CA 1
ATOM 3744 C C . VAL A 1 464 ? 1.203 29.645 38.786 1.00 15.20 464 VAL A C 1
ATOM 3745 O O . VAL A 1 464 ? 1.941 28.694 38.551 1.00 15.02 464 VAL A O 1
ATOM 3749 N N . ALA A 1 465 ? 0.117 29.901 38.053 1.00 15.00 465 ALA A N 1
ATOM 3750 C CA . ALA A 1 465 ? -0.239 29.059 36.905 1.00 15.34 465 ALA A CA 1
ATOM 3751 C C . ALA A 1 465 ? 0.930 28.998 35.926 1.00 15.56 465 ALA A C 1
ATOM 3752 O O . ALA A 1 465 ? 1.492 30.024 35.575 1.00 16.20 465 ALA A O 1
ATOM 3754 N N . ARG A 1 466 ? 1.301 27.796 35.504 1.00 15.63 466 ARG A N 1
ATOM 3755 C CA . ARG A 1 466 ? 2.489 27.651 34.661 1.00 16.33 466 ARG A CA 1
ATOM 3756 C C . ARG A 1 466 ? 2.369 28.289 33.277 1.00 15.64 466 ARG A C 1
ATOM 3757 O O . ARG A 1 466 ? 3.377 28.648 32.691 1.00 15.66 466 ARG A O 1
ATOM 3765 N N . ILE A 1 467 ? 1.147 28.402 32.757 1.00 14.83 467 ILE A N 1
ATOM 3766 C CA . ILE A 1 467 ? 0.929 29.123 31.483 1.00 14.78 467 ILE A CA 1
ATOM 3767 C C . ILE A 1 467 ? -0.018 30.292 31.694 1.00 14.66 467 ILE A C 1
ATOM 3768 O O . ILE A 1 467 ? -1.089 30.116 32.272 1.00 14.40 467 ILE A O 1
ATOM 3773 N N . ALA A 1 468 ? 0.378 31.474 31.227 1.00 14.42 468 ALA A N 1
ATOM 3774 C CA . ALA A 1 468 ? -0.488 32.658 31.208 1.00 14.92 468 ALA A CA 1
ATOM 3775 C C . ALA A 1 468 ? -0.681 33.094 29.769 1.00 15.33 468 ALA A C 1
ATOM 3776 O O . ALA A 1 468 ? 0.279 33.200 29.012 1.00 16.18 468 ALA A O 1
ATOM 3778 N N . ILE A 1 469 ? -1.927 33.360 29.399 1.00 15.30 469 ILE A N 1
ATOM 3779 C CA . ILE A 1 469 ? -2.244 33.717 28.019 1.00 15.64 469 ILE A CA 1
ATOM 3780 C C . ILE A 1 469 ? -3.005 35.035 28.001 1.00 15.36 469 ILE A C 1
ATOM 3781 O O . ILE A 1 469 ? -3.965 35.206 28.736 1.00 15.44 469 ILE A O 1
ATOM 3789 N N . ILE A 1 470 ? -2.544 35.950 27.150 1.00 15.12 470 ILE A N 1
ATOM 3790 C CA . ILE A 1 470 ? -3.165 37.252 26.978 1.00 15.77 470 ILE A CA 1
ATOM 3791 C C . ILE A 1 470 ? -3.668 37.391 25.526 1.00 15.26 470 ILE A C 1
ATOM 3792 O O . ILE A 1 470 ? -2.914 37.124 24.586 1.00 14.91 470 ILE A O 1
A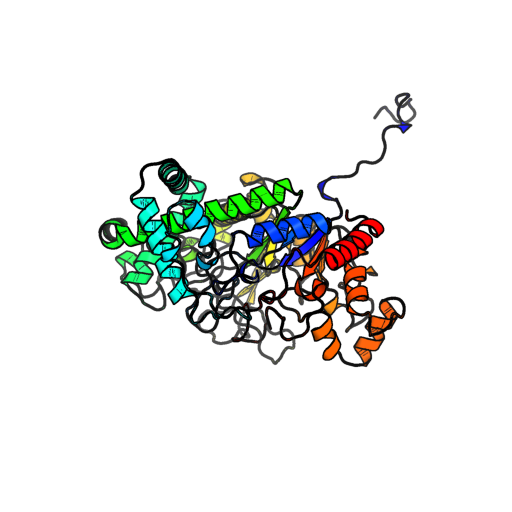TOM 3800 N N . PRO A 1 471 ? -4.940 37.800 25.339 1.00 15.51 471 PRO A N 1
ATOM 3801 C CA . PRO A 1 471 ? -5.414 38.107 23.982 1.00 15.50 471 PRO A CA 1
ATOM 3802 C C . PRO A 1 471 ? -4.717 39.321 23.365 1.00 15.76 471 PRO A C 1
ATOM 3803 O O . PRO A 1 471 ? -4.430 40.303 24.063 1.00 15.37 471 PRO A O 1
ATOM 3807 N N . MET A 1 472 ? -4.454 39.253 22.062 1.00 15.91 472 MET A N 1
ATOM 3808 C CA . MET A 1 472 ? -3.737 40.344 21.390 1.00 16.31 472 MET A CA 1
ATOM 3809 C C . MET A 1 472 ? -4.471 41.683 21.550 1.00 16.12 472 MET A C 1
ATOM 3810 O O . MET A 1 472 ? -3.823 42.729 21.612 1.00 17.25 472 MET A O 1
ATOM 3815 N N . GLN A 1 473 ? -5.802 41.641 21.604 1.00 16.64 473 GLN A N 1
ATOM 3816 C CA . GLN A 1 473 ? -6.628 42.861 21.743 1.00 17.01 473 GLN A CA 1
ATOM 3817 C C . GLN A 1 473 ? -6.218 43.647 22.984 1.00 17.50 473 GLN A C 1
ATOM 3818 O O . GLN A 1 473 ? -6.195 44.878 22.971 1.00 18.18 473 GLN A O 1
ATOM 3824 N N . ASP A 1 474 ? -5.883 42.931 24.050 1.00 17.75 474 ASP A N 1
ATOM 3825 C CA . ASP A 1 474 ? -5.504 43.587 25.310 1.00 18.41 474 ASP A CA 1
ATOM 3826 C C . ASP A 1 474 ? -4.113 44.209 25.273 1.00 19.10 474 ASP A C 1
ATOM 3827 O O . ASP A 1 474 ? -3.893 45.282 25.843 1.00 19.89 474 ASP A O 1
ATOM 3832 N N . VAL A 1 475 ? -3.179 43.555 24.585 1.00 19.08 475 VAL A N 1
ATOM 3833 C CA . VAL A 1 475 ? -1.873 44.142 24.304 1.00 19.63 475 VAL A CA 1
ATOM 3834 C C . VAL A 1 475 ? -2.041 45.462 23.522 1.00 20.07 475 VAL A C 1
ATOM 3835 O O . VAL A 1 475 ? -1.340 46.445 23.768 1.00 19.61 475 VAL A O 1
ATOM 3839 N N . LEU A 1 476 ? -3.011 45.482 22.622 1.00 20.14 476 LEU A N 1
ATOM 3840 C CA . LEU A 1 476 ? -3.248 46.652 21.773 1.00 21.13 476 LEU A CA 1
ATOM 3841 C C . LEU A 1 476 ? -4.139 47.722 22.427 1.00 21.71 476 LEU A C 1
ATOM 3842 O O . LEU A 1 476 ? -4.412 48.767 21.819 1.00 22.70 476 LEU A O 1
ATOM 3847 N N . GLY A 1 477 ? -4.591 47.463 23.652 1.00 22.05 477 GLY A N 1
ATOM 3848 C CA . GLY A 1 477 ? -5.428 48.418 24.394 1.00 22.44 477 GLY A CA 1
ATOM 3849 C C . GLY A 1 477 ? -6.812 48.641 23.802 1.00 22.14 477 GLY A C 1
ATOM 3850 O O . GLY A 1 477 ? -7.362 49.735 23.905 1.00 22.35 477 GLY A O 1
ATOM 3851 N N . LEU A 1 478 ? -7.380 47.609 23.180 1.00 21.87 478 LEU A N 1
ATOM 3852 C CA . LEU A 1 478 ? -8.649 47.752 22.456 1.00 22.09 478 LEU A CA 1
ATOM 3853 C C . LEU A 1 478 ? -9.912 47.495 23.291 1.00 22.19 478 LEU A C 1
ATOM 3854 O O . LEU A 1 478 ? -9.884 46.752 24.280 1.00 21.97 478 LEU A O 1
ATOM 3859 N N . GLY A 1 479 ? -11.021 48.096 22.857 1.00 22.61 479 GLY A N 1
ATOM 3860 C CA . GLY A 1 479 ? -12.316 47.995 23.542 1.00 22.90 479 GLY A CA 1
ATOM 3861 C C . GLY A 1 479 ? -13.270 46.988 22.922 1.00 23.46 479 GLY A C 1
ATOM 3862 O O . GLY A 1 479 ? -12.836 46.091 22.185 1.00 23.47 479 GLY A O 1
ATOM 3863 N N . SER A 1 480 ? -14.567 47.144 23.205 1.00 23.72 480 SER A N 1
ATOM 3864 C CA . SER A 1 480 ? -15.600 46.164 22.820 1.00 24.30 480 SER A CA 1
ATOM 3865 C C . SER A 1 480 ? -15.762 45.949 21.312 1.00 24.43 480 SER A C 1
ATOM 3866 O O . SER A 1 480 ? -16.234 44.896 20.894 1.00 24.49 480 SER A O 1
ATOM 3869 N N . ASP A 1 481 ? -15.370 46.939 20.507 1.00 25.03 481 ASP A N 1
ATOM 3870 C CA . ASP A 1 481 ? -15.439 46.807 19.045 1.00 25.54 481 ASP A CA 1
ATOM 3871 C C . ASP A 1 481 ? -14.445 45.760 18.513 1.00 25.11 481 ASP A C 1
ATOM 3872 O O . ASP A 1 481 ? -14.495 45.382 17.341 1.00 25.40 481 ASP A O 1
ATOM 3877 N N . SER A 1 482 ? -13.574 45.275 19.399 1.00 23.71 482 SER A N 1
ATOM 3878 C CA . SER A 1 482 ? -12.544 44.308 19.036 1.00 22.80 482 SER A CA 1
ATOM 3879 C C . SER A 1 482 ? -12.771 42.917 19.634 1.00 21.47 482 SER A C 1
ATOM 3880 O O . SER A 1 482 ? -11.917 42.038 19.512 1.00 21.05 482 SER A O 1
ATOM 3883 N N . ARG A 1 483 ? -13.926 42.720 20.265 1.00 20.35 483 ARG A N 1
ATOM 3884 C CA . ARG A 1 483 ? -14.271 41.429 20.870 1.00 20.13 483 ARG A CA 1
ATOM 3885 C C . ARG A 1 483 ? -14.436 40.362 19.786 1.00 20.28 483 ARG A C 1
ATOM 3886 O O . ARG A 1 483 ? -15.087 40.607 18.773 1.00 20.23 483 ARG A O 1
ATOM 3894 N N . MET A 1 484 ? -13.854 39.185 20.003 1.00 19.72 484 MET A N 1
ATOM 3895 C CA . MET A 1 484 ? -13.871 38.127 18.983 1.00 20.07 484 MET A CA 1
ATOM 3896 C C . MET A 1 484 ? -15.229 37.446 18.875 1.00 20.50 484 MET A C 1
ATOM 3897 O O . MET A 1 484 ? -15.756 37.275 17.778 1.00 20.77 484 MET A O 1
ATOM 3902 N N . ASN A 1 485 ? -15.786 37.057 20.020 1.00 21.04 485 ASN A N 1
ATOM 3903 C CA . ASN A 1 485 ? -17.066 36.373 20.062 1.00 21.68 485 ASN A CA 1
ATOM 3904 C C . ASN A 1 485 ? -17.917 36.789 21.268 1.00 22.27 485 ASN A C 1
ATOM 3905 O O . ASN A 1 485 ? -17.392 36.982 22.365 1.00 21.40 485 ASN A O 1
ATOM 3910 N N . ILE A 1 486 ? -19.224 36.926 21.032 1.00 23.38 486 ILE A N 1
ATOM 3911 C CA . ILE A 1 486 ? -20.245 37.011 22.090 1.00 25.07 486 ILE A CA 1
ATOM 3912 C C . ILE A 1 486 ? -21.071 35.703 22.039 1.00 26.08 486 ILE A C 1
ATOM 3913 O O . ILE A 1 486 ? -21.847 35.498 21.100 1.00 25.82 486 ILE A O 1
ATOM 3918 N N . PRO A 1 487 ? -20.886 34.807 23.027 1.00 27.35 487 PRO A N 1
ATOM 3919 C CA . PRO A 1 487 ? -21.500 33.470 23.023 1.00 29.25 487 PRO A CA 1
ATOM 3920 C C . PRO A 1 487 ? -23.023 33.392 22.799 1.00 31.04 487 PRO A C 1
ATOM 3921 O O . PRO A 1 487 ? -23.510 32.375 22.298 1.00 31.73 487 PRO A O 1
ATOM 3925 N N . ALA A 1 488 ? -23.764 34.439 23.144 1.00 32.69 488 ALA A N 1
ATOM 3926 C CA . ALA A 1 488 ? -25.225 34.405 22.978 1.00 34.78 488 ALA A CA 1
ATOM 3927 C C . ALA A 1 488 ? -25.708 34.580 21.528 1.00 35.71 488 ALA A C 1
ATOM 3928 O O . ALA A 1 488 ? -26.896 34.396 21.243 1.00 36.03 488 ALA A O 1
ATOM 3930 N N . THR A 1 489 ? -24.791 34.914 20.617 1.00 36.58 489 THR A N 1
ATOM 3931 C CA . THR A 1 489 ? -25.161 35.585 19.362 1.00 37.26 489 THR A CA 1
ATOM 3932 C C . THR A 1 489 ? -24.824 34.837 18.067 1.00 38.02 489 THR A C 1
ATOM 3933 O O . THR A 1 489 ? -24.047 33.870 18.065 1.00 37.86 489 THR A O 1
ATOM 3937 N N . GLN A 1 490 ? -25.393 35.337 16.967 1.00 38.46 490 GLN A N 1
ATOM 3938 C CA . GLN A 1 490 ? -25.308 34.692 15.659 1.00 39.23 490 GLN A CA 1
ATOM 3939 C C . GLN A 1 490 ? -24.567 35.518 14.610 1.00 38.60 490 GLN A C 1
ATOM 3940 O O . GLN A 1 490 ? -24.231 34.998 13.544 1.00 38.84 490 GLN A O 1
ATOM 3946 N N . PHE A 1 491 ? -24.328 36.796 14.904 1.00 38.00 491 PHE A N 1
ATOM 3947 C CA . PHE A 1 491 ? -23.748 37.725 13.933 1.00 37.43 491 PHE A CA 1
ATOM 3948 C C . PHE A 1 491 ? -22.671 38.627 14.539 1.00 36.10 491 PHE A C 1
ATOM 3949 O O . PHE A 1 491 ? -22.684 38.906 15.742 1.00 36.03 491 PHE A O 1
ATOM 3957 N N . GLY A 1 492 ? -21.755 39.090 13.687 1.00 34.26 492 GLY A N 1
ATOM 3958 C CA . GLY A 1 492 ? -20.706 40.032 14.086 1.00 31.90 492 GLY A CA 1
ATOM 3959 C C . GLY A 1 492 ? -19.498 39.375 14.740 1.00 29.59 492 GLY A C 1
ATOM 3960 O O . GLY A 1 492 ? -18.582 40.061 15.210 1.00 29.94 492 GLY A O 1
ATOM 3961 N N . ASN A 1 493 ? -19.486 38.046 14.758 1.00 27.28 493 ASN A N 1
ATOM 3962 C CA . ASN A 1 493 ? -18.448 37.298 15.480 1.00 24.43 493 ASN A CA 1
ATOM 3963 C C . ASN A 1 493 ? -17.326 36.777 14.572 1.00 22.86 493 ASN A C 1
ATOM 3964 O O . ASN A 1 493 ? -17.509 36.611 13.358 1.00 21.65 493 ASN A O 1
ATOM 3969 N N . TRP A 1 494 ? -16.165 36.544 15.184 1.00 20.98 494 TRP A N 1
ATOM 3970 C CA . TRP A 1 494 ? -15.025 35.907 14.526 1.00 19.90 494 TRP A CA 1
ATOM 3971 C C . TRP A 1 494 ? -14.379 36.777 13.462 1.00 19.63 494 TRP A C 1
ATOM 3972 O O . TRP A 1 494 ? -13.540 36.291 12.705 1.00 19.83 494 TRP A O 1
ATOM 3983 N N . SER A 1 495 ? -14.748 38.061 13.414 1.00 19.01 495 SER A N 1
ATOM 3984 C CA . SER A 1 495 ? -14.344 38.944 12.317 1.00 19.11 495 SER A CA 1
ATOM 3985 C C . SER A 1 495 ? -13.289 39.996 12.660 1.00 18.69 495 SER A C 1
ATOM 3986 O O . SER A 1 495 ? -12.790 40.700 11.765 1.00 17.99 495 SER A O 1
ATOM 3989 N N . TRP A 1 496 ? -12.946 40.123 13.945 1.00 18.23 496 TRP A N 1
ATOM 3990 C CA . TRP A 1 496 ? -11.953 41.124 14.349 1.00 17.94 496 TRP A CA 1
ATOM 3991 C C . TRP A 1 496 ? -10.624 40.905 13.630 1.00 17.93 496 TRP A C 1
ATOM 3992 O O . TRP A 1 496 ? -10.145 39.767 13.523 1.00 18.20 496 TRP A O 1
ATOM 4003 N N . ARG A 1 497 ? -10.045 41.993 13.122 1.00 17.83 497 ARG A N 1
ATOM 4004 C CA . ARG A 1 497 ? -8.668 41.975 12.618 1.00 17.63 497 ARG A CA 1
ATOM 4005 C C . ARG A 1 497 ? -7.872 43.106 13.237 1.00 18.87 497 ARG A C 1
ATOM 4006 O O . ARG A 1 497 ? -8.423 44.169 13.560 1.00 18.54 497 ARG A O 1
ATOM 4014 N N . ILE A 1 498 ? -6.574 42.878 13.386 1.00 19.18 498 ILE A N 1
ATOM 4015 C CA . ILE A 1 498 ? -5.636 43.930 13.729 1.00 20.68 498 ILE A CA 1
ATOM 4016 C C . ILE A 1 498 ? -5.798 45.002 12.636 1.00 22.42 498 ILE A C 1
ATOM 4017 O O . ILE A 1 498 ? -5.796 44.667 11.440 1.00 22.47 498 ILE A O 1
ATOM 4022 N N . PRO A 1 499 ? -6.019 46.269 13.040 1.00 24.15 499 PRO A N 1
ATOM 4023 C CA . PRO A 1 499 ? -6.226 47.353 12.063 1.00 25.40 499 PRO A CA 1
ATOM 4024 C C . PRO A 1 499 ? -5.059 47.475 11.092 1.00 26.86 499 PRO A C 1
ATOM 4025 O O . PRO A 1 499 ? -3.912 47.215 11.469 1.00 26.74 499 PRO A O 1
ATOM 4029 N N . SER A 1 500 ? -5.355 47.885 9.857 1.00 28.32 500 SER A N 1
ATOM 4030 C CA . SER A 1 500 ? -4.340 48.059 8.814 1.00 30.15 500 SER A CA 1
ATOM 4031 C C . SER A 1 500 ? -3.177 48.954 9.234 1.00 30.25 500 SER A C 1
ATOM 4032 O O . SER A 1 500 ? -2.035 48.717 8.842 1.00 30.67 500 SER A O 1
ATOM 4035 N N . SER A 1 501 ? -3.495 49.982 10.013 1.00 30.47 501 SER A N 1
ATOM 4036 C CA . SER A 1 501 ? -2.537 50.975 10.487 1.00 30.87 501 SER A CA 1
ATOM 4037 C C . SER A 1 501 ? -1.611 50.471 11.595 1.00 30.59 501 SER A C 1
ATOM 4038 O O . SER A 1 501 ? -0.587 51.097 11.885 1.00 30.98 501 SER A O 1
ATOM 4041 N N . THR A 1 502 ? -1.986 49.362 12.229 1.00 29.66 502 THR A N 1
ATOM 4042 C CA . THR A 1 502 ? -1.141 48.728 13.235 1.00 28.80 502 THR A CA 1
ATOM 4043 C C . THR A 1 502 ? -0.293 47.663 12.553 1.00 28.32 502 THR A C 1
ATOM 4044 O O . THR A 1 502 ? -0.824 46.741 11.928 1.00 28.22 502 THR A O 1
ATOM 4048 N N . SER A 1 503 ? 1.024 47.795 12.661 1.00 27.44 503 SER A N 1
ATOM 4049 C CA . SER A 1 503 ? 1.922 46.774 12.137 1.00 27.05 503 SER A CA 1
ATOM 4050 C C . SER A 1 503 ? 2.823 46.252 13.245 1.00 26.25 503 SER A C 1
ATOM 4051 O O . SER A 1 503 ? 3.155 46.995 14.177 1.00 25.27 503 SER A O 1
ATOM 4054 N N . PHE A 1 504 ? 3.212 44.982 13.142 1.00 25.12 504 PHE A N 1
ATOM 4055 C CA . PHE A 1 504 ? 4.054 44.365 14.162 1.00 25.36 504 PHE A CA 1
ATOM 4056 C C . PHE A 1 504 ? 5.393 45.079 14.372 1.00 26.59 504 PHE A C 1
ATOM 4057 O O . PHE A 1 504 ? 5.872 45.158 15.506 1.00 26.74 504 PHE A O 1
ATOM 4065 N N . ASP A 1 505 ? 5.965 45.646 13.304 1.00 27.62 505 ASP A N 1
ATOM 4066 C CA . ASP A 1 505 ? 7.230 46.388 13.423 1.00 28.65 505 ASP A CA 1
ATOM 4067 C C . ASP A 1 505 ? 7.090 47.720 14.173 1.00 28.52 505 ASP A C 1
ATOM 4068 O O . ASP A 1 505 ? 8.091 48.332 14.556 1.00 29.33 505 ASP A O 1
ATOM 4073 N N . ASN A 1 506 ? 5.856 48.170 14.369 1.00 28.00 506 ASN A N 1
ATOM 4074 C CA . ASN A 1 506 ? 5.593 49.356 15.178 1.00 27.92 506 ASN A CA 1
ATOM 4075 C C . ASN A 1 506 ? 5.174 49.065 16.619 1.00 27.06 506 ASN A C 1
ATOM 4076 O O . ASN A 1 506 ? 4.710 49.960 17.332 1.00 27.12 506 ASN A O 1
ATOM 4081 N N . LEU A 1 507 ? 5.368 47.825 17.058 1.00 25.59 507 LEU A N 1
ATOM 4082 C CA . LEU A 1 507 ? 4.908 47.425 18.387 1.00 24.53 507 LEU A CA 1
ATOM 4083 C C . LEU A 1 507 ? 6.056 47.069 19.346 1.00 23.93 507 LEU A C 1
ATOM 4084 O O . LEU A 1 507 ? 5.903 46.238 20.258 1.00 22.43 507 LEU A O 1
ATOM 4089 N N . ASP A 1 508 ? 7.201 47.718 19.150 1.00 23.97 508 ASP A N 1
ATOM 4090 C CA . ASP A 1 508 ? 8.367 47.481 20.001 1.00 24.48 508 ASP A CA 1
ATOM 4091 C C . ASP A 1 508 ? 8.060 47.812 21.467 1.00 24.08 508 ASP A C 1
ATOM 4092 O O . ASP A 1 508 ? 8.479 47.082 22.372 1.00 24.04 508 ASP A O 1
ATOM 4097 N N . ALA A 1 509 ? 7.343 48.913 21.693 1.00 23.98 509 ALA A N 1
ATOM 4098 C CA . ALA A 1 509 ? 7.025 49.381 23.059 1.00 23.54 509 ALA A CA 1
ATOM 4099 C C . ALA A 1 509 ? 6.170 48.356 23.815 1.00 23.22 509 ALA A C 1
ATOM 4100 O O . ALA A 1 509 ? 6.450 48.032 24.979 1.00 22.78 509 ALA A O 1
ATOM 4102 N N . GLU A 1 510 ? 5.143 47.845 23.135 1.00 22.89 510 GLU A N 1
ATOM 4103 C CA . GLU A 1 510 ? 4.255 46.807 23.684 1.00 22.21 510 GLU A CA 1
ATOM 4104 C C . GLU A 1 510 ? 5.019 45.517 24.002 1.00 22.07 510 GLU A C 1
ATOM 4105 O O . GLU A 1 510 ? 4.751 44.873 25.023 1.00 22.21 510 GLU A O 1
ATOM 4111 N N . ALA A 1 511 ? 5.961 45.141 23.132 1.00 21.14 511 ALA A N 1
ATOM 4112 C CA . ALA A 1 511 ? 6.759 43.934 23.333 1.00 21.34 511 ALA A CA 1
ATOM 4113 C C . ALA A 1 511 ? 7.655 44.080 24.563 1.00 21.66 511 ALA A C 1
ATOM 4114 O O . ALA A 1 511 ? 7.766 43.153 25.369 1.00 20.67 511 ALA A O 1
ATOM 4116 N N . LYS A 1 512 ? 8.271 45.251 24.697 1.00 21.86 512 LYS A N 1
ATOM 4117 C CA . LYS A 1 512 ? 9.149 45.540 25.838 1.00 22.65 512 LYS A CA 1
ATOM 4118 C C . LYS A 1 512 ? 8.390 45.533 27.158 1.00 22.58 512 LYS A C 1
ATOM 4119 O O . LYS A 1 512 ? 8.881 44.989 28.148 1.00 22.98 512 LYS A O 1
ATOM 4125 N N . LYS A 1 513 ? 7.204 46.140 27.158 1.00 22.46 513 LYS A N 1
ATOM 4126 C CA . LYS A 1 513 ? 6.333 46.204 28.325 1.00 23.06 513 LYS A CA 1
ATOM 4127 C C . LYS A 1 513 ? 5.948 44.802 28.809 1.00 21.98 513 LYS A C 1
ATOM 4128 O O . LYS A 1 513 ? 5.977 44.532 30.007 1.00 20.89 513 LYS A O 1
ATOM 4134 N N . LEU A 1 514 ? 5.603 43.915 27.872 1.00 20.90 514 LEU A N 1
ATOM 4135 C CA . LEU A 1 514 ? 5.329 42.519 28.198 1.00 20.90 514 LEU A CA 1
ATOM 4136 C C . LEU A 1 514 ? 6.602 41.788 28.636 1.00 20.69 514 LEU A C 1
ATOM 4137 O O . LEU A 1 514 ? 6.601 41.097 29.649 1.00 20.69 514 LEU A O 1
ATOM 4142 N N . ARG A 1 515 ? 7.690 41.948 27.884 1.00 20.91 515 ARG A N 1
ATOM 4143 C CA . ARG A 1 515 ? 8.938 41.273 28.220 1.00 22.17 515 ARG A CA 1
ATOM 4144 C C . ARG A 1 515 ? 9.394 41.575 29.667 1.00 21.59 515 ARG A C 1
ATOM 4145 O O . ARG A 1 515 ? 9.846 40.674 30.380 1.00 20.78 515 ARG A O 1
ATOM 4153 N N . ASP A 1 516 ? 9.255 42.833 30.082 1.00 22.03 516 ASP A N 1
ATOM 4154 C CA . ASP A 1 516 ? 9.691 43.265 31.420 1.00 22.32 516 ASP A CA 1
ATOM 4155 C C . ASP A 1 516 ? 8.925 42.546 32.536 1.00 22.27 516 ASP A C 1
ATOM 4156 O O . ASP A 1 516 ? 9.524 42.125 33.532 1.00 22.18 516 ASP A O 1
ATOM 4161 N N . ILE A 1 517 ? 7.607 42.418 32.385 1.00 21.44 517 ILE A N 1
ATOM 4162 C CA . ILE A 1 517 ? 6.830 41.660 33.381 1.00 21.13 517 ILE A CA 1
ATOM 4163 C C . ILE A 1 517 ? 7.060 40.151 33.318 1.00 20.59 517 ILE A C 1
ATOM 4164 O O . ILE A 1 517 ? 7.030 39.467 34.352 1.00 19.65 517 ILE A O 1
ATOM 4169 N N . LEU A 1 518 ? 7.314 39.623 32.119 1.00 19.75 518 LEU A N 1
ATOM 4170 C CA . LEU A 1 518 ? 7.679 38.214 31.997 1.00 19.49 518 LEU A CA 1
ATOM 4171 C C . LEU A 1 518 ? 8.997 37.939 32.723 1.00 19.80 518 LEU A C 1
ATOM 4172 O O . LEU A 1 518 ? 9.164 36.887 33.336 1.00 19.81 518 LEU A O 1
ATOM 4177 N N . ALA A 1 519 ? 9.936 38.882 32.631 1.00 19.86 519 ALA A N 1
ATOM 4178 C CA . ALA A 1 519 ? 11.212 38.788 33.352 1.00 20.04 519 ALA A CA 1
ATOM 4179 C C . ALA A 1 519 ? 10.959 38.779 34.876 1.00 19.67 519 ALA A C 1
ATOM 4180 O O . ALA A 1 519 ? 11.424 37.889 35.584 1.00 20.00 519 ALA A O 1
ATOM 4182 N N . THR A 1 520 ? 10.224 39.777 35.351 1.00 19.69 520 THR A N 1
ATOM 4183 C CA . THR A 1 520 ? 9.926 39.934 36.793 1.00 19.75 520 THR A CA 1
ATOM 4184 C C . THR A 1 520 ? 9.285 38.670 37.382 1.00 19.71 520 THR A C 1
ATOM 4185 O O . THR A 1 520 ? 9.661 38.213 38.481 1.00 18.86 520 THR A O 1
ATOM 4189 N N . TYR A 1 521 ? 8.334 38.097 36.639 1.00 19.00 521 TYR A N 1
ATOM 4190 C CA . TYR A 1 521 ? 7.540 36.984 37.156 1.00 18.82 521 TYR A CA 1
ATOM 4191 C C . TYR A 1 521 ? 7.961 35.613 36.609 1.00 18.72 521 TYR A C 1
ATOM 4192 O O . TYR A 1 521 ? 7.207 34.640 36.673 1.00 18.40 521 TYR A O 1
ATOM 4201 N N . GLY A 1 522 ? 9.191 35.541 36.106 1.00 18.15 522 GLY A N 1
ATOM 4202 C CA . GLY A 1 522 ? 9.827 34.263 35.799 1.00 18.16 522 GLY A CA 1
ATOM 4203 C C . GLY A 1 522 ? 9.198 33.450 34.679 1.00 18.58 522 GLY A C 1
ATOM 4204 O O . GLY A 1 522 ? 9.134 32.219 34.770 1.00 18.43 522 GLY A O 1
ATOM 4205 N N . ARG A 1 523 ? 8.743 34.127 33.626 1.00 18.88 523 ARG A N 1
ATOM 4206 C CA . ARG A 1 523 ? 8.156 33.421 32.460 1.00 19.96 523 ARG A CA 1
ATOM 4207 C C . ARG A 1 523 ? 9.041 33.538 31.226 1.00 21.72 523 ARG A C 1
ATOM 4208 O O . ARG A 1 523 ? 8.689 33.056 30.134 1.00 21.38 523 ARG A O 1
ATOM 4216 N N . LEU A 1 524 ? 10.188 34.177 31.407 1.00 23.76 524 LEU A N 1
ATOM 4217 C CA . LEU A 1 524 ? 11.082 34.468 30.304 1.00 26.77 524 LEU A CA 1
ATOM 4218 C C . LEU A 1 524 ? 12.071 33.341 30.098 1.00 27.84 524 LEU A C 1
ATOM 4219 O O . LEU A 1 524 ? 12.336 32.965 28.951 1.00 29.46 524 LEU A O 1
#

CATH classification: 3.20.20.80

Radius of gyration: 24.29 Å; Cα contacts (8 Å, |Δi|>4): 933; chains: 1; bounding box: 68×56×72 Å

B-factor: mean 25.41, std 11.07, range [10.5, 87.79]

Organism: Solanum tuberosum (NCBI:txid4113)

Nearest PDB structures (foldseek):
  6lx1-assembly1_A-2  TM=1.001E+00  e=6.467E-96  Solanum tuberosum
  6lx2-assembly1_A  TM=9.982E-01  e=1.746E-95  Solanum tuberosum
  5cq1-assembly1_A  TM=9.858E-01  e=9.958E-80  Arabidopsis thaliana
  5csy-assembly1_B  TM=9.678E-01  e=2.676E-77  Arabidopsis thaliana
  1tz7-assembly1_A  TM=9.685E-01  e=1.581E-54  Aquifex aeolicus

Sequence (523 aa):
VPAVGEDFPIDYADWLPKRDPNDRRRAGILLHPTSFPGPYGIGDLGPQAFKFLDWLHLAGCSLWQVLPLVPPGKRGNEDGSPYSGQDANCGNTLLISLEELVDDGLLKMEELPEPLPTDRVNYSTISEIKDPLITKAAKRLLSSEGELKDQLENFRRDPNISSWLEDAAYFAAIDNSVNTISWYDWPEPLKNRHLAALEEVYQSEKDFIDIFIAQQFLFQRQWKKVRDYARSKGISIMGDMPIYVGYHSADVWANKKQFLLNRKGFPLIVSGVPPDAFSETGQLWGSPLYDWKAMEKDGFSWWVRRIQRATDLFDEFRIDHFRGFAGFWAVPSEEKIAILGRWKVGPGKPLFDAILQAVGKINIIAEDLGVITEDVVQLRKSIEAPGMAVLQFAFGSDAENPHLPHNHEQNQVVYTGTHDNDTIRGWWDTLPQEEKSNVLKYLSNIEEEEISRGLIEGAVSSVARIAIIPMQDVLGLGSDSRMNIPATQFGNWSWRIPSSTSFDNLDAEAKKLRDILATYGRL

Solvent-accessible surface area: 24752 Å² total; per-residue (Å²): 147,61,74,160,80,120,131,86,78,189,92,110,86,110,160,127,125,170,228,68,112,86,90,133,66,26,0,0,0,11,4,10,0,4,1,0,10,19,47,14,6,2,1,11,1,0,43,39,0,28,106,0,0,62,5,0,91,86,0,10,5,9,0,0,1,0,1,4,5,22,19,16,9,91,201,52,59,51,59,7,9,5,53,54,25,70,14,24,12,1,0,8,27,15,0,0,0,0,60,17,0,40,114,42,55,9,5,121,106,154,44,10,33,144,102,36,117,39,110,96,5,77,38,84,63,4,11,121,54,0,49,73,12,2,37,72,0,0,115,69,0,48,88,38,165,40,116,29,47,82,59,3,48,106,16,74,150,52,104,68,10,34,41,18,0,54,37,4,0,44,16,21,0,2,47,92,73,41,122,45,167,19,0,62,92,9,69,92,54,29,24,74,86,75,140,72,14,30,110,124,10,59,138,78,43,98,104,64,1,25,23,37,6,0,27,4,9,1,0,33,73,8,4,114,106,0,43,41,66,0,149,82,64,46,5,20,0,0,0,4,15,31,4,17,10,32,33,56,1,4,10,0,3,11,34,48,177,29,6,45,26,42,208,143,5,86,10,82,32,13,0,2,34,24,46,73,112,147,102,147,62,32,101,66,96,34,24,0,0,1,34,19,154,38,1,97,148,72,38,7,40,12,1,24,84,12,0,45,4,7,40,56,12,12,64,6,1,8,0,47,22,0,16,1,0,14,9,11,22,3,0,30,31,134,51,184,94,2,78,106,14,181,111,88,138,10,23,16,86,70,0,14,61,21,6,104,163,66,47,30,145,27,31,13,0,0,20,25,51,65,120,50,71,121,71,0,40,90,14,38,113,53,39,139,4,1,3,10,0,0,2,9,97,1,5,59,83,88,57,135,15,88,27,7,30,105,59,15,115,120,51,26,0,0,1,0,1,10,14,53,16,19,6,0,107,0,26,11,109,114,19,83,128,154,36,30,60,49,0,40,136,71,24,96,122,34,111,76,133,57,9,10,82,8,0,20,40,9,0,0,53,5,74,0,26,0,0,0,0,7,0,15,7,24,31,32,38,24,63,113,6,58,9,13,78,85,101,65,100,147,60,15,19,7,9,2,1,42,70,100,31,37,8,117,109,10,88,78,55,0,122,127,9,91,64,25,0,56,97,82,46,3,115